Protein AF-A0AAD9N013-F1 (afdb_monomer)

Sequence (448 aa):
MNKKTKNKHFRYLTSQFIDLLEHFNASTSDLRRNGLLQVSRNGPSVNWSFYDKLEKEIKNECDMGLLNFGSCGLHVIHGAFQTGARETGGGLDGLLSSPYYLFKDTSARRDDFTNVTGCNEFPLKFCKQMWVENGSVCSRVPLLWPHLKSFVEACETKWKAKPTSNSYNALRDAMNDKLSVAKLSFFNQKASTAYDLLKLDLEKERVENKKIEVGFKAEGELKSLLSTKAISECQVFQFREECRQFVVKCVNKIFERSPLKYRLARNMACLDPRLMVSDQEHSKSKCKRLLEELLTLNRDDGDDVDMLVASCTELLHDVARCEMKSRFKDFKVEDDRVDMLLYECMGRNKKFEKLWRVVRKVLLVSHGQASVERGYSLNRQIEKDNMSEGMIVALRQIIDYFVLVGGMLKVDITKELLSSASSSRYRYHQYLEEDKRKKGQEAIQRKR

Radius of gyration: 27.84 Å; Cα contacts (8 Å, |Δi|>4): 395; chains: 1; bounding box: 80×58×74 Å

Nearest PDB structures (foldseek):
  5a7d-assembly2_E  TM=1.458E-01  e=5.859E+00  Drosophila melanogaster
  4wnf-assembly1_A  TM=1.699E-01  e=9.028E+00  Homo sapiens

Foldseek 3Di:
DDPPPPPPPPPPDDDDLPPPQVVVCVVCVVPDLLLQAADAAADDVSVVVNQVVSQVVSCVPPVFGHDDLFHFLQQLLLVLLLQLVVQLDDQPVLLLALQQVVPPPPPVLLVLLCVQQVDNDGADHDDSRRLLVCLVSLVVSLVCVVSLLSSLVCLVVCVDPRDPDPSSVRSVVLSVPLLNSLVSQLSSVCSPVVVVLVVDPVVPDPVDVPDDDSDDRSVVSVVVCVVVVVDDPVVVVSNVVSSVSSSVSSSVSCVVRPSCVDLLNVLCCLLQLQCLQPPVPSSLVSLLSNLVVCVVRVNAPPDDSVLLSVLSSVLSVVCNDPVNVCVSNVDDPVPDDSLVSCCVSQVVDPSNVRNCVSVVSSVPDDSRPVVVVVLVSVLVSPDDPPDDPVNSVVVVVVVVVQVVLVHPVSDDPDPVNVVCVVCVVVVVVVVVVVVVVVVVVVVVVVVD

Structure (mmCIF, N/CA/C/O backbone):
data_AF-A0AAD9N013-F1
#
_entry.id   AF-A0AAD9N013-F1
#
loop_
_atom_site.group_PDB
_atom_site.id
_atom_site.type_symbol
_atom_site.label_atom_id
_atom_site.label_alt_id
_atom_site.label_comp_id
_atom_site.label_asym_id
_atom_site.label_entity_id
_atom_site.label_seq_id
_atom_site.pdbx_PDB_ins_code
_atom_site.Cartn_x
_atom_site.Cartn_y
_atom_site.Cartn_z
_atom_site.occupancy
_atom_site.B_iso_or_equiv
_atom_site.auth_seq_id
_atom_site.auth_comp_id
_atom_site.auth_asym_id
_atom_site.auth_atom_id
_atom_site.pdbx_PDB_model_num
ATOM 1 N N . MET A 1 1 ? -43.967 -16.310 -6.346 1.00 29.95 1 MET A N 1
ATOM 2 C CA . MET A 1 1 ? -42.503 -16.253 -6.124 1.00 29.95 1 MET A CA 1
ATOM 3 C C . MET A 1 1 ? -41.915 -15.103 -6.936 1.00 29.95 1 MET A C 1
ATOM 5 O O . MET A 1 1 ? -41.537 -15.306 -8.077 1.00 29.95 1 MET A O 1
ATOM 9 N N . ASN A 1 2 ? -41.863 -13.890 -6.377 1.00 24.78 2 ASN A N 1
ATOM 10 C CA . ASN A 1 2 ? -41.193 -12.749 -7.011 1.00 24.78 2 ASN A CA 1
ATOM 11 C C . ASN A 1 2 ? -39.846 -12.531 -6.316 1.00 24.78 2 ASN A C 1
ATOM 13 O O . ASN A 1 2 ? -39.776 -11.917 -5.251 1.00 24.78 2 ASN A O 1
ATOM 17 N N . LYS A 1 3 ? -38.768 -13.070 -6.898 1.00 29.75 3 LYS A N 1
ATOM 18 C CA . LYS A 1 3 ? -37.404 -12.724 -6.488 1.00 29.75 3 LYS A CA 1
ATOM 19 C C . LYS A 1 3 ? -37.137 -11.294 -6.956 1.00 29.75 3 LYS A C 1
ATOM 21 O O . LYS A 1 3 ? -36.779 -11.075 -8.105 1.00 29.75 3 LYS A O 1
ATOM 26 N N . LYS A 1 4 ? -37.310 -10.324 -6.052 1.00 29.22 4 LYS A N 1
ATOM 27 C CA . LYS A 1 4 ? -36.711 -8.992 -6.190 1.00 29.22 4 LYS A CA 1
ATOM 28 C C . LYS A 1 4 ? -35.197 -9.180 -6.289 1.00 29.22 4 LYS A C 1
ATOM 30 O O . LYS A 1 4 ? -34.524 -9.395 -5.281 1.00 29.22 4 LYS A O 1
ATOM 35 N N . THR A 1 5 ? -34.662 -9.127 -7.500 1.00 27.83 5 THR A N 1
ATOM 36 C CA . THR A 1 5 ? -33.244 -8.888 -7.742 1.00 27.83 5 THR A CA 1
ATOM 37 C C . THR A 1 5 ? -32.918 -7.529 -7.135 1.00 27.83 5 THR A C 1
ATOM 39 O O . THR A 1 5 ? -33.289 -6.482 -7.658 1.00 27.83 5 THR A O 1
ATOM 42 N N . LYS A 1 6 ? -32.270 -7.533 -5.965 1.00 29.08 6 LYS A N 1
ATOM 43 C CA . LYS A 1 6 ? -31.611 -6.335 -5.446 1.00 29.08 6 LYS A CA 1
ATOM 44 C C . LYS A 1 6 ? -30.585 -5.931 -6.499 1.00 29.08 6 LYS A C 1
ATOM 46 O O . LYS A 1 6 ? -29.587 -6.631 -6.663 1.00 29.08 6 LYS A O 1
ATOM 51 N N . ASN A 1 7 ? -30.839 -4.836 -7.212 1.00 26.45 7 ASN A N 1
ATOM 52 C CA . ASN A 1 7 ? -29.818 -4.164 -8.003 1.00 26.45 7 ASN A CA 1
ATOM 53 C C . ASN A 1 7 ? -28.646 -3.875 -7.062 1.00 26.45 7 ASN A C 1
ATOM 55 O O . ASN A 1 7 ? -28.719 -2.989 -6.211 1.00 26.45 7 ASN A O 1
ATOM 59 N N . LYS A 1 8 ? -27.572 -4.662 -7.171 1.00 29.56 8 LYS A N 1
ATOM 60 C CA . LYS A 1 8 ? -26.276 -4.271 -6.627 1.00 29.56 8 LYS A CA 1
ATOM 61 C C . LYS A 1 8 ? -25.843 -3.073 -7.461 1.00 29.56 8 LYS A C 1
ATOM 63 O O . LYS A 1 8 ? -25.337 -3.238 -8.566 1.00 29.56 8 LYS A O 1
ATOM 68 N N . HIS A 1 9 ? -26.099 -1.868 -6.964 1.00 29.00 9 HIS A N 1
ATOM 69 C CA . HIS A 1 9 ? -25.470 -0.678 -7.510 1.00 29.00 9 HIS A CA 1
ATOM 70 C C . HIS A 1 9 ? -23.966 -0.796 -7.262 1.00 29.00 9 HIS A C 1
ATOM 72 O O . HIS A 1 9 ? -23.480 -0.495 -6.174 1.00 29.00 9 HIS A O 1
ATOM 78 N N . PHE A 1 10 ? -23.223 -1.247 -8.270 1.00 32.03 10 PHE A N 1
ATOM 79 C CA . PHE A 1 10 ? -21.800 -0.960 -8.357 1.00 32.03 10 PHE A CA 1
ATOM 80 C C . PHE A 1 10 ? -21.678 0.543 -8.625 1.00 32.03 10 PHE A C 1
ATOM 82 O O . PHE A 1 10 ? -21.718 0.989 -9.768 1.00 32.03 10 PHE A O 1
ATOM 89 N N . ARG A 1 11 ? -21.638 1.346 -7.555 1.00 39.88 11 ARG A N 1
ATOM 90 C CA . ARG A 1 11 ? -21.332 2.775 -7.649 1.00 39.88 11 ARG A CA 1
ATOM 91 C C . ARG A 1 11 ? -19.826 2.897 -7.868 1.00 39.88 11 ARG A C 1
ATOM 93 O O . ARG A 1 11 ? -19.064 2.937 -6.906 1.00 39.88 11 ARG A O 1
ATOM 100 N N . TYR A 1 12 ? -19.391 2.926 -9.125 1.00 37.59 12 TYR A N 1
ATOM 101 C CA . TYR A 1 12 ? -18.101 3.527 -9.451 1.00 37.59 12 TYR A CA 1
ATOM 102 C C . TYR A 1 12 ? -18.265 5.025 -9.176 1.00 37.59 12 TYR A C 1
ATOM 104 O O . TYR A 1 12 ? -18.873 5.738 -9.965 1.00 37.59 12 TYR A O 1
ATOM 112 N N . LEU A 1 13 ? -17.853 5.477 -7.990 1.00 41.66 13 LEU A N 1
ATOM 113 C CA . LEU A 1 13 ? -17.894 6.894 -7.645 1.00 41.66 13 LEU A CA 1
ATOM 114 C C . LEU A 1 13 ? -16.894 7.632 -8.539 1.00 41.66 13 LEU A C 1
ATOM 116 O O . LEU A 1 13 ? -15.718 7.270 -8.608 1.00 41.66 13 LEU A O 1
ATOM 120 N N . THR A 1 14 ? -17.373 8.658 -9.235 1.00 41.59 14 THR A N 1
ATOM 121 C CA . THR A 1 14 ? -16.531 9.587 -9.985 1.00 41.59 14 THR A CA 1
ATOM 122 C C . THR A 1 14 ? -15.565 10.286 -9.045 1.00 41.59 14 THR A C 1
ATOM 124 O O . THR A 1 14 ? -15.975 10.796 -8.002 1.00 41.59 14 THR A O 1
ATOM 127 N N . SER A 1 15 ? -14.290 10.365 -9.417 1.00 45.25 15 SER A N 1
ATOM 128 C CA . SER A 1 15 ? -13.307 11.159 -8.685 1.00 45.25 15 SER A CA 1
ATOM 129 C C . SER A 1 15 ? -13.535 12.649 -8.955 1.00 45.25 15 SER A C 1
ATOM 131 O O . SER A 1 15 ? -12.996 13.194 -9.918 1.00 45.25 15 SER A O 1
ATOM 133 N N . GLN A 1 16 ? -14.338 13.307 -8.121 1.00 48.56 16 GLN A N 1
ATOM 134 C CA . GLN A 1 16 ? -14.411 14.767 -8.077 1.00 48.56 16 GLN A CA 1
ATOM 135 C C . GLN A 1 16 ? -13.438 15.255 -6.997 1.00 48.56 16 GLN A C 1
ATOM 137 O O . GLN A 1 16 ? -13.573 14.918 -5.825 1.00 48.56 16 GLN A O 1
ATOM 142 N N . PHE A 1 17 ? -12.382 15.959 -7.415 1.00 50.97 17 PHE A N 1
ATOM 143 C CA . PHE A 1 17 ? -11.303 16.428 -6.529 1.00 50.97 17 PHE A CA 1
ATOM 144 C C . PHE A 1 17 ? -11.561 17.824 -5.939 1.00 50.97 17 PHE A C 1
ATOM 146 O O . PHE A 1 17 ? -10.773 18.297 -5.121 1.00 50.97 17 PHE A O 1
ATOM 153 N N . ILE A 1 18 ? -12.645 18.474 -6.361 1.00 58.25 18 ILE A N 1
ATOM 154 C CA . ILE A 1 18 ? -13.094 19.787 -5.894 1.00 58.25 18 ILE A CA 1
ATOM 155 C C . ILE A 1 18 ? -14.277 19.538 -4.947 1.00 58.25 18 ILE A C 1
ATOM 157 O O . ILE A 1 18 ? -15.054 18.618 -5.180 1.00 58.25 18 ILE A O 1
ATOM 161 N N . ASP A 1 19 ? -14.340 20.270 -3.834 1.00 74.75 19 ASP A N 1
ATOM 162 C CA . ASP A 1 19 ? -15.442 20.224 -2.858 1.00 74.75 19 ASP A CA 1
ATOM 163 C C . ASP A 1 19 ? -15.781 18.830 -2.288 1.00 74.75 19 ASP A C 1
ATOM 165 O O . ASP A 1 19 ? -16.937 18.470 -2.071 1.00 74.75 19 ASP A O 1
ATOM 169 N N . LEU A 1 20 ? -14.742 18.047 -1.955 1.00 83.75 20 LEU A N 1
ATOM 170 C CA . LEU A 1 20 ? -14.865 16.692 -1.381 1.00 83.75 20 LEU A CA 1
ATOM 171 C C . LEU A 1 20 ? -15.870 16.585 -0.224 1.00 83.75 20 LEU A C 1
ATOM 173 O O . LEU A 1 20 ? -16.556 15.573 -0.109 1.00 83.75 20 LEU A O 1
ATOM 177 N N . LEU A 1 21 ? -15.943 17.602 0.639 1.00 88.44 21 LEU A N 1
ATOM 178 C CA . LEU A 1 21 ? -16.856 17.611 1.783 1.00 88.44 21 LEU A CA 1
ATOM 179 C C . LEU A 1 21 ? -18.320 17.708 1.350 1.00 88.44 21 LEU A C 1
ATOM 181 O O . LEU A 1 21 ? -19.146 16.939 1.831 1.00 88.44 21 LEU A O 1
ATOM 185 N N . GLU A 1 22 ? -18.623 18.600 0.409 1.00 88.50 22 GLU A N 1
ATOM 186 C CA . GLU A 1 22 ? -19.971 18.778 -0.127 1.00 88.50 22 GLU A CA 1
ATOM 187 C C . GLU A 1 22 ? -20.447 17.497 -0.815 1.00 88.50 22 GLU A C 1
ATOM 189 O O . GLU A 1 22 ? -21.515 16.975 -0.496 1.00 88.50 22 GLU A O 1
ATOM 194 N N . HIS A 1 23 ? -19.612 16.917 -1.680 1.00 85.94 23 HIS A N 1
ATOM 195 C CA . HIS A 1 23 ? -19.946 15.667 -2.359 1.00 85.94 23 HIS A CA 1
ATOM 196 C C . HIS A 1 23 ? -20.075 14.485 -1.405 1.00 85.94 23 HIS A C 1
ATOM 198 O O . HIS A 1 23 ? -20.962 13.648 -1.594 1.00 85.94 23 HIS A O 1
ATOM 204 N N . PHE A 1 24 ? -19.218 14.399 -0.385 1.00 88.00 24 PHE A N 1
ATOM 205 C CA . PHE A 1 24 ? -19.340 13.375 0.647 1.00 88.00 24 PHE A CA 1
ATOM 206 C C . PHE A 1 24 ? -20.677 13.513 1.374 1.00 88.00 24 PHE A C 1
ATOM 208 O O . PHE A 1 24 ? -21.409 12.530 1.487 1.00 88.00 24 PHE A O 1
ATOM 215 N N . ASN A 1 25 ? -21.037 14.729 1.782 1.00 89.69 25 ASN A N 1
ATOM 216 C CA . ASN A 1 25 ? -22.286 15.022 2.477 1.00 89.69 25 ASN A CA 1
ATOM 217 C C . ASN A 1 25 ? -23.514 14.719 1.608 1.00 89.69 25 ASN A C 1
ATOM 219 O O . ASN A 1 25 ? -24.431 14.047 2.071 1.00 89.69 25 ASN A O 1
ATOM 223 N N . ALA A 1 26 ? -23.503 15.115 0.334 1.00 88.69 26 ALA A N 1
ATOM 224 C CA . ALA A 1 26 ? -24.571 14.803 -0.612 1.00 88.69 26 ALA A CA 1
ATOM 225 C C . ALA A 1 26 ? -24.690 13.293 -0.885 1.00 88.69 26 ALA A C 1
ATOM 227 O O . ALA A 1 26 ? -25.787 12.754 -0.977 1.00 88.69 26 ALA A O 1
ATOM 228 N N . SER A 1 27 ? -23.563 12.582 -0.984 1.00 84.25 27 SER A N 1
ATOM 229 C CA . SER A 1 27 ? -23.547 11.140 -1.284 1.00 84.25 27 SER A CA 1
ATOM 230 C C . SER A 1 27 ? -23.893 10.262 -0.080 1.00 84.25 27 SER A C 1
ATOM 232 O O . SER A 1 27 ? -24.198 9.078 -0.249 1.00 84.25 27 SER A O 1
ATOM 234 N N . THR A 1 28 ? -23.802 10.818 1.130 1.00 87.31 28 THR A N 1
ATOM 235 C CA . THR A 1 28 ? -24.042 10.126 2.403 1.00 87.31 28 THR A CA 1
ATOM 236 C C . THR A 1 28 ? -25.218 10.712 3.180 1.00 87.31 28 THR A C 1
ATOM 238 O O . THR A 1 28 ? -25.398 10.368 4.345 1.00 87.31 28 THR A O 1
ATOM 241 N N . SER A 1 29 ? -26.057 11.532 2.539 1.00 87.62 29 SER A N 1
ATOM 242 C CA . SER A 1 29 ? -27.230 12.171 3.152 1.00 87.62 29 SER A CA 1
ATOM 243 C C . SER A 1 29 ? -28.202 11.170 3.781 1.00 87.62 29 SER A C 1
ATOM 245 O O . SER A 1 29 ? -28.818 11.458 4.802 1.00 87.62 29 SER A O 1
ATOM 247 N N . ASP A 1 30 ? -28.295 9.971 3.204 1.00 88.44 30 ASP A N 1
ATOM 248 C CA . ASP A 1 30 ? -29.162 8.892 3.688 1.00 88.44 30 ASP A CA 1
ATOM 249 C C . ASP A 1 30 ? -28.563 8.122 4.887 1.00 88.44 30 ASP A C 1
ATOM 251 O O . ASP A 1 30 ? -29.219 7.253 5.468 1.00 88.44 30 ASP A O 1
ATOM 255 N N . LEU A 1 31 ? -27.300 8.385 5.248 1.00 86.88 31 LEU A N 1
ATOM 256 C CA . LEU A 1 31 ? -26.600 7.716 6.344 1.00 86.88 31 LEU A CA 1
ATOM 257 C C . LEU A 1 31 ? -26.702 8.522 7.639 1.00 86.88 31 LEU A C 1
ATOM 259 O O . LEU A 1 31 ? -26.617 9.747 7.668 1.00 86.88 31 LEU A O 1
ATOM 263 N N . ARG A 1 32 ? -26.814 7.810 8.764 1.00 86.69 32 ARG A N 1
ATOM 264 C CA . ARG A 1 32 ? -26.806 8.444 10.084 1.00 86.69 32 ARG A CA 1
ATOM 265 C C . ARG A 1 32 ? -25.394 8.904 10.450 1.00 86.69 32 ARG A C 1
ATOM 267 O O . ARG A 1 32 ? -24.519 8.068 10.679 1.00 86.69 32 ARG A O 1
ATOM 274 N N . ARG A 1 33 ? -25.196 10.220 10.579 1.00 87.44 33 ARG A N 1
ATOM 275 C CA . ARG A 1 33 ? -23.906 10.839 10.943 1.00 87.44 33 ARG A CA 1
ATOM 276 C C . ARG A 1 33 ? -23.374 10.391 12.305 1.00 87.44 33 ARG A C 1
ATOM 278 O O . ARG A 1 33 ? -22.190 10.095 12.427 1.00 87.44 33 ARG A O 1
ATOM 285 N N . ASN A 1 34 ? -24.247 10.213 13.296 1.00 86.38 34 ASN A N 1
ATOM 286 C CA . ASN A 1 34 ? -23.851 9.692 14.608 1.00 86.38 34 ASN A CA 1
ATOM 287 C C . ASN A 1 34 ? -23.302 8.249 14.560 1.00 86.38 34 ASN A C 1
ATOM 289 O O . ASN A 1 34 ? -22.513 7.860 15.416 1.00 86.38 34 ASN A O 1
ATOM 293 N N . GLY A 1 35 ? -23.651 7.469 13.532 1.00 86.62 35 GLY A N 1
ATOM 294 C CA . GLY A 1 35 ? -23.110 6.131 13.292 1.00 86.62 35 GLY A CA 1
ATOM 295 C C . GLY A 1 35 ? -21.782 6.111 12.527 1.00 86.62 35 GLY A C 1
ATOM 296 O O . GLY A 1 35 ? -21.199 5.039 12.365 1.00 86.62 35 GLY A O 1
ATOM 297 N N . LEU A 1 36 ? -21.292 7.258 12.040 1.00 89.81 36 LEU A N 1
ATOM 298 C CA . LEU A 1 36 ? -20.049 7.336 11.274 1.00 89.81 36 LEU A CA 1
ATOM 299 C C . LEU A 1 36 ? -18.840 7.226 12.208 1.00 89.81 36 LEU A C 1
ATOM 301 O O . LEU A 1 36 ? -18.463 8.199 12.851 1.00 89.81 36 LEU A O 1
ATOM 305 N N . LEU A 1 37 ? -18.227 6.042 12.274 1.00 89.19 37 LEU A N 1
ATOM 306 C CA . LEU A 1 37 ? -17.072 5.780 13.141 1.00 89.19 37 LEU A CA 1
ATOM 307 C C . LEU A 1 37 ? -15.760 6.324 12.566 1.00 89.19 37 LEU A C 1
ATOM 309 O O . LEU A 1 37 ? -14.943 6.879 13.294 1.00 89.19 37 LEU A O 1
ATOM 313 N N . GLN A 1 38 ? -15.535 6.139 11.267 1.00 88.81 38 GLN A N 1
ATOM 314 C CA . GLN A 1 38 ? -14.250 6.395 10.624 1.00 88.81 38 GLN A CA 1
ATOM 315 C C . GLN A 1 38 ? -14.458 6.733 9.148 1.00 88.81 38 GLN A C 1
ATOM 317 O O . GLN A 1 38 ? -15.287 6.117 8.478 1.00 88.81 38 GLN A O 1
ATOM 322 N N . VAL A 1 39 ? -13.634 7.641 8.623 1.00 87.44 39 VAL A N 1
ATOM 323 C CA . VAL A 1 39 ? -13.427 7.793 7.181 1.00 87.44 39 VAL A CA 1
ATOM 324 C C . VAL A 1 39 ? -11.983 7.442 6.849 1.00 87.44 39 VAL A C 1
ATOM 326 O O . VAL A 1 39 ? -11.048 8.169 7.184 1.00 87.44 39 VAL A O 1
ATOM 329 N N . SER A 1 40 ? -11.798 6.282 6.219 1.00 82.56 40 SER A N 1
ATOM 330 C CA . SER A 1 40 ? -10.487 5.844 5.740 1.00 82.56 40 SER A CA 1
ATOM 331 C C . SER A 1 40 ? -10.009 6.698 4.568 1.00 82.56 40 SER A C 1
ATOM 333 O O . SER A 1 40 ? -10.800 7.097 3.716 1.00 82.56 40 SER A O 1
ATOM 335 N N . ARG A 1 41 ? -8.697 6.932 4.487 1.00 80.62 41 ARG A N 1
ATOM 336 C CA . ARG A 1 41 ? -8.096 7.800 3.467 1.00 80.62 41 ARG A CA 1
ATOM 337 C C . ARG A 1 41 ? -6.626 7.481 3.202 1.00 80.62 41 ARG A C 1
ATOM 339 O O . ARG A 1 41 ? -5.952 6.857 4.023 1.00 80.62 41 ARG A O 1
ATOM 346 N N . ASN A 1 42 ? -6.111 7.968 2.080 1.00 74.38 42 ASN A N 1
ATOM 347 C CA . ASN A 1 42 ? -4.684 7.954 1.762 1.00 74.38 42 ASN A CA 1
ATOM 348 C C . ASN A 1 42 ? -3.967 9.235 2.246 1.00 74.38 42 ASN A C 1
ATOM 350 O O . ASN A 1 42 ? -4.551 10.103 2.891 1.00 74.38 42 ASN A O 1
ATOM 354 N N . GLY A 1 43 ? -2.660 9.315 1.982 1.00 73.31 43 GLY A N 1
ATOM 355 C CA . GLY A 1 43 ? -1.765 10.348 2.517 1.00 73.31 43 GLY A CA 1
ATOM 356 C C . GLY A 1 43 ? -1.787 11.781 1.934 1.00 73.31 43 GLY A C 1
ATOM 357 O O . GLY A 1 43 ? -1.211 12.638 2.603 1.00 73.31 43 GLY A O 1
ATOM 358 N N . PRO A 1 44 ? -2.362 12.106 0.753 1.00 79.88 44 PRO A N 1
ATOM 359 C CA . PRO A 1 44 ? -2.382 13.474 0.218 1.00 79.88 44 PRO A CA 1
ATOM 360 C C . PRO A 1 44 ? -3.022 14.518 1.148 1.00 79.88 44 PRO A C 1
ATOM 362 O O . PRO A 1 44 ? -4.016 14.244 1.818 1.00 79.88 44 PRO A O 1
ATOM 365 N N . SER A 1 45 ? -2.495 15.748 1.134 1.00 81.69 45 SER A N 1
ATOM 366 C CA . SER A 1 45 ? -2.919 16.854 2.014 1.00 81.69 45 SER A CA 1
ATOM 367 C C . SER A 1 45 ? -4.389 17.251 1.861 1.00 81.69 45 SER A C 1
ATOM 369 O O . SER A 1 45 ? -5.035 17.598 2.845 1.00 81.69 45 SER A O 1
ATOM 371 N N . VAL A 1 46 ? -4.940 17.159 0.649 1.00 81.38 46 VAL A N 1
ATOM 372 C CA . VAL A 1 46 ? -6.360 17.444 0.385 1.00 81.38 46 VAL A CA 1
ATOM 373 C C . VAL A 1 46 ? -7.280 16.526 1.194 1.00 81.38 46 VAL A C 1
ATOM 375 O O . VAL A 1 46 ? -8.263 16.983 1.774 1.00 81.38 46 VAL A O 1
ATOM 378 N N . ASN A 1 47 ? -6.899 15.256 1.342 1.00 85.06 47 ASN A N 1
ATOM 379 C CA . ASN A 1 47 ? -7.658 14.296 2.133 1.00 85.06 47 ASN A CA 1
ATOM 380 C C . ASN A 1 47 ? -7.463 14.527 3.629 1.00 85.06 47 ASN A C 1
ATOM 382 O O . ASN A 1 47 ? -8.405 14.276 4.379 1.00 85.06 47 ASN A O 1
ATOM 386 N N . TRP A 1 48 ? -6.292 15.048 4.041 1.00 86.50 48 TRP A N 1
ATOM 387 C CA . TRP A 1 48 ? -6.051 15.641 5.368 1.00 86.50 48 TRP A CA 1
ATOM 388 C C . TRP A 1 48 ? -7.076 16.718 5.705 1.00 86.50 48 TRP A C 1
ATOM 390 O O . TRP A 1 48 ? -7.889 16.518 6.605 1.00 86.50 48 TRP A O 1
ATOM 400 N N . SER A 1 49 ? -7.142 17.750 4.870 1.00 89.69 49 SER A N 1
ATOM 401 C CA . SER A 1 49 ? -8.078 18.861 5.034 1.00 89.69 49 SER A CA 1
ATOM 402 C C . SER A 1 49 ? -9.551 18.436 5.031 1.00 89.69 49 SER A C 1
ATOM 404 O O . SER A 1 49 ? -10.322 18.933 5.848 1.00 89.69 49 SER A O 1
ATOM 406 N N . PHE A 1 50 ? -9.955 17.518 4.145 1.00 91.31 50 PHE A N 1
ATOM 407 C CA . PHE A 1 50 ? -11.335 17.021 4.088 1.00 91.31 50 PHE A CA 1
ATOM 408 C C . PHE A 1 50 ? -11.786 16.399 5.418 1.00 91.31 50 PHE A C 1
ATOM 410 O O . PHE A 1 50 ? -12.823 16.785 5.949 1.00 91.31 50 PHE A O 1
ATOM 417 N N . TYR A 1 51 ? -10.997 15.483 5.982 1.00 91.69 51 TYR A N 1
ATOM 418 C CA . TYR A 1 51 ? -11.333 14.853 7.263 1.00 91.69 51 TYR A CA 1
ATOM 419 C C . TYR A 1 51 ? -11.373 15.870 8.395 1.00 91.69 51 TYR A C 1
ATOM 421 O O . TYR A 1 51 ? -12.272 15.796 9.213 1.00 91.69 51 TYR A O 1
ATOM 429 N N . ASP A 1 52 ? -10.428 16.815 8.444 1.00 92.88 52 ASP A N 1
ATOM 430 C CA . ASP A 1 52 ? -10.377 17.798 9.529 1.00 92.88 52 ASP A CA 1
ATOM 431 C C . ASP A 1 52 ? -11.628 18.690 9.514 1.00 92.88 52 ASP A C 1
ATOM 433 O O . ASP A 1 52 ? -12.107 19.123 10.561 1.00 92.88 52 ASP A O 1
ATOM 437 N N . LYS A 1 53 ? -12.180 18.966 8.325 1.00 94.44 53 LYS A N 1
ATOM 438 C CA . LYS A 1 53 ? -13.464 19.663 8.180 1.00 94.44 53 LYS A CA 1
ATOM 439 C C . LYS A 1 53 ? -14.642 18.765 8.566 1.00 94.44 53 LYS A C 1
ATOM 441 O O . LYS A 1 53 ? -15.491 19.202 9.334 1.00 94.44 53 LYS A O 1
ATOM 446 N N . LEU A 1 54 ? -14.668 17.519 8.091 1.00 93.94 54 LEU A N 1
ATOM 447 C CA . LEU A 1 54 ? -15.724 16.562 8.427 1.00 93.94 54 LEU A CA 1
ATOM 448 C C . LEU A 1 54 ? -15.778 16.275 9.934 1.00 93.94 54 LEU A C 1
ATOM 450 O O . LEU A 1 54 ? -16.850 16.245 10.520 1.00 93.94 54 LEU A O 1
ATOM 454 N N . GLU A 1 55 ? -14.630 16.099 10.584 1.00 93.94 55 GLU A N 1
ATOM 455 C CA . GLU A 1 55 ? -14.531 15.878 12.026 1.00 93.94 55 GLU A CA 1
ATOM 456 C C . GLU A 1 55 ? -15.097 17.064 12.811 1.00 93.94 55 GLU A C 1
ATOM 458 O O . GLU A 1 55 ? -15.793 16.858 13.802 1.00 93.94 55 GLU A O 1
ATOM 463 N N . LYS A 1 56 ? -14.879 18.300 12.341 1.00 94.88 56 LYS A N 1
ATOM 464 C CA . LYS A 1 56 ? -15.510 19.492 12.925 1.00 94.88 56 LYS A CA 1
ATOM 465 C C . LYS A 1 56 ? -17.029 19.483 12.755 1.00 94.88 56 LYS A C 1
ATOM 467 O O . LYS A 1 56 ? -17.720 19.780 13.722 1.00 94.88 56 LYS A O 1
ATOM 472 N N . GLU A 1 57 ? -17.551 19.131 11.577 1.00 94.25 57 GLU A N 1
ATOM 473 C CA . GLU A 1 57 ? -19.005 19.012 11.361 1.00 94.25 57 GLU A CA 1
ATOM 474 C C . GLU A 1 57 ? -19.622 17.956 12.284 1.00 94.25 57 GLU A C 1
ATOM 476 O O . GLU A 1 57 ? -20.567 18.250 13.010 1.00 94.25 57 GLU A O 1
ATOM 481 N N . ILE A 1 58 ? -19.039 16.754 12.337 1.00 93.44 58 ILE A N 1
ATOM 482 C CA . ILE A 1 58 ? -19.528 15.664 13.193 1.00 93.44 58 ILE A CA 1
ATOM 483 C C . ILE A 1 58 ? -19.453 16.048 14.674 1.00 93.44 58 ILE A C 1
ATOM 485 O O . ILE A 1 58 ? -20.391 15.773 15.421 1.00 93.44 58 ILE A O 1
ATOM 489 N N . LYS A 1 59 ? -18.384 16.725 15.104 1.00 93.62 59 LYS A N 1
ATOM 490 C CA . LYS A 1 59 ? -18.261 17.190 16.487 1.00 93.62 59 LYS A CA 1
ATOM 491 C C . LYS A 1 59 ? -19.310 18.247 16.833 1.00 93.62 59 LYS A C 1
ATOM 493 O O . LYS A 1 59 ? -19.890 18.179 17.907 1.00 93.62 59 LYS A O 1
ATOM 498 N N . ASN A 1 60 ? -19.592 19.177 15.925 1.00 93.88 60 ASN A N 1
ATOM 499 C CA . ASN A 1 60 ? -20.592 20.222 16.150 1.00 93.88 60 ASN A CA 1
ATOM 500 C C . ASN A 1 60 ? -22.031 19.680 16.135 1.00 93.88 60 ASN A C 1
ATOM 502 O O . ASN A 1 60 ? -22.868 20.155 16.893 1.00 93.88 60 ASN A O 1
ATOM 506 N N . GLU A 1 61 ? -22.329 18.708 15.271 1.00 93.00 61 GLU A N 1
ATOM 507 C CA . GLU A 1 61 ? -23.691 18.187 15.089 1.00 93.00 61 GLU A CA 1
ATOM 508 C C . GLU A 1 61 ? -24.045 17.050 16.047 1.00 93.00 61 GLU A C 1
ATOM 510 O O . GLU A 1 61 ? -25.201 16.904 16.437 1.00 93.00 61 GLU A O 1
ATOM 515 N N . CYS A 1 62 ? -23.071 16.198 16.370 1.00 91.94 62 CYS A N 1
ATOM 516 C CA . CYS A 1 62 ? -23.299 14.945 17.087 1.00 91.94 62 CYS A CA 1
ATOM 517 C C . CYS A 1 62 ? -22.576 14.871 18.438 1.00 91.94 62 CYS A C 1
ATOM 519 O O . CYS A 1 62 ? -22.759 13.873 19.127 1.00 91.94 62 CYS A O 1
ATOM 521 N N . ASP A 1 63 ? -21.736 15.856 18.782 1.00 92.50 63 ASP A N 1
ATOM 522 C CA . ASP A 1 63 ? -20.811 15.804 19.925 1.00 92.50 63 ASP A CA 1
ATOM 523 C C . ASP A 1 63 ? -19.971 14.513 19.947 1.00 92.50 63 ASP A C 1
ATOM 525 O O . ASP A 1 63 ? -19.792 13.865 20.972 1.00 92.50 63 ASP A O 1
ATOM 529 N N . MET A 1 64 ? -19.481 14.090 18.776 1.00 91.88 64 MET A N 1
ATOM 530 C CA . MET A 1 64 ? -18.678 12.874 18.613 1.00 91.88 64 MET A CA 1
ATOM 531 C C . MET A 1 64 ? -17.406 13.135 17.809 1.00 91.88 64 MET A C 1
ATOM 533 O O . MET A 1 64 ? -17.395 13.932 16.873 1.00 91.88 64 MET A O 1
ATOM 537 N N . GLY A 1 65 ? -16.332 12.415 18.134 1.00 92.00 65 GLY A N 1
ATOM 538 C CA . GLY A 1 65 ? -15.078 12.426 17.374 1.00 92.00 65 GLY A CA 1
ATOM 539 C C . GLY A 1 65 ? -14.993 11.285 16.358 1.00 92.00 65 GLY A C 1
ATOM 540 O O . GLY A 1 65 ? -15.653 10.257 16.508 1.00 92.00 65 GLY A O 1
ATOM 541 N N . LEU A 1 66 ? -14.185 11.427 15.306 1.00 92.31 66 LEU A N 1
ATOM 542 C CA . LEU A 1 66 ? -13.926 10.337 14.357 1.00 92.31 66 LEU A CA 1
ATOM 543 C C . LEU A 1 66 ? -12.716 9.507 14.808 1.00 92.31 66 LEU A C 1
ATOM 545 O O . LEU A 1 66 ? -11.742 10.029 15.347 1.00 92.31 66 LEU A O 1
ATOM 549 N N . LEU A 1 67 ? -12.754 8.196 14.565 1.00 90.31 67 LEU A N 1
ATOM 550 C CA . LEU A 1 67 ? -11.633 7.312 14.870 1.00 90.31 67 LEU A CA 1
ATOM 551 C C . LEU A 1 67 ? -10.487 7.542 13.867 1.00 90.31 67 LEU A C 1
ATOM 553 O O . LEU A 1 67 ? -10.578 7.153 12.700 1.00 90.31 67 LEU A O 1
ATOM 557 N N . ASN A 1 68 ? -9.387 8.147 14.323 1.00 87.94 68 ASN A N 1
ATOM 558 C CA . ASN A 1 68 ? -8.236 8.462 13.475 1.00 87.94 68 ASN A CA 1
ATOM 559 C C . ASN A 1 68 ? -7.121 7.411 13.595 1.00 87.94 68 ASN A C 1
ATOM 561 O O . ASN A 1 68 ? -6.404 7.349 14.594 1.00 87.94 68 ASN A O 1
ATOM 565 N N . PHE A 1 69 ? -6.933 6.630 12.532 1.00 83.12 69 PHE A N 1
ATOM 566 C CA . PHE A 1 69 ? -5.867 5.624 12.414 1.00 83.12 69 PHE A CA 1
ATOM 567 C C . PHE A 1 69 ? -4.743 6.043 11.459 1.00 83.12 69 PHE A C 1
ATOM 569 O O . PHE A 1 69 ? -3.887 5.235 11.104 1.00 83.12 69 PHE A O 1
ATOM 576 N N . GLY A 1 70 ? -4.743 7.301 11.019 1.00 84.31 70 GLY A N 1
ATOM 577 C CA . GLY A 1 70 ? -3.823 7.773 9.998 1.00 84.31 70 GLY A CA 1
ATOM 578 C C . GLY A 1 70 ? -4.270 7.451 8.576 1.00 84.31 70 GLY A C 1
ATOM 579 O O . GLY A 1 70 ? -5.453 7.270 8.284 1.00 84.31 70 GLY A O 1
ATOM 580 N N . SER A 1 71 ? -3.299 7.434 7.665 1.00 81.69 71 SER A N 1
ATOM 581 C CA . SER A 1 71 ? -3.511 7.061 6.266 1.00 81.69 71 SER A CA 1
ATOM 582 C C . SER A 1 71 ? -3.347 5.558 6.044 1.00 81.69 71 SER A C 1
ATOM 584 O O . SER A 1 71 ? -2.668 4.884 6.815 1.00 81.69 71 SER A O 1
ATOM 586 N N . CYS A 1 72 ? -3.893 5.050 4.937 1.00 80.31 72 CYS A N 1
ATOM 587 C CA . CYS A 1 72 ? -3.736 3.659 4.518 1.00 80.31 72 CYS A CA 1
ATOM 588 C C . CYS A 1 72 ? -2.271 3.179 4.582 1.00 80.31 72 CYS A C 1
ATOM 590 O O . CYS A 1 72 ? -1.380 3.790 3.985 1.00 80.31 72 CYS A O 1
ATOM 592 N N . GLY A 1 73 ? -2.034 2.047 5.257 1.00 78.00 73 GLY A N 1
ATOM 593 C CA . GLY A 1 73 ? -0.699 1.459 5.396 1.00 78.00 73 GLY A CA 1
ATOM 594 C C . GLY A 1 73 ? -0.043 1.111 4.056 1.00 78.00 73 GLY A C 1
ATOM 595 O O . GLY A 1 73 ? 1.155 1.313 3.893 1.00 78.00 73 GLY A O 1
ATOM 596 N N . LEU A 1 74 ? -0.816 0.693 3.049 1.00 77.38 74 LEU A N 1
ATOM 597 C CA . LEU A 1 74 ? -0.280 0.387 1.717 1.00 77.38 74 LEU A CA 1
ATOM 598 C C . LEU A 1 74 ? 0.338 1.626 1.044 1.00 77.38 74 LEU A C 1
ATOM 600 O O . LEU A 1 74 ? 1.431 1.555 0.484 1.00 77.38 74 LEU A O 1
ATOM 604 N N . HIS A 1 75 ? -0.308 2.789 1.179 1.00 78.12 75 HIS A N 1
ATOM 605 C CA . HIS A 1 75 ? 0.235 4.065 0.710 1.00 78.12 75 HIS A CA 1
ATOM 606 C C . HIS A 1 75 ? 1.522 4.460 1.439 1.00 78.12 75 HIS A C 1
ATOM 608 O O . HIS A 1 75 ? 2.418 5.038 0.821 1.00 78.12 75 HIS A O 1
ATOM 614 N N . VAL A 1 76 ? 1.632 4.141 2.733 1.00 83.00 76 VAL A N 1
ATOM 615 C CA . VAL A 1 76 ? 2.865 4.352 3.506 1.00 83.00 76 VAL A CA 1
ATOM 616 C C . VAL A 1 76 ? 4.006 3.532 2.909 1.00 83.00 76 VAL A C 1
ATOM 618 O O . VAL A 1 76 ? 5.069 4.091 2.641 1.00 83.00 76 VAL A O 1
ATOM 621 N N . ILE A 1 77 ? 3.772 2.250 2.611 1.00 83.56 77 ILE A N 1
ATOM 622 C CA . ILE A 1 77 ? 4.783 1.382 1.991 1.00 83.56 77 ILE A CA 1
ATOM 623 C C . ILE A 1 77 ? 5.144 1.867 0.581 1.00 83.56 77 ILE A C 1
ATOM 625 O O . ILE A 1 77 ? 6.323 2.010 0.262 1.00 83.56 77 ILE A O 1
ATOM 629 N N . HIS A 1 78 ? 4.165 2.181 -0.270 1.00 82.88 78 HIS A N 1
ATOM 630 C CA . HIS A 1 78 ? 4.446 2.707 -1.609 1.00 82.88 78 HIS A CA 1
ATOM 631 C C . HIS A 1 78 ? 5.236 4.020 -1.576 1.00 82.88 78 HIS A C 1
ATOM 633 O O . HIS A 1 78 ? 6.200 4.177 -2.327 1.00 82.88 78 HIS A O 1
ATOM 639 N N . GLY A 1 79 ? 4.865 4.945 -0.686 1.00 84.62 79 GLY A N 1
ATOM 640 C CA . GLY A 1 79 ? 5.577 6.206 -0.486 1.00 84.62 79 GLY A CA 1
ATOM 641 C C . GLY A 1 79 ? 6.992 6.008 0.061 1.00 84.62 79 GLY A C 1
ATOM 642 O O . GLY A 1 79 ? 7.906 6.743 -0.319 1.00 84.62 79 GLY A O 1
ATOM 643 N N . ALA A 1 80 ? 7.196 4.997 0.907 1.00 86.75 80 ALA A N 1
ATOM 644 C CA . ALA A 1 80 ? 8.507 4.606 1.408 1.00 86.75 80 ALA A CA 1
ATOM 645 C C . ALA A 1 80 ? 9.420 4.092 0.294 1.00 86.75 80 ALA A C 1
ATOM 647 O O . ALA A 1 80 ? 10.508 4.635 0.126 1.00 86.75 80 ALA A O 1
ATOM 648 N N . PHE A 1 81 ? 8.951 3.148 -0.527 1.00 86.75 81 PHE A N 1
ATOM 649 C CA . PHE A 1 81 ? 9.703 2.648 -1.685 1.00 86.75 81 PHE A CA 1
ATOM 650 C C . PHE A 1 81 ? 10.020 3.755 -2.691 1.00 86.75 81 PHE A C 1
ATOM 652 O O . PHE A 1 81 ? 11.137 3.826 -3.197 1.00 86.75 81 PHE A O 1
ATOM 659 N N . GLN A 1 82 ? 9.065 4.654 -2.948 1.00 85.12 82 GLN A N 1
ATOM 660 C CA . GLN A 1 82 ? 9.301 5.811 -3.807 1.00 85.12 82 GLN A CA 1
ATOM 661 C C . GLN A 1 82 ? 10.390 6.731 -3.239 1.00 85.12 82 GLN A C 1
ATOM 663 O O . GLN A 1 82 ? 11.210 7.247 -3.994 1.00 85.12 82 GLN A O 1
ATOM 668 N N . THR A 1 83 ? 10.389 6.949 -1.923 1.00 87.69 83 THR A N 1
ATOM 669 C CA . THR A 1 83 ? 11.388 7.778 -1.236 1.00 87.69 83 THR A CA 1
ATOM 670 C C . THR A 1 83 ? 12.759 7.106 -1.280 1.00 87.69 83 THR A C 1
ATOM 672 O O . THR A 1 83 ? 13.725 7.753 -1.664 1.00 87.69 83 THR A O 1
ATOM 675 N N . GLY A 1 84 ? 12.838 5.805 -0.982 1.00 86.44 84 GLY A N 1
ATOM 676 C CA . GLY A 1 84 ? 14.068 5.025 -1.114 1.00 86.44 84 GLY A CA 1
ATOM 677 C C . GLY A 1 84 ? 14.642 5.101 -2.526 1.00 86.44 84 GLY A C 1
ATOM 678 O O . GLY A 1 84 ? 15.801 5.455 -2.694 1.00 86.44 84 GLY A O 1
ATOM 679 N N . ALA A 1 85 ? 13.821 4.858 -3.551 1.00 83.81 85 ALA A N 1
ATOM 680 C CA . ALA A 1 85 ? 14.272 4.840 -4.942 1.00 83.81 85 ALA A CA 1
ATOM 681 C C . ALA A 1 85 ? 14.761 6.201 -5.466 1.00 83.81 85 ALA A C 1
ATOM 683 O O . ALA A 1 85 ? 15.585 6.242 -6.375 1.00 83.81 85 ALA A O 1
ATOM 684 N N . ARG A 1 86 ? 14.245 7.317 -4.932 1.00 83.25 86 ARG A N 1
ATOM 685 C CA . ARG A 1 86 ? 14.693 8.669 -5.312 1.00 83.25 86 ARG A CA 1
ATOM 686 C C . ARG A 1 86 ? 16.067 9.015 -4.747 1.00 83.25 86 ARG A C 1
ATOM 688 O O . ARG A 1 86 ? 16.795 9.773 -5.374 1.00 83.25 86 ARG A O 1
ATOM 695 N N . GLU A 1 87 ? 16.390 8.485 -3.575 1.00 74.12 87 GLU A N 1
ATOM 696 C CA . GLU A 1 87 ? 17.605 8.836 -2.836 1.00 74.12 87 GLU A CA 1
ATOM 697 C C . GLU A 1 87 ? 18.818 8.011 -3.283 1.00 74.12 87 GLU A C 1
ATOM 699 O O . GLU A 1 87 ? 19.948 8.469 -3.162 1.00 74.12 87 GLU A O 1
ATOM 704 N N . THR A 1 88 ? 18.614 6.820 -3.849 1.00 68.88 88 THR A N 1
ATOM 705 C CA . THR A 1 88 ? 19.705 5.909 -4.231 1.00 68.88 88 THR A CA 1
ATOM 706 C C . THR A 1 88 ? 20.264 6.128 -5.624 1.00 68.88 88 THR A C 1
ATOM 708 O O . THR A 1 88 ? 20.359 5.181 -6.395 1.00 68.88 88 THR A O 1
ATOM 711 N N . GLY A 1 89 ? 20.617 7.370 -5.957 1.00 55.97 89 GLY A N 1
ATOM 712 C CA . GLY A 1 89 ? 21.492 7.658 -7.096 1.00 55.97 89 GLY A CA 1
ATOM 713 C C . GLY A 1 89 ? 21.143 6.920 -8.398 1.00 55.97 89 GLY A C 1
ATOM 714 O O . GLY A 1 89 ? 21.867 6.030 -8.835 1.00 55.97 89 GLY A O 1
ATOM 715 N N . GLY A 1 90 ? 20.060 7.328 -9.064 1.00 57.31 90 GLY A N 1
ATOM 716 C CA . GLY A 1 90 ? 19.939 7.123 -10.511 1.00 57.31 90 GLY A CA 1
ATOM 717 C C . GLY A 1 90 ? 18.756 6.280 -10.968 1.00 57.31 90 GLY A C 1
ATOM 718 O O . GLY A 1 90 ? 18.835 5.063 -11.098 1.00 57.31 90 GLY A O 1
ATOM 719 N N . GLY A 1 91 ? 17.677 6.974 -11.328 1.00 66.25 91 GLY A N 1
ATOM 720 C CA . GLY A 1 91 ? 16.859 6.604 -12.480 1.00 66.25 91 GLY A CA 1
ATOM 721 C C . GLY A 1 91 ? 16.126 5.270 -12.428 1.00 66.25 91 GLY A C 1
ATOM 722 O O . GLY A 1 91 ? 15.675 4.840 -13.479 1.00 66.25 91 GLY A O 1
ATOM 723 N N . LEU A 1 92 ? 15.960 4.611 -11.276 1.00 77.81 92 LEU A N 1
ATOM 724 C CA . LEU A 1 92 ? 15.219 3.344 -11.190 1.00 77.81 92 LEU A CA 1
ATOM 725 C C . LEU A 1 92 ? 13.768 3.490 -11.681 1.00 77.81 92 LEU A C 1
ATOM 727 O O . LEU A 1 92 ? 13.222 2.599 -12.330 1.00 77.81 92 LEU A O 1
ATOM 731 N N . ASP A 1 93 ? 13.146 4.643 -11.429 1.00 75.94 93 ASP A N 1
ATOM 732 C CA . ASP A 1 93 ? 11.833 4.964 -11.981 1.00 75.94 93 ASP A CA 1
ATOM 733 C C . ASP A 1 93 ? 11.885 5.092 -13.512 1.00 75.94 93 ASP A C 1
ATOM 735 O O . ASP A 1 93 ? 10.994 4.594 -14.200 1.00 75.94 93 ASP A O 1
ATOM 739 N N . GLY A 1 94 ? 12.940 5.703 -14.054 1.00 79.88 94 GLY A N 1
ATOM 740 C CA . GLY A 1 94 ? 13.259 5.722 -15.479 1.00 79.88 94 GLY A CA 1
ATOM 741 C C . GLY A 1 94 ? 13.512 4.321 -16.037 1.00 79.88 94 GLY A C 1
ATOM 742 O O . GLY A 1 94 ? 12.961 3.984 -17.076 1.00 79.88 94 GLY A O 1
ATOM 743 N N . LEU A 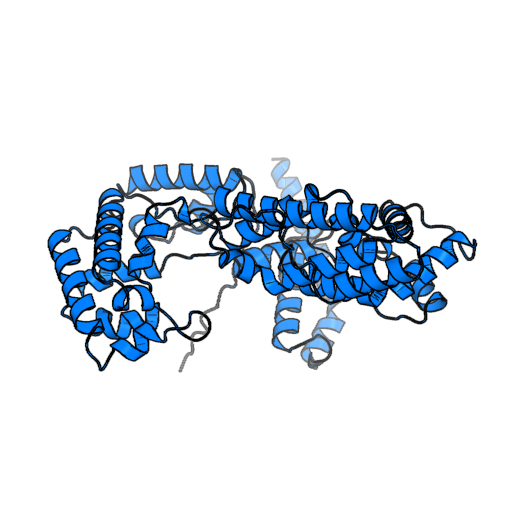1 95 ? 14.249 3.478 -15.325 1.00 83.31 95 LEU A N 1
ATOM 744 C CA . LEU A 1 95 ? 14.625 2.121 -15.710 1.00 83.31 95 LEU A CA 1
ATOM 745 C C . LEU A 1 95 ? 13.409 1.200 -15.820 1.00 83.31 95 LEU A C 1
ATOM 747 O O . LEU A 1 95 ? 13.322 0.383 -16.732 1.00 83.31 95 LEU A O 1
ATOM 751 N N . LEU A 1 96 ? 12.442 1.366 -14.915 1.00 85.88 96 LEU A N 1
ATOM 752 C CA . LEU A 1 96 ? 11.205 0.588 -14.900 1.00 85.88 96 LEU A CA 1
ATOM 753 C C . LEU A 1 96 ? 10.126 1.170 -15.826 1.00 85.88 96 LEU A C 1
ATOM 755 O O . LEU A 1 96 ? 9.332 0.416 -16.384 1.00 85.88 96 LEU A O 1
ATOM 759 N N . SER A 1 97 ? 10.074 2.495 -16.014 1.00 88.31 97 SER A N 1
ATOM 760 C CA . SER A 1 97 ? 9.030 3.136 -16.833 1.00 88.31 97 SER A 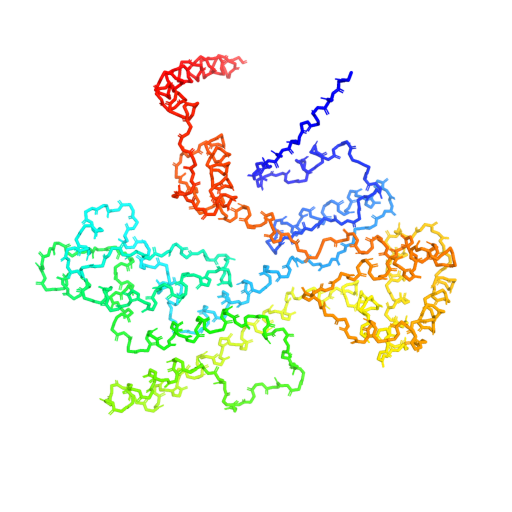CA 1
ATOM 761 C C . SER A 1 97 ? 9.401 3.308 -18.308 1.00 88.31 97 SER A C 1
ATOM 763 O O . SER A 1 97 ? 8.538 3.152 -19.174 1.00 88.31 97 SER A O 1
ATOM 765 N N . SER A 1 98 ? 10.665 3.597 -18.616 1.00 91.00 98 SER A N 1
ATOM 766 C CA . SER A 1 98 ? 11.121 3.896 -19.978 1.00 91.00 98 SER A CA 1
ATOM 767 C C . SER A 1 98 ? 10.940 2.742 -20.958 1.00 91.00 98 SER A C 1
ATOM 769 O O . SER A 1 98 ? 10.490 3.027 -22.066 1.00 91.00 98 SER A O 1
ATOM 771 N N . PRO A 1 99 ? 11.179 1.463 -20.600 1.00 92.06 99 PRO A N 1
ATOM 772 C CA . PRO A 1 99 ? 10.913 0.356 -21.513 1.00 92.06 99 PRO A CA 1
ATOM 773 C C . PRO A 1 99 ? 9.472 0.363 -22.036 1.00 92.06 99 PRO A C 1
ATOM 775 O O . PRO A 1 99 ? 9.248 0.200 -23.229 1.00 92.06 99 PRO A O 1
ATOM 778 N N . TYR A 1 100 ? 8.483 0.624 -21.176 1.00 92.50 100 TYR A N 1
ATOM 779 C CA . TYR A 1 100 ? 7.085 0.702 -21.602 1.00 92.50 100 TYR A CA 1
ATOM 780 C C . TYR A 1 100 ? 6.833 1.902 -22.517 1.00 92.50 100 TYR A C 1
ATOM 782 O O . TYR A 1 100 ? 6.274 1.748 -23.601 1.00 92.50 100 TYR A O 1
ATOM 790 N N . TYR A 1 101 ? 7.258 3.099 -22.102 1.00 91.69 101 TYR A N 1
ATOM 791 C CA . TYR A 1 101 ? 7.023 4.321 -22.876 1.00 91.69 101 TYR A CA 1
ATOM 792 C C . TYR A 1 101 ? 7.794 4.357 -24.196 1.00 91.69 101 TYR A C 1
ATOM 794 O O . TYR A 1 101 ? 7.346 5.014 -25.132 1.00 91.69 101 TYR A O 1
ATOM 802 N N . LEU A 1 102 ? 8.887 3.598 -24.312 1.00 91.69 102 LEU A N 1
ATOM 803 C CA . LEU A 1 102 ? 9.561 3.383 -25.582 1.00 91.69 102 LEU A CA 1
ATOM 804 C C . LEU A 1 102 ? 8.634 2.699 -26.589 1.00 91.69 102 LEU A C 1
ATOM 806 O O . LEU A 1 102 ? 8.661 3.072 -27.745 1.00 91.69 102 LEU A O 1
ATOM 810 N N . PHE A 1 103 ? 7.787 1.749 -26.203 1.00 91.81 103 PHE A N 1
ATOM 811 C CA . PHE A 1 103 ? 6.912 1.047 -27.158 1.00 91.81 103 PHE A CA 1
ATOM 812 C C . PHE A 1 103 ? 5.462 1.537 -27.149 1.00 91.81 103 PHE A C 1
ATOM 814 O O . PHE A 1 103 ? 4.658 1.126 -27.991 1.00 91.81 103 PHE A O 1
ATOM 821 N N . LYS A 1 104 ? 5.118 2.416 -26.205 1.00 88.75 104 LYS A N 1
ATOM 822 C CA . LYS A 1 104 ? 3.778 2.983 -26.070 1.00 88.75 104 LYS A CA 1
ATOM 823 C C . LYS A 1 104 ? 3.394 3.744 -27.343 1.00 88.75 104 LYS A C 1
ATOM 825 O O . LYS A 1 104 ? 4.169 4.542 -27.863 1.00 88.75 104 LYS A O 1
ATOM 830 N N . ASP A 1 105 ? 2.185 3.473 -27.828 1.00 83.44 105 ASP A N 1
ATOM 831 C CA . ASP A 1 105 ? 1.547 4.159 -28.958 1.00 83.44 105 ASP A CA 1
ATOM 832 C C . ASP A 1 105 ? 2.361 4.149 -30.273 1.00 83.44 105 ASP A C 1
ATOM 834 O O . ASP A 1 105 ? 2.120 4.964 -31.156 1.00 83.44 105 ASP A O 1
ATOM 838 N N . THR A 1 106 ? 3.310 3.214 -30.437 1.00 86.12 106 THR A N 1
ATOM 839 C CA . THR A 1 106 ? 4.144 3.115 -31.648 1.00 86.12 106 THR A CA 1
ATOM 840 C C . THR A 1 106 ? 4.165 1.681 -32.188 1.00 86.12 106 THR A C 1
ATOM 842 O O . THR A 1 106 ? 5.056 0.902 -31.849 1.00 86.12 106 THR A O 1
ATOM 845 N N . SER A 1 107 ? 3.195 1.318 -33.037 1.00 87.12 107 SER A N 1
ATOM 846 C CA . SER A 1 107 ? 3.113 -0.019 -33.660 1.00 87.12 107 SER A CA 1
ATOM 847 C C . SER A 1 107 ? 4.364 -0.358 -34.468 1.00 87.12 107 SER A C 1
ATOM 849 O O . SER A 1 107 ? 4.988 -1.378 -34.207 1.00 87.12 107 SER A O 1
ATOM 851 N N . ALA A 1 108 ? 4.812 0.561 -35.328 1.00 89.38 108 ALA A N 1
ATOM 852 C CA . ALA A 1 108 ? 6.010 0.377 -36.148 1.00 89.38 108 ALA A CA 1
ATOM 853 C C . ALA A 1 108 ? 7.249 0.003 -35.315 1.00 89.38 108 ALA A C 1
ATOM 855 O O . ALA A 1 108 ? 8.017 -0.872 -35.690 1.00 89.38 108 ALA A O 1
ATOM 856 N N . ARG A 1 109 ? 7.416 0.608 -34.132 1.00 90.69 109 ARG A N 1
ATOM 857 C CA . ARG A 1 109 ? 8.551 0.314 -33.247 1.00 90.69 109 ARG A CA 1
ATOM 858 C C . ARG A 1 109 ? 8.426 -1.051 -32.568 1.00 90.69 109 ARG A C 1
ATOM 860 O O . ARG A 1 109 ? 9.438 -1.669 -32.262 1.00 90.69 109 ARG A O 1
ATOM 867 N N . ARG A 1 110 ? 7.203 -1.513 -32.300 1.00 92.25 110 ARG A N 1
ATOM 868 C CA . ARG A 1 110 ? 6.957 -2.860 -31.766 1.00 92.25 110 ARG A CA 1
ATOM 869 C C . ARG A 1 110 ? 7.244 -3.926 -32.816 1.00 92.25 110 ARG A C 1
ATOM 871 O O . ARG A 1 110 ? 7.866 -4.933 -32.484 1.00 92.25 110 ARG A O 1
ATOM 878 N N . ASP A 1 111 ? 6.861 -3.667 -34.061 1.00 91.56 111 ASP A N 1
ATOM 879 C CA . ASP A 1 111 ? 7.189 -4.533 -35.195 1.00 91.56 111 ASP A CA 1
ATOM 880 C C . ASP A 1 111 ? 8.707 -4.575 -35.399 1.00 91.56 111 ASP A C 1
ATOM 882 O O . ASP A 1 111 ? 9.297 -5.646 -35.497 1.00 91.56 111 ASP A O 1
ATOM 886 N N . ASP A 1 112 ? 9.365 -3.417 -35.347 1.00 91.81 112 ASP A N 1
ATOM 887 C CA . ASP A 1 112 ? 10.820 -3.310 -35.440 1.00 91.81 112 ASP A CA 1
ATOM 888 C C . ASP A 1 112 ? 11.542 -4.080 -34.333 1.00 91.81 112 ASP A C 1
ATOM 890 O O . ASP A 1 112 ? 12.473 -4.834 -34.606 1.00 91.81 112 ASP A O 1
ATOM 894 N N . PHE A 1 113 ? 11.092 -3.930 -33.088 1.00 93.12 113 PHE A N 1
ATOM 895 C CA . PHE A 1 113 ? 11.616 -4.687 -31.956 1.00 93.12 113 PHE A CA 1
ATOM 896 C C . PHE A 1 113 ? 11.489 -6.193 -32.174 1.00 93.12 113 PHE A C 1
ATOM 898 O O . PHE A 1 113 ? 12.456 -6.926 -31.975 1.00 93.12 113 PHE A O 1
ATOM 905 N N . THR A 1 114 ? 10.323 -6.643 -32.631 1.00 94.44 114 THR A N 1
ATOM 906 C CA . THR A 1 114 ? 10.059 -8.058 -32.906 1.00 94.44 114 THR A CA 1
ATOM 907 C C . THR A 1 114 ? 10.968 -8.579 -34.018 1.00 94.44 114 THR A C 1
ATOM 909 O O . THR A 1 114 ? 11.584 -9.629 -33.864 1.00 94.44 114 THR A O 1
ATOM 912 N N . ASN A 1 115 ? 11.126 -7.816 -35.101 1.00 92.38 115 ASN A N 1
ATOM 913 C CA . ASN A 1 115 ? 11.969 -8.184 -36.239 1.00 92.38 115 ASN A CA 1
ATOM 914 C C . ASN A 1 115 ? 13.457 -8.268 -35.871 1.00 92.38 115 ASN A C 1
ATOM 916 O O . ASN A 1 115 ? 14.152 -9.161 -36.346 1.00 92.38 115 ASN A O 1
ATOM 920 N N . VAL A 1 116 ? 13.951 -7.356 -35.027 1.00 91.94 116 VAL A N 1
ATOM 921 C CA . VAL A 1 116 ? 15.363 -7.341 -34.598 1.00 91.94 116 VAL A CA 1
ATOM 922 C C . VAL A 1 116 ? 15.659 -8.435 -33.587 1.00 91.94 116 VAL A C 1
ATOM 924 O O . VAL A 1 116 ? 16.718 -9.051 -33.630 1.00 91.94 116 VAL A O 1
ATOM 927 N N . THR A 1 117 ? 14.757 -8.636 -32.629 1.00 93.62 117 THR A N 1
ATOM 928 C CA . THR A 1 117 ? 15.058 -9.423 -31.426 1.00 93.62 117 THR A CA 1
ATOM 929 C C . THR A 1 117 ? 14.436 -10.815 -31.435 1.00 93.62 117 THR A C 1
ATOM 931 O O . THR A 1 117 ? 14.778 -11.628 -30.577 1.00 93.62 117 THR A O 1
ATOM 934 N N . GLY A 1 118 ? 13.479 -11.072 -32.333 1.00 93.81 118 GLY A N 1
ATOM 935 C CA . GLY A 1 118 ? 12.612 -12.252 -32.313 1.00 93.81 118 GLY A CA 1
ATOM 936 C C . GLY A 1 118 ? 11.627 -12.291 -31.134 1.00 93.81 118 GLY A C 1
ATOM 937 O O . GLY A 1 118 ? 10.885 -13.261 -30.986 1.00 93.81 118 GLY A O 1
ATOM 938 N N . CYS A 1 119 ? 11.613 -11.270 -30.270 1.00 93.81 119 CYS A N 1
ATOM 939 C CA . CYS A 1 119 ? 10.819 -11.251 -29.049 1.00 93.81 119 CYS A CA 1
ATOM 940 C C . CYS A 1 119 ? 9.432 -10.640 -29.292 1.00 93.81 119 CYS A C 1
ATOM 942 O O . CYS A 1 119 ? 9.313 -9.490 -29.705 1.00 93.81 119 CYS A O 1
ATOM 944 N N . ASN A 1 120 ? 8.383 -11.399 -28.957 1.00 92.19 120 ASN A N 1
ATOM 945 C CA . ASN A 1 120 ? 6.984 -10.953 -29.007 1.00 92.19 120 ASN A CA 1
ATOM 946 C C . ASN A 1 120 ? 6.449 -10.473 -27.644 1.00 92.19 120 ASN A C 1
ATOM 948 O O . ASN A 1 120 ? 5.269 -10.135 -27.509 1.00 92.19 120 ASN A O 1
ATOM 952 N N . GLU A 1 121 ? 7.295 -10.458 -26.612 1.00 92.94 121 GLU A N 1
ATOM 953 C CA . GLU A 1 121 ? 6.942 -9.937 -25.295 1.00 92.94 121 GLU A CA 1
ATOM 954 C C . GLU A 1 121 ? 7.346 -8.470 -25.147 1.00 92.94 121 GLU A C 1
ATOM 956 O O . GLU A 1 121 ? 8.415 -8.046 -25.573 1.00 92.94 121 GLU A O 1
ATOM 961 N N . PHE A 1 122 ? 6.492 -7.687 -24.483 1.00 91.44 122 PHE A N 1
ATOM 962 C CA . PHE A 1 122 ? 6.695 -6.248 -24.317 1.00 91.44 122 PHE A CA 1
ATOM 963 C C . PHE A 1 122 ? 6.746 -5.835 -22.841 1.00 91.44 122 PHE A C 1
ATOM 965 O O . PHE A 1 122 ? 6.195 -6.533 -21.976 1.00 91.44 122 PHE A O 1
ATOM 972 N N . PRO A 1 123 ? 7.390 -4.696 -22.526 1.00 91.31 123 PRO A N 1
ATOM 973 C CA . PRO A 1 123 ? 7.421 -4.172 -21.168 1.00 91.31 123 PRO A CA 1
ATOM 974 C C . PRO A 1 123 ? 6.030 -3.793 -20.648 1.00 91.31 123 PRO A C 1
ATOM 976 O O . PRO A 1 123 ? 5.139 -3.413 -21.408 1.00 91.31 123 PRO A O 1
ATOM 979 N N . LEU A 1 124 ? 5.857 -3.863 -19.329 1.00 87.94 124 LEU A N 1
ATOM 980 C CA . LEU A 1 124 ? 4.609 -3.524 -18.642 1.00 87.94 124 LEU A CA 1
ATOM 981 C C . LEU A 1 124 ? 4.646 -2.085 -18.103 1.00 87.94 124 LEU A C 1
ATOM 983 O O . LEU A 1 124 ? 5.706 -1.577 -17.739 1.00 87.94 124 LEU A O 1
ATOM 987 N N . LYS A 1 125 ? 3.482 -1.424 -18.027 1.00 86.00 125 LYS A N 1
ATOM 988 C CA . LYS A 1 125 ? 3.362 -0.047 -17.517 1.00 86.00 125 LYS A CA 1
ATOM 989 C C . LYS A 1 125 ? 3.716 0.002 -16.028 1.00 86.00 125 LYS A C 1
ATOM 991 O O . LYS A 1 125 ? 2.971 -0.508 -15.198 1.00 86.00 125 LYS A O 1
ATOM 996 N N . PHE A 1 126 ? 4.805 0.685 -15.685 1.00 83.56 126 PHE A N 1
ATOM 997 C CA . PHE A 1 126 ? 5.158 0.973 -14.294 1.00 83.56 126 PHE A CA 1
ATOM 998 C C . PHE A 1 126 ? 4.258 2.069 -13.700 1.00 83.56 126 PHE A C 1
ATOM 1000 O O . PHE A 1 126 ? 4.222 3.195 -14.208 1.00 83.56 126 PHE A O 1
ATOM 1007 N N . CYS A 1 127 ? 3.552 1.773 -12.604 1.00 78.88 127 CYS A N 1
ATOM 1008 C CA . CYS A 1 127 ? 2.756 2.764 -11.878 1.00 78.88 127 CYS A CA 1
ATOM 1009 C C . CYS A 1 127 ? 3.576 3.412 -10.752 1.00 78.88 127 CYS A C 1
ATOM 1011 O O . CYS A 1 127 ? 3.825 2.783 -9.724 1.00 78.88 127 CYS A O 1
ATOM 1013 N N . LYS A 1 128 ? 3.948 4.692 -10.892 1.00 75.31 128 LYS A N 1
ATOM 1014 C CA . LYS A 1 128 ? 4.785 5.408 -9.903 1.00 75.31 128 LYS A CA 1
ATOM 1015 C C . LYS A 1 128 ? 4.139 5.562 -8.516 1.00 75.31 128 LYS A C 1
ATOM 1017 O O . LYS A 1 128 ? 4.822 5.995 -7.592 1.00 75.31 128 LYS A O 1
ATOM 1022 N N . GLN A 1 129 ? 2.849 5.265 -8.370 1.00 72.81 129 GLN A N 1
ATOM 1023 C CA . GLN A 1 129 ? 2.112 5.304 -7.105 1.00 72.81 129 GLN A CA 1
ATOM 1024 C C . GLN A 1 129 ? 2.024 3.933 -6.419 1.00 72.81 129 GLN A C 1
ATOM 1026 O O . GLN A 1 129 ? 1.726 3.888 -5.233 1.00 72.81 129 GLN A O 1
ATOM 1031 N N . MET A 1 130 ? 2.308 2.834 -7.131 1.00 72.19 130 MET A N 1
ATOM 1032 C CA . MET A 1 130 ? 2.104 1.460 -6.649 1.00 72.19 130 MET A CA 1
ATOM 1033 C C . MET A 1 130 ? 3.397 0.641 -6.694 1.00 72.19 130 MET A C 1
ATOM 1035 O O . MET A 1 130 ? 3.465 -0.425 -7.301 1.00 72.19 130 MET A O 1
ATOM 1039 N N . TRP A 1 131 ? 4.458 1.157 -6.074 1.00 74.94 131 TRP A N 1
ATOM 1040 C CA . TRP A 1 131 ? 5.810 0.592 -6.1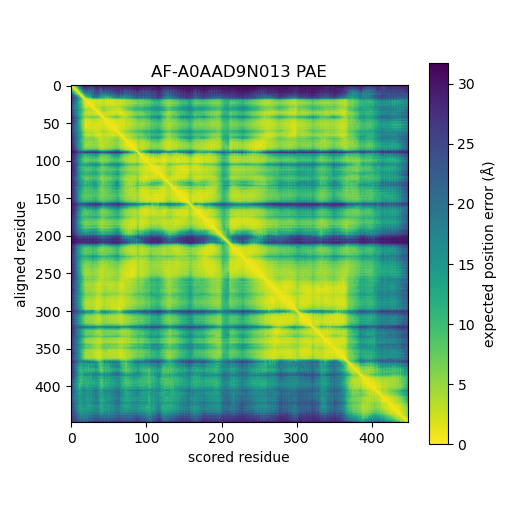81 1.00 74.94 131 TRP A CA 1
ATOM 1041 C C . TRP A 1 131 ? 5.890 -0.902 -5.843 1.00 74.94 131 TRP A C 1
ATOM 1043 O O . TRP A 1 131 ? 6.566 -1.639 -6.550 1.00 74.94 131 TRP A O 1
ATOM 1053 N N . VAL A 1 132 ? 5.165 -1.346 -4.815 1.00 72.88 132 VAL A N 1
ATOM 1054 C CA . VAL A 1 132 ? 5.187 -2.742 -4.342 1.00 72.88 132 VAL A CA 1
ATOM 1055 C C . VAL A 1 132 ? 4.241 -3.644 -5.143 1.00 72.88 132 VAL A C 1
ATOM 1057 O O . VAL A 1 132 ? 4.505 -4.832 -5.283 1.00 72.88 132 VAL A O 1
ATOM 1060 N N . GLU A 1 133 ? 3.186 -3.096 -5.756 1.00 72.31 133 GLU A N 1
ATOM 1061 C CA . GLU A 1 133 ? 2.280 -3.884 -6.611 1.00 72.31 133 GLU A CA 1
ATOM 1062 C C . GLU A 1 133 ? 2.809 -4.038 -8.049 1.00 72.31 133 GLU A C 1
ATOM 1064 O O . GLU A 1 133 ? 2.338 -4.884 -8.805 1.00 72.31 133 GLU A O 1
ATOM 1069 N N . ASN A 1 134 ? 3.846 -3.287 -8.434 1.00 74.38 134 ASN A N 1
ATOM 1070 C CA . ASN A 1 134 ? 4.516 -3.421 -9.733 1.00 74.38 134 ASN A CA 1
ATOM 1071 C C . ASN A 1 134 ? 5.415 -4.675 -9.838 1.00 74.38 134 ASN A C 1
ATOM 1073 O O . ASN A 1 134 ? 6.301 -4.709 -10.694 1.00 74.38 134 ASN A O 1
ATOM 1077 N N . GLY A 1 135 ? 5.234 -5.708 -9.006 1.00 73.62 135 GLY A N 1
ATOM 1078 C CA . GLY A 1 135 ? 6.091 -6.904 -8.997 1.00 73.62 135 GLY A CA 1
ATOM 1079 C C . GLY A 1 135 ? 6.221 -7.580 -10.371 1.00 73.62 135 GLY A C 1
ATOM 1080 O O . GLY A 1 135 ? 7.309 -8.007 -10.760 1.00 73.62 135 GLY A O 1
ATOM 1081 N N . SER A 1 136 ? 5.146 -7.581 -11.167 1.00 78.06 136 SER A N 1
ATOM 1082 C CA . SER A 1 136 ? 5.163 -8.082 -12.549 1.00 78.06 136 SER A CA 1
ATOM 1083 C C . SER A 1 136 ? 6.054 -7.246 -13.473 1.00 78.06 136 SER A C 1
ATOM 1085 O O . SER A 1 136 ? 6.802 -7.808 -14.269 1.00 78.06 136 SER A O 1
ATOM 1087 N N . VAL A 1 137 ? 6.041 -5.916 -13.342 1.00 82.06 137 VAL A N 1
ATOM 1088 C CA . VAL A 1 137 ? 6.930 -5.008 -14.089 1.00 82.06 137 VAL A CA 1
ATOM 1089 C C . VAL A 1 137 ? 8.386 -5.259 -13.695 1.00 82.06 137 VAL A C 1
ATOM 1091 O O . VAL A 1 137 ? 9.245 -5.410 -14.561 1.00 82.06 137 VAL A O 1
ATOM 1094 N N . CYS A 1 138 ? 8.646 -5.372 -12.390 1.00 78.06 138 CYS A N 1
ATOM 1095 C CA . CYS A 1 138 ? 9.983 -5.588 -11.831 1.00 78.06 138 CYS A CA 1
ATOM 1096 C C . CYS A 1 138 ? 10.573 -6.944 -12.221 1.00 78.06 138 CYS A C 1
ATOM 1098 O O . CYS A 1 138 ? 11.787 -7.071 -12.341 1.00 78.06 138 CYS A O 1
ATOM 1100 N N . SER A 1 139 ? 9.717 -7.937 -12.467 1.00 83.62 139 SER A N 1
ATOM 1101 C CA . SER A 1 139 ? 10.124 -9.246 -12.978 1.00 83.62 139 SER A CA 1
ATOM 1102 C C . SER A 1 139 ? 10.243 -9.275 -14.507 1.00 83.62 139 SER A C 1
ATOM 1104 O O . SER A 1 139 ? 11.117 -9.961 -15.030 1.00 83.62 139 SER A O 1
ATOM 1106 N N . ARG A 1 140 ? 9.416 -8.512 -15.240 1.00 89.25 140 ARG A N 1
ATOM 1107 C CA . ARG A 1 140 ? 9.414 -8.470 -16.714 1.00 89.25 140 ARG A CA 1
ATOM 1108 C C . ARG A 1 140 ? 10.622 -7.737 -17.294 1.00 89.25 140 ARG A C 1
ATOM 1110 O O . ARG A 1 140 ? 11.177 -8.199 -18.284 1.00 89.25 140 ARG A O 1
ATOM 1117 N N . VAL A 1 141 ? 11.026 -6.604 -16.717 1.00 88.94 141 VAL A N 1
ATOM 1118 C CA . VAL A 1 141 ? 12.127 -5.794 -17.275 1.00 88.94 141 VAL A CA 1
ATOM 1119 C C . VAL A 1 141 ? 13.458 -6.565 -17.314 1.00 88.94 141 VAL A C 1
ATOM 1121 O O . VAL A 1 141 ? 14.068 -6.575 -18.381 1.00 88.94 141 VAL A O 1
ATOM 1124 N N . PRO A 1 142 ? 13.891 -7.274 -16.250 1.00 85.69 142 PRO A N 1
ATOM 1125 C CA . PRO A 1 142 ? 15.090 -8.114 -16.305 1.00 85.69 142 PRO A CA 1
ATOM 1126 C C . PRO A 1 142 ? 15.032 -9.209 -17.377 1.00 85.69 142 PRO A C 1
ATOM 1128 O O . PRO A 1 142 ? 16.034 -9.460 -18.035 1.00 85.69 142 PRO A O 1
ATOM 1131 N N . LEU A 1 143 ? 13.866 -9.834 -17.585 1.00 89.44 143 LEU A N 1
ATOM 1132 C CA . LEU A 1 143 ? 13.687 -10.870 -18.611 1.00 89.44 143 LEU A CA 1
ATOM 1133 C C . LEU A 1 143 ? 13.824 -10.306 -20.029 1.00 89.44 143 LEU A C 1
ATOM 1135 O O . LEU A 1 143 ? 14.418 -10.940 -20.894 1.00 89.44 143 LEU A O 1
ATOM 1139 N N . LEU A 1 144 ? 13.307 -9.098 -20.261 1.00 92.75 144 LEU A N 1
ATOM 1140 C CA . LEU A 1 144 ? 13.413 -8.425 -21.556 1.00 92.75 144 LEU A CA 1
ATOM 1141 C C . LEU A 1 144 ? 14.759 -7.732 -21.771 1.00 92.75 144 LEU A C 1
ATOM 1143 O O . LEU A 1 144 ? 15.024 -7.280 -22.882 1.00 92.75 144 LEU A O 1
ATOM 1147 N N . TRP A 1 145 ? 15.603 -7.628 -20.743 1.00 91.69 145 TRP A N 1
ATOM 1148 C CA . TRP A 1 145 ? 16.836 -6.844 -20.787 1.00 91.69 145 TRP A CA 1
ATOM 1149 C C . TRP A 1 145 ? 17.760 -7.199 -21.967 1.00 91.69 145 TRP A C 1
ATOM 1151 O O . TRP A 1 145 ? 18.183 -6.269 -22.655 1.00 91.69 145 TRP A O 1
ATOM 1161 N N . PRO A 1 146 ? 18.016 -8.486 -22.295 1.00 92.50 146 PRO A N 1
ATOM 1162 C CA . PRO A 1 146 ? 18.841 -8.844 -23.451 1.00 92.50 146 PRO A CA 1
ATOM 1163 C C . PRO A 1 146 ? 18.240 -8.366 -24.779 1.00 92.50 146 PRO A C 1
ATOM 1165 O O . PRO A 1 146 ? 18.939 -7.774 -25.594 1.00 92.50 146 PRO A O 1
ATOM 1168 N N . HIS A 1 147 ? 16.929 -8.541 -24.970 1.00 94.94 147 HIS A N 1
ATOM 1169 C CA . HIS A 1 147 ? 16.231 -8.105 -26.183 1.00 94.94 147 HIS A CA 1
ATOM 1170 C C . HIS A 1 147 ? 16.201 -6.576 -26.303 1.00 94.94 147 HIS A C 1
ATOM 1172 O O . HIS A 1 147 ? 16.444 -6.024 -27.374 1.00 94.94 147 HIS A O 1
ATOM 1178 N N . LEU A 1 148 ? 15.948 -5.873 -25.193 1.00 93.31 148 LEU A N 1
ATOM 1179 C CA . LEU A 1 148 ? 16.002 -4.411 -25.134 1.00 93.31 148 LEU A CA 1
ATOM 1180 C C . LEU A 1 148 ? 17.394 -3.894 -25.505 1.00 93.31 148 LEU A C 1
ATOM 1182 O O . LEU A 1 148 ? 17.496 -2.928 -26.258 1.00 93.31 148 LEU A O 1
ATOM 1186 N N . LYS A 1 149 ? 18.450 -4.554 -25.017 1.00 92.00 149 LYS A N 1
ATOM 1187 C CA . LYS A 1 149 ? 19.833 -4.219 -25.351 1.00 92.00 149 LYS A CA 1
ATOM 1188 C C . LYS A 1 149 ? 20.109 -4.402 -26.845 1.00 92.00 149 LYS A C 1
ATOM 1190 O O . LYS A 1 149 ? 20.532 -3.443 -27.483 1.00 92.00 149 LYS A O 1
ATOM 1195 N N . SER A 1 150 ? 19.767 -5.559 -27.419 1.00 92.25 150 SER A N 1
ATOM 1196 C CA . SER A 1 150 ? 19.932 -5.815 -28.859 1.00 92.25 150 SER A CA 1
ATOM 1197 C C . SER A 1 150 ? 19.171 -4.811 -29.727 1.00 92.25 150 SER A C 1
ATOM 1199 O O . SER A 1 150 ? 19.678 -4.356 -30.749 1.00 92.25 150 SER A O 1
ATOM 1201 N N . PHE A 1 151 ? 17.967 -4.414 -29.311 1.00 92.31 151 PHE A N 1
ATOM 1202 C CA . PHE A 1 151 ? 17.200 -3.392 -30.019 1.00 92.31 151 PHE A CA 1
ATOM 1203 C C . PHE A 1 151 ? 17.873 -2.013 -29.978 1.00 92.31 151 PHE A C 1
ATOM 1205 O O . PHE A 1 151 ? 17.943 -1.333 -31.002 1.00 92.31 151 PHE A O 1
ATOM 1212 N N . VAL A 1 152 ? 18.385 -1.593 -28.816 1.00 91.06 152 VAL A N 1
ATOM 1213 C CA . VAL A 1 152 ? 19.122 -0.325 -28.686 1.00 91.06 152 VAL A CA 1
ATOM 1214 C C . VAL A 1 152 ? 20.405 -0.361 -29.523 1.00 91.06 152 VAL A C 1
ATOM 1216 O O . VAL A 1 152 ? 20.665 0.584 -30.260 1.00 91.06 152 VAL A O 1
ATOM 1219 N N . GLU A 1 153 ? 21.161 -1.459 -29.500 1.00 90.50 153 GLU A N 1
ATOM 1220 C CA . GLU A 1 153 ? 22.371 -1.643 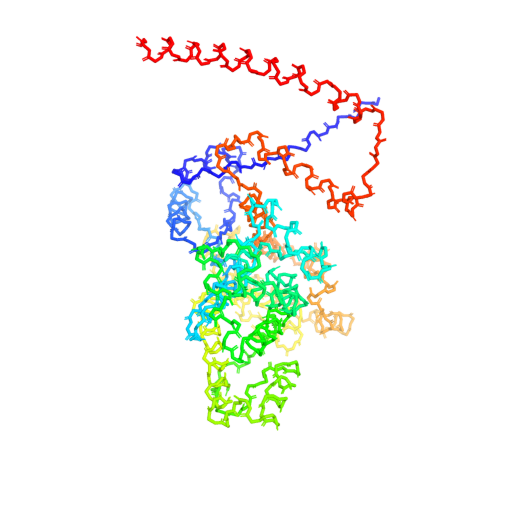-30.320 1.00 90.50 153 GLU A CA 1
ATOM 1221 C C . GLU A 1 153 ? 22.070 -1.570 -31.830 1.00 90.50 153 GLU A C 1
ATOM 1223 O O . GLU A 1 153 ? 22.778 -0.889 -32.579 1.00 90.50 153 GLU A O 1
ATOM 1228 N N . ALA A 1 154 ? 20.973 -2.184 -32.287 1.00 90.00 154 ALA A N 1
ATOM 1229 C CA . ALA A 1 154 ? 20.503 -2.051 -33.668 1.00 90.00 154 ALA A CA 1
ATOM 1230 C C . ALA A 1 154 ? 20.138 -0.595 -34.025 1.00 90.00 154 ALA A C 1
ATOM 1232 O O . ALA A 1 154 ? 20.448 -0.114 -35.116 1.00 90.00 154 ALA A O 1
ATOM 1233 N N . CYS A 1 155 ? 19.522 0.144 -33.097 1.00 88.62 155 CYS A N 1
ATOM 1234 C CA . CYS A 1 155 ? 19.219 1.562 -33.306 1.00 88.62 155 CYS A CA 1
ATOM 1235 C C . CYS A 1 155 ? 20.490 2.422 -33.422 1.00 88.62 155 CYS A C 1
ATOM 1237 O O . CYS A 1 155 ? 20.515 3.375 -34.202 1.00 88.62 155 CYS A O 1
ATOM 1239 N N . GLU A 1 156 ? 21.548 2.098 -32.673 1.00 86.50 156 GLU A N 1
ATOM 1240 C CA . GLU A 1 156 ? 22.821 2.830 -32.722 1.00 86.50 156 GLU A CA 1
ATOM 1241 C C . GLU A 1 156 ? 23.624 2.539 -34.003 1.00 86.50 156 GLU A C 1
ATOM 1243 O O . GLU A 1 156 ? 24.323 3.415 -34.511 1.00 86.50 156 GLU A O 1
ATOM 1248 N N . THR A 1 157 ? 23.468 1.351 -34.592 1.00 85.38 157 THR A N 1
ATOM 1249 C CA . THR A 1 157 ? 24.154 0.934 -35.834 1.00 85.38 157 THR A CA 1
ATOM 1250 C C . THR A 1 157 ? 23.467 1.415 -37.124 1.00 85.38 157 THR A C 1
ATOM 1252 O O . THR A 1 157 ? 23.807 0.967 -38.216 1.00 85.38 157 THR A O 1
ATOM 1255 N N . LYS A 1 158 ? 22.541 2.384 -37.023 1.00 67.88 158 LYS A N 1
ATOM 1256 C CA . LYS A 1 158 ? 21.777 2.995 -38.134 1.00 67.88 158 LYS A CA 1
ATOM 1257 C C . LYS A 1 158 ? 20.895 2.023 -38.931 1.00 67.88 158 LYS A C 1
ATOM 1259 O O . LYS A 1 158 ? 20.556 2.316 -40.075 1.00 67.88 158 LYS A O 1
ATOM 1264 N N . TRP A 1 159 ? 20.456 0.915 -38.328 1.00 62.06 159 TRP A N 1
ATOM 1265 C CA . TRP A 1 159 ? 19.505 -0.008 -38.962 1.00 62.06 159 TRP A CA 1
ATOM 1266 C C . TRP A 1 159 ? 18.197 0.694 -39.389 1.00 62.06 159 TRP A C 1
ATOM 1268 O O . TRP A 1 159 ? 17.651 0.391 -40.448 1.00 62.06 159 TRP A O 1
ATOM 1278 N N . LYS A 1 160 ? 17.733 1.681 -38.602 1.00 72.38 160 LYS A N 1
ATOM 1279 C CA . LYS A 1 160 ? 16.606 2.592 -38.890 1.00 72.38 160 LYS A CA 1
ATOM 1280 C C . LYS A 1 160 ? 16.811 3.963 -38.229 1.00 72.38 160 LYS A C 1
ATOM 1282 O O . LYS A 1 160 ? 17.792 4.180 -37.519 1.00 72.38 160 LYS A O 1
ATOM 1287 N N . ALA A 1 161 ? 15.875 4.895 -38.448 1.00 74.50 161 ALA A N 1
ATOM 1288 C CA . ALA A 1 161 ? 15.868 6.196 -37.781 1.00 74.50 161 ALA A CA 1
ATOM 1289 C C . ALA A 1 161 ? 15.851 6.029 -36.251 1.00 74.50 161 ALA A C 1
ATOM 1291 O O . ALA A 1 161 ? 14.924 5.456 -35.675 1.00 74.50 161 ALA A O 1
ATOM 1292 N N . LYS A 1 162 ? 16.893 6.550 -35.604 1.00 82.19 162 LYS A N 1
ATOM 1293 C CA . LYS A 1 162 ? 17.097 6.457 -34.160 1.00 82.19 162 LYS A CA 1
ATOM 1294 C C . LYS A 1 162 ? 15.952 7.139 -33.398 1.00 82.19 162 LYS A C 1
ATOM 1296 O O . LYS A 1 162 ? 15.661 8.307 -33.672 1.00 82.19 162 LYS A O 1
ATOM 1301 N N . PRO A 1 163 ? 15.322 6.474 -32.412 1.00 86.44 163 PRO A N 1
ATOM 1302 C CA . PRO A 1 163 ? 14.334 7.131 -31.568 1.00 86.44 163 PRO A CA 1
ATOM 1303 C C . PRO A 1 163 ? 14.961 8.285 -30.770 1.00 86.44 163 PRO A C 1
ATOM 1305 O O . PRO A 1 163 ? 16.017 8.132 -30.165 1.00 86.44 163 PRO A O 1
ATOM 1308 N N . THR A 1 164 ? 14.286 9.433 -30.713 1.00 86.12 164 THR A N 1
ATOM 1309 C CA . THR A 1 164 ? 14.749 10.631 -29.980 1.00 86.12 164 THR A CA 1
ATOM 1310 C C . THR A 1 164 ? 14.022 10.853 -28.651 1.00 86.12 164 THR A C 1
ATOM 1312 O O . THR A 1 164 ? 14.251 11.846 -27.967 1.00 86.12 164 THR A O 1
ATOM 1315 N N . SER A 1 165 ? 13.134 9.931 -28.266 1.00 89.25 165 SER A N 1
ATOM 1316 C CA . SER A 1 165 ? 12.330 10.051 -27.045 1.00 89.25 165 SER A CA 1
ATOM 1317 C C . SER A 1 165 ? 13.178 10.012 -25.767 1.00 89.25 165 SER A C 1
ATOM 1319 O O . SER A 1 165 ? 14.158 9.270 -25.690 1.00 89.25 165 SER A O 1
ATOM 1321 N N . ASN A 1 166 ? 12.728 10.706 -24.716 1.00 89.44 166 ASN A N 1
ATOM 1322 C CA . ASN A 1 166 ? 13.349 10.643 -23.384 1.00 89.44 166 ASN A CA 1
ATOM 1323 C C . ASN A 1 166 ? 13.463 9.204 -22.860 1.00 89.44 166 ASN A C 1
ATOM 1325 O O . ASN A 1 166 ? 14.463 8.853 -22.245 1.00 89.44 166 ASN A O 1
ATOM 1329 N N . SER A 1 167 ? 12.471 8.356 -23.148 1.00 90.19 167 SER A N 1
ATOM 1330 C CA . SER A 1 167 ? 12.484 6.940 -22.770 1.00 90.19 167 SER A CA 1
ATOM 1331 C C . SER A 1 167 ? 13.581 6.145 -23.478 1.00 90.19 167 SER A C 1
ATOM 1333 O O . SER A 1 167 ? 14.209 5.292 -22.860 1.00 90.19 167 SER A O 1
ATOM 1335 N N . TYR A 1 168 ? 13.851 6.441 -24.751 1.00 90.62 168 TYR A N 1
ATOM 1336 C CA . TYR A 1 168 ? 14.977 5.838 -25.465 1.00 90.62 168 TYR A CA 1
ATOM 1337 C C . TYR A 1 168 ? 16.312 6.272 -24.855 1.00 90.62 168 TYR A C 1
ATOM 1339 O O . TYR A 1 168 ? 17.143 5.422 -24.556 1.00 90.62 168 TYR A O 1
ATOM 1347 N N . ASN A 1 169 ? 16.495 7.576 -24.619 1.00 89.31 169 ASN A N 1
ATOM 1348 C CA . ASN A 1 169 ? 17.735 8.101 -24.042 1.00 89.31 169 ASN A CA 1
ATOM 1349 C C . ASN A 1 169 ? 17.998 7.513 -22.650 1.00 89.31 169 ASN A C 1
ATOM 1351 O O . ASN A 1 169 ? 19.084 7.004 -22.405 1.00 89.31 169 ASN A O 1
ATOM 1355 N N . ALA A 1 170 ? 16.981 7.480 -21.784 1.00 89.25 170 ALA A N 1
ATOM 1356 C CA . ALA A 1 170 ? 17.088 6.879 -20.458 1.00 89.25 170 ALA A CA 1
ATOM 1357 C C . ALA A 1 170 ? 17.433 5.381 -20.516 1.00 89.25 170 ALA A C 1
ATOM 1359 O O . ALA A 1 170 ? 18.248 4.910 -19.726 1.00 89.25 170 ALA A O 1
ATOM 1360 N N . LEU A 1 171 ? 16.840 4.630 -21.454 1.00 89.19 171 LEU A N 1
ATOM 1361 C CA . LEU A 1 171 ? 17.159 3.213 -21.630 1.00 89.19 171 LEU A CA 1
ATOM 1362 C C . LEU A 1 171 ? 18.589 3.023 -22.143 1.00 89.19 171 LEU A C 1
ATOM 1364 O O . LEU A 1 171 ? 19.314 2.197 -21.606 1.00 89.19 171 LEU A O 1
ATOM 1368 N N . ARG A 1 172 ? 19.013 3.804 -23.140 1.00 89.62 172 ARG A N 1
ATOM 1369 C CA . ARG A 1 172 ? 20.384 3.785 -23.665 1.00 89.62 172 ARG A CA 1
ATOM 1370 C C . ARG A 1 172 ? 21.404 4.080 -22.565 1.00 89.62 172 ARG A C 1
ATOM 1372 O O . ARG A 1 172 ? 22.380 3.352 -22.433 1.00 89.62 172 ARG A O 1
ATOM 1379 N N . ASP A 1 173 ? 21.167 5.111 -21.760 1.00 88.62 173 ASP A N 1
ATOM 1380 C CA . ASP A 1 173 ? 22.070 5.487 -20.671 1.00 88.62 173 ASP A CA 1
ATOM 1381 C C . ASP A 1 173 ? 22.121 4.385 -19.600 1.00 88.62 173 ASP A C 1
ATOM 1383 O O . ASP A 1 173 ? 23.198 4.033 -19.123 1.00 88.62 173 ASP A O 1
ATOM 1387 N N . ALA A 1 174 ? 20.985 3.747 -19.305 1.00 88.56 174 ALA A N 1
ATOM 1388 C CA . ALA A 1 174 ? 20.946 2.589 -18.421 1.00 88.56 174 ALA A CA 1
ATOM 1389 C C . ALA A 1 174 ? 21.671 1.354 -18.985 1.00 88.56 174 ALA A C 1
ATOM 1391 O O . ALA A 1 174 ? 22.256 0.595 -18.218 1.00 88.56 174 ALA A O 1
ATOM 1392 N N . MET A 1 175 ? 21.672 1.142 -20.303 1.00 87.94 175 MET A N 1
ATOM 1393 C CA . MET A 1 175 ? 22.438 0.055 -20.934 1.00 87.94 175 MET A CA 1
ATOM 1394 C C . MET A 1 175 ? 23.954 0.284 -20.848 1.00 87.94 175 MET A C 1
ATOM 1396 O O . MET A 1 175 ? 24.716 -0.682 -20.885 1.00 87.94 175 MET A O 1
ATOM 1400 N N . ASN A 1 176 ? 24.385 1.541 -20.693 1.00 86.62 176 ASN A N 1
ATOM 1401 C CA . ASN A 1 176 ? 25.784 1.903 -20.457 1.00 86.62 176 ASN A CA 1
ATOM 1402 C C . ASN A 1 176 ? 26.191 1.768 -18.977 1.00 86.62 176 ASN A C 1
ATOM 1404 O O . ASN A 1 176 ? 27.376 1.592 -18.684 1.00 86.62 176 ASN A O 1
ATOM 1408 N N . ASP A 1 177 ? 25.235 1.821 -18.043 1.00 88.00 177 ASP A N 1
ATOM 1409 C CA . ASP A 1 177 ? 25.478 1.525 -16.629 1.00 88.00 177 ASP A CA 1
ATOM 1410 C C . ASP A 1 177 ? 25.559 0.006 -16.404 1.00 88.00 177 ASP A C 1
ATOM 1412 O O . ASP A 1 177 ? 24.564 -0.724 -16.436 1.00 88.00 177 ASP A O 1
ATOM 1416 N N . LYS A 1 178 ? 26.775 -0.467 -16.115 1.00 90.00 178 LYS A N 1
ATOM 1417 C CA . LYS A 1 178 ? 27.075 -1.881 -15.846 1.00 90.00 178 LYS A CA 1
ATOM 1418 C C . LYS A 1 178 ? 26.316 -2.430 -14.634 1.00 90.00 178 LYS A C 1
ATOM 1420 O O . LYS A 1 178 ? 26.139 -3.637 -14.539 1.00 90.00 178 LYS A O 1
ATOM 1425 N N . LEU A 1 179 ? 25.852 -1.576 -13.720 1.00 90.00 179 LEU A N 1
ATOM 1426 C CA . LEU A 1 179 ? 25.130 -1.979 -12.512 1.00 90.00 179 LEU A CA 1
ATOM 1427 C C . LEU A 1 179 ? 23.603 -2.004 -12.688 1.00 90.00 179 LEU A C 1
ATOM 1429 O O . LEU A 1 179 ? 22.903 -2.409 -11.760 1.00 90.00 179 LEU A O 1
ATOM 1433 N N . SER A 1 180 ? 23.057 -1.639 -13.853 1.00 88.81 180 SER A N 1
ATOM 1434 C CA . SER A 1 180 ? 21.602 -1.583 -14.085 1.00 88.81 180 SER A CA 1
ATOM 1435 C C . SER A 1 180 ? 20.875 -2.896 -13.782 1.00 88.81 180 SER A C 1
ATOM 1437 O O . SER A 1 180 ? 19.825 -2.894 -13.135 1.00 88.81 180 SER A O 1
ATOM 1439 N N . VAL A 1 181 ? 21.439 -4.037 -14.191 1.00 88.62 181 VAL A N 1
ATOM 1440 C CA . VAL A 1 181 ? 20.841 -5.363 -13.942 1.00 88.62 181 VAL A CA 1
ATOM 1441 C C . VAL A 1 181 ? 20.883 -5.722 -12.453 1.00 88.62 181 VAL A C 1
ATOM 1443 O O . VAL A 1 181 ? 19.908 -6.260 -11.916 1.00 88.62 181 VAL A O 1
ATOM 1446 N N . ALA A 1 182 ? 21.968 -5.367 -11.759 1.00 89.56 182 ALA A N 1
ATOM 1447 C CA . ALA A 1 182 ? 22.089 -5.546 -10.314 1.00 89.56 182 ALA A CA 1
ATOM 1448 C C . ALA A 1 182 ? 21.075 -4.667 -9.556 1.00 89.56 182 ALA A C 1
ATOM 1450 O O . ALA A 1 182 ? 20.386 -5.169 -8.665 1.00 89.56 182 ALA A O 1
ATOM 1451 N N . LYS A 1 183 ? 20.900 -3.400 -9.966 1.00 88.50 183 LYS A N 1
ATOM 1452 C CA . LYS A 1 183 ? 19.892 -2.465 -9.426 1.00 88.50 183 LYS A CA 1
ATOM 1453 C C . LYS A 1 183 ? 18.467 -3.004 -9.593 1.00 88.50 183 LYS A C 1
ATOM 1455 O O . LYS A 1 183 ? 17.706 -3.038 -8.625 1.00 88.50 183 LYS A O 1
ATOM 1460 N N . LEU A 1 184 ? 18.114 -3.489 -10.789 1.00 86.44 184 LEU A N 1
ATOM 1461 C CA . LEU A 1 184 ? 16.812 -4.119 -11.047 1.00 86.44 184 LEU A CA 1
ATOM 1462 C C . LEU A 1 184 ? 16.590 -5.363 -10.183 1.00 86.44 184 LEU A C 1
ATOM 1464 O O . LEU A 1 184 ? 15.506 -5.549 -9.631 1.00 86.44 184 LEU A O 1
ATOM 1468 N N . SER A 1 185 ? 17.614 -6.207 -10.059 1.00 87.56 185 SER A N 1
ATOM 1469 C CA . SER A 1 185 ? 17.540 -7.455 -9.296 1.00 87.56 185 SER A CA 1
ATOM 1470 C C . SER A 1 185 ? 17.353 -7.206 -7.802 1.00 87.56 185 SER A C 1
ATOM 1472 O O . SER A 1 185 ? 16.490 -7.834 -7.185 1.00 87.56 185 SER A O 1
ATOM 1474 N N . PHE A 1 186 ? 18.112 -6.262 -7.240 1.00 86.88 186 PHE A N 1
ATOM 1475 C CA . PHE A 1 186 ? 17.961 -5.817 -5.857 1.00 86.88 186 PHE A CA 1
ATOM 1476 C C . PHE A 1 186 ? 16.546 -5.295 -5.603 1.00 86.88 186 PHE A C 1
ATOM 1478 O O . PHE A 1 186 ? 15.866 -5.741 -4.676 1.00 86.88 186 PHE A O 1
ATOM 1485 N N . PHE A 1 187 ? 16.071 -4.390 -6.462 1.00 83.19 187 PHE A N 1
ATOM 1486 C CA . PHE A 1 187 ? 14.750 -3.804 -6.295 1.00 83.19 187 PHE A CA 1
ATOM 1487 C C . PHE A 1 187 ? 13.637 -4.850 -6.384 1.00 83.19 187 PHE A C 1
ATOM 1489 O O . PHE A 1 187 ? 12.745 -4.865 -5.537 1.00 83.19 187 PHE A O 1
ATOM 1496 N N . ASN A 1 188 ? 13.701 -5.751 -7.368 1.00 82.56 188 ASN A N 1
ATOM 1497 C CA . ASN A 1 188 ? 12.709 -6.812 -7.524 1.00 82.56 188 ASN A CA 1
ATOM 1498 C C . ASN A 1 188 ? 12.647 -7.709 -6.278 1.00 82.56 188 ASN A C 1
ATOM 1500 O O . ASN A 1 188 ? 11.557 -8.021 -5.801 1.00 82.56 188 ASN A O 1
ATOM 1504 N N . GLN A 1 189 ? 13.804 -8.055 -5.698 1.00 84.75 189 GLN A N 1
ATOM 1505 C CA . GLN A 1 189 ? 13.851 -8.801 -4.442 1.00 84.75 189 GLN A CA 1
ATOM 1506 C C . GLN A 1 189 ? 13.154 -8.023 -3.318 1.00 84.75 189 GLN A C 1
ATOM 1508 O O . GLN A 1 189 ? 12.229 -8.549 -2.703 1.00 84.75 189 GLN A O 1
ATOM 1513 N N . LYS A 1 190 ? 13.534 -6.763 -3.073 1.00 82.88 190 LYS A N 1
ATOM 1514 C CA . LYS A 1 190 ? 12.952 -5.975 -1.974 1.00 82.88 190 LYS A CA 1
ATOM 1515 C C . LYS A 1 190 ? 11.464 -5.697 -2.156 1.00 82.88 190 LYS A C 1
ATOM 1517 O O . LYS A 1 190 ? 10.737 -5.699 -1.169 1.00 82.88 190 LYS A O 1
ATOM 1522 N N . ALA A 1 191 ? 10.996 -5.499 -3.387 1.00 77.88 191 ALA A N 1
ATOM 1523 C CA . ALA A 1 191 ? 9.572 -5.366 -3.679 1.00 77.88 191 ALA A CA 1
ATOM 1524 C C . ALA A 1 191 ? 8.811 -6.665 -3.359 1.00 77.88 191 ALA A C 1
ATOM 1526 O O . ALA A 1 191 ? 7.746 -6.608 -2.750 1.00 77.88 191 ALA A O 1
ATOM 1527 N N . SER A 1 192 ? 9.378 -7.831 -3.694 1.00 76.94 192 SER A N 1
ATOM 1528 C CA . SER A 1 192 ? 8.769 -9.133 -3.379 1.00 76.94 192 SER A CA 1
ATOM 1529 C C . SER A 1 192 ? 8.734 -9.452 -1.878 1.00 76.94 192 SER A C 1
ATOM 1531 O O . SER A 1 192 ? 7.834 -10.150 -1.423 1.00 76.94 192 SER A O 1
ATOM 1533 N N . THR A 1 193 ? 9.660 -8.885 -1.101 1.00 75.69 193 THR A N 1
ATOM 1534 C CA . THR A 1 193 ? 9.768 -9.059 0.356 1.00 75.69 193 THR A CA 1
ATOM 1535 C C . THR A 1 193 ? 9.405 -7.781 1.116 1.00 75.69 193 THR A C 1
ATOM 1537 O O . THR A 1 193 ? 9.914 -7.532 2.207 1.00 75.69 193 THR A O 1
ATOM 1540 N N . ALA A 1 194 ? 8.556 -6.917 0.550 1.00 73.62 194 ALA A N 1
ATOM 1541 C CA . ALA A 1 194 ? 8.256 -5.614 1.147 1.00 73.62 194 ALA A CA 1
ATOM 1542 C C . ALA A 1 194 ? 7.642 -5.730 2.553 1.00 73.62 194 ALA A C 1
ATOM 1544 O O . ALA A 1 194 ? 7.868 -4.865 3.396 1.00 73.62 194 ALA A O 1
ATOM 1545 N N . TYR A 1 195 ? 6.912 -6.814 2.826 1.00 66.75 195 TYR A N 1
ATOM 1546 C CA . TYR A 1 195 ? 6.373 -7.114 4.153 1.00 66.75 195 TYR A CA 1
ATOM 1547 C C . TYR A 1 195 ? 7.454 -7.456 5.180 1.00 66.75 195 TYR A C 1
ATOM 1549 O O . TYR A 1 195 ? 7.258 -7.197 6.363 1.00 66.75 195 TYR A O 1
ATOM 1557 N N . ASP A 1 196 ? 8.611 -7.969 4.762 1.00 68.44 196 ASP A N 1
ATOM 1558 C CA . ASP A 1 196 ? 9.709 -8.249 5.689 1.00 68.44 196 ASP A CA 1
ATOM 1559 C C . ASP A 1 196 ? 10.340 -6.958 6.224 1.00 68.44 196 ASP A C 1
ATOM 1561 O O . ASP A 1 196 ? 10.862 -6.951 7.335 1.00 68.44 196 ASP A O 1
ATOM 1565 N N . LEU A 1 197 ? 10.186 -5.826 5.520 1.00 65.44 197 LEU A N 1
ATOM 1566 C CA . LEU A 1 197 ? 10.568 -4.511 6.051 1.00 65.44 197 LEU A CA 1
ATOM 1567 C C . LEU A 1 197 ? 9.748 -4.112 7.287 1.00 65.44 197 LEU A C 1
ATOM 1569 O O . LEU A 1 197 ? 10.203 -3.276 8.062 1.00 65.44 197 LEU A O 1
ATOM 1573 N N . LEU A 1 198 ? 8.560 -4.698 7.486 1.00 63.06 198 LEU A N 1
ATOM 1574 C CA . LEU A 1 198 ? 7.743 -4.489 8.687 1.00 63.06 198 LEU A CA 1
ATOM 1575 C C . LEU A 1 198 ? 8.216 -5.322 9.885 1.00 63.06 198 LEU A C 1
ATOM 1577 O O . LEU A 1 198 ? 7.795 -5.046 11.004 1.00 63.06 198 LEU A O 1
ATOM 1581 N N . LYS A 1 199 ? 9.048 -6.346 9.656 1.00 60.06 199 LYS A N 1
ATOM 1582 C CA . LYS A 1 199 ? 9.547 -7.262 10.695 1.00 60.06 199 LYS A CA 1
ATOM 1583 C C . LYS A 1 199 ? 10.877 -6.817 11.305 1.00 60.06 199 LYS A C 1
ATOM 1585 O O . LYS A 1 199 ? 11.333 -7.437 12.259 1.00 60.06 199 LYS A O 1
ATOM 1590 N N . LEU A 1 200 ? 11.512 -5.787 10.748 1.00 57.34 200 LEU A N 1
ATOM 1591 C CA . LEU A 1 200 ? 12.791 -5.284 11.241 1.00 57.34 200 LEU A CA 1
ATOM 1592 C C . LEU A 1 200 ? 12.591 -4.592 12.606 1.00 57.34 200 LEU A C 1
ATOM 1594 O O . LEU A 1 200 ? 11.788 -3.664 12.723 1.00 57.34 200 LEU A O 1
ATOM 1598 N N . ASP A 1 201 ? 13.316 -5.052 13.635 1.00 45.75 201 ASP A N 1
ATOM 1599 C CA . ASP A 1 201 ? 13.343 -4.451 14.981 1.00 45.75 201 ASP A CA 1
ATOM 1600 C C . ASP A 1 201 ? 14.358 -3.297 15.005 1.00 45.75 201 ASP A C 1
ATOM 1602 O O . ASP A 1 201 ? 15.558 -3.457 15.234 1.00 45.75 201 ASP A O 1
ATOM 1606 N N . LEU A 1 202 ? 13.863 -2.107 14.686 1.00 49.62 202 LEU A N 1
ATOM 1607 C CA . LEU A 1 202 ? 14.691 -0.975 14.268 1.00 49.62 202 LEU A CA 1
ATOM 1608 C C . LEU A 1 202 ? 15.136 -0.068 15.426 1.00 49.62 202 LEU A C 1
ATOM 1610 O O . LEU A 1 202 ? 15.887 0.876 15.195 1.00 49.62 202 LEU A O 1
ATOM 1614 N N . GLU A 1 203 ? 14.722 -0.353 16.668 1.00 42.53 203 GLU A N 1
ATOM 1615 C CA . GLU A 1 203 ? 15.345 0.266 17.851 1.00 42.53 203 GLU A CA 1
ATOM 1616 C C . GLU A 1 203 ? 16.680 -0.401 18.212 1.00 42.53 203 GLU A C 1
ATOM 1618 O O . GLU A 1 203 ? 17.575 0.255 18.745 1.00 42.53 203 GLU A O 1
ATOM 1623 N N . LYS A 1 204 ? 16.844 -1.689 17.883 1.00 44.88 204 LYS A N 1
ATOM 1624 C CA . LYS A 1 204 ? 18.098 -2.431 18.094 1.00 44.88 204 LYS A CA 1
ATOM 1625 C C . LYS A 1 204 ? 19.014 -2.375 16.882 1.00 44.88 204 LYS A C 1
ATOM 1627 O O . LYS A 1 204 ? 20.232 -2.320 17.033 1.00 44.88 204 LYS A O 1
ATOM 1632 N N . GLU A 1 205 ? 18.442 -2.345 15.685 1.00 45.50 205 GLU A N 1
ATOM 1633 C CA . GLU A 1 205 ? 19.197 -2.257 14.445 1.00 45.50 205 GLU A CA 1
ATOM 1634 C C . GLU A 1 205 ? 19.400 -0.795 14.039 1.00 45.50 205 GLU A C 1
ATOM 1636 O O . GLU A 1 205 ? 18.829 -0.291 13.069 1.00 45.50 205 GLU A O 1
ATOM 1641 N N . ARG A 1 206 ? 20.338 -0.111 14.711 1.00 45.44 206 ARG A N 1
ATOM 1642 C CA . ARG A 1 206 ? 21.191 0.792 13.930 1.00 45.44 206 ARG A CA 1
ATOM 1643 C C . ARG A 1 206 ? 21.735 -0.086 12.813 1.00 45.44 206 ARG A C 1
ATOM 1645 O O . ARG A 1 206 ? 22.417 -1.060 13.110 1.00 45.44 206 ARG A O 1
ATOM 1652 N N . VAL A 1 207 ? 21.366 0.198 11.563 1.00 50.75 207 VAL A N 1
ATOM 1653 C CA . VAL A 1 207 ? 21.896 -0.485 10.375 1.00 50.75 207 VAL A CA 1
ATOM 1654 C C . VAL A 1 207 ? 23.385 -0.139 10.288 1.00 50.75 207 VAL A C 1
ATOM 1656 O O . VAL A 1 207 ? 23.810 0.713 9.508 1.00 50.75 207 VAL A O 1
ATOM 1659 N N . GLU A 1 208 ? 24.170 -0.722 11.192 1.00 43.97 208 GLU A N 1
ATOM 1660 C CA . GLU A 1 208 ? 25.615 -0.757 11.153 1.00 43.97 208 GLU A CA 1
ATOM 1661 C C . GLU A 1 208 ? 25.993 -1.431 9.838 1.00 43.97 208 GLU A C 1
ATOM 1663 O O . GLU A 1 208 ? 25.262 -2.278 9.328 1.00 43.97 208 GLU A O 1
ATOM 1668 N N . ASN A 1 209 ? 27.133 -1.050 9.269 1.00 41.06 209 ASN A N 1
ATOM 1669 C CA . ASN A 1 209 ? 27.619 -1.445 7.940 1.00 41.06 209 ASN A CA 1
ATOM 1670 C C . ASN A 1 209 ? 27.797 -2.968 7.698 1.00 41.06 209 ASN A C 1
ATOM 1672 O O . ASN A 1 209 ? 28.458 -3.379 6.743 1.00 41.06 209 ASN A O 1
ATOM 1676 N N . LYS A 1 210 ? 27.226 -3.848 8.523 1.00 42.94 210 LYS A N 1
ATOM 1677 C CA . LYS A 1 210 ? 27.222 -5.292 8.316 1.00 42.94 210 LYS A CA 1
ATOM 1678 C C . LYS A 1 210 ? 26.129 -5.691 7.320 1.00 42.94 210 LYS A C 1
ATOM 1680 O O . LYS A 1 210 ? 24.960 -5.808 7.652 1.00 42.94 210 LYS A O 1
ATOM 1685 N N . LYS A 1 211 ? 26.590 -5.932 6.086 1.00 55.44 211 LYS A N 1
ATOM 1686 C CA . LYS A 1 211 ? 25.980 -6.749 5.020 1.00 55.44 211 LYS A CA 1
ATOM 1687 C C . LYS A 1 211 ? 24.460 -6.612 4.889 1.00 55.44 211 LYS A C 1
ATOM 1689 O O . LYS A 1 211 ? 23.718 -7.535 5.208 1.00 55.44 211 LYS A O 1
ATOM 1694 N N . ILE A 1 212 ? 24.003 -5.525 4.274 1.00 66.06 212 ILE A N 1
ATOM 1695 C CA . ILE A 1 212 ? 22.697 -5.591 3.617 1.00 66.06 212 ILE A CA 1
ATOM 1696 C C . ILE A 1 212 ? 22.749 -6.660 2.544 1.00 66.06 212 ILE A C 1
ATOM 1698 O O . ILE A 1 212 ? 23.571 -6.618 1.623 1.00 66.06 212 ILE A O 1
ATOM 1702 N N . GLU A 1 213 ? 21.854 -7.625 2.687 1.00 74.25 213 GLU A N 1
ATOM 1703 C CA . GLU A 1 213 ? 21.636 -8.635 1.680 1.00 74.25 213 GLU A CA 1
ATOM 1704 C C . GLU A 1 213 ? 21.000 -7.967 0.456 1.00 74.25 213 GLU A C 1
ATOM 1706 O O . GLU A 1 213 ? 19.834 -7.554 0.476 1.00 74.25 213 GLU A O 1
ATOM 1711 N N . VAL A 1 214 ? 21.803 -7.827 -0.601 1.00 81.12 214 VAL A N 1
ATOM 1712 C CA . VAL A 1 214 ? 21.377 -7.295 -1.905 1.00 81.12 214 VAL A CA 1
ATOM 1713 C C . VAL A 1 214 ? 20.613 -8.331 -2.742 1.00 81.12 214 VAL A C 1
ATOM 1715 O O . VAL A 1 214 ? 20.019 -7.991 -3.763 1.00 81.12 214 VAL A O 1
ATOM 1718 N N . GLY A 1 215 ? 20.627 -9.589 -2.295 1.00 85.94 215 GLY A N 1
ATOM 1719 C CA . GLY A 1 215 ? 19.935 -10.715 -2.908 1.00 85.94 215 GLY A CA 1
ATOM 1720 C C . GLY A 1 215 ? 20.795 -11.542 -3.846 1.00 85.94 215 GLY A C 1
ATOM 1721 O O . GLY A 1 215 ? 21.720 -11.044 -4.482 1.00 85.94 215 GLY A O 1
ATOM 1722 N N . PHE A 1 216 ? 20.441 -12.823 -3.969 1.00 87.75 216 PHE A N 1
ATOM 1723 C CA . PHE A 1 216 ? 21.200 -13.812 -4.737 1.00 87.75 216 PHE A CA 1
ATOM 1724 C C . PHE A 1 216 ? 21.446 -13.394 -6.196 1.00 87.75 216 PHE A C 1
ATOM 1726 O O . PHE A 1 216 ? 22.564 -13.511 -6.689 1.00 87.75 216 PHE A O 1
ATOM 1733 N N . LYS A 1 217 ? 20.420 -12.863 -6.880 1.00 87.75 217 LYS A N 1
ATOM 1734 C CA . LYS A 1 217 ? 20.531 -12.433 -8.286 1.00 87.75 217 LYS A CA 1
ATOM 1735 C C . LYS A 1 217 ? 21.458 -11.228 -8.458 1.00 87.75 217 LYS A C 1
ATOM 1737 O O . LYS A 1 217 ? 22.317 -11.253 -9.330 1.00 87.75 217 LYS A O 1
ATOM 1742 N N . ALA A 1 218 ? 21.312 -10.203 -7.615 1.00 89.81 218 ALA A N 1
ATOM 1743 C CA . ALA A 1 218 ? 22.183 -9.030 -7.664 1.00 89.81 218 ALA A CA 1
ATOM 1744 C C . ALA A 1 218 ? 23.629 -9.407 -7.310 1.00 89.81 218 ALA A C 1
ATOM 1746 O O . ALA A 1 218 ? 24.558 -8.983 -7.985 1.00 89.81 218 ALA A O 1
ATOM 1747 N N . GLU A 1 219 ? 23.824 -10.261 -6.303 1.00 91.62 219 GLU A N 1
ATOM 1748 C CA . GLU A 1 219 ? 25.144 -10.755 -5.910 1.00 91.62 219 GLU A CA 1
ATOM 1749 C C . GLU A 1 219 ? 25.820 -11.564 -7.028 1.00 91.62 219 GLU A C 1
ATOM 1751 O O . GLU A 1 219 ? 27.014 -11.401 -7.272 1.00 91.62 219 GLU A O 1
ATOM 1756 N N . GLY A 1 220 ? 25.060 -12.416 -7.726 1.00 91.62 220 GLY A N 1
ATOM 1757 C CA . GLY A 1 220 ? 25.542 -13.153 -8.895 1.00 91.62 220 GLY A CA 1
ATOM 1758 C C . GLY A 1 220 ? 26.021 -12.222 -10.010 1.00 91.62 220 GLY A C 1
ATOM 1759 O O . GLY A 1 220 ? 27.111 -12.424 -10.545 1.00 91.62 220 GLY A O 1
ATOM 1760 N N . GLU A 1 221 ? 25.260 -11.162 -10.292 1.00 92.00 221 GLU A N 1
ATOM 1761 C CA . GLU A 1 221 ? 25.627 -10.147 -11.286 1.00 92.00 221 GLU A CA 1
ATOM 1762 C C . GLU A 1 221 ? 26.910 -9.400 -10.889 1.00 92.00 221 GLU A C 1
ATOM 1764 O O . GLU A 1 221 ? 27.846 -9.304 -11.681 1.00 92.00 221 GLU A O 1
ATOM 1769 N N . LEU A 1 222 ? 27.013 -8.945 -9.635 1.00 92.94 222 LEU A N 1
ATOM 1770 C CA . LEU A 1 222 ? 28.211 -8.262 -9.133 1.00 92.94 222 LEU A CA 1
ATOM 1771 C C . LEU A 1 222 ? 29.458 -9.152 -9.227 1.00 92.94 222 LEU A C 1
ATOM 1773 O O . LEU A 1 222 ? 30.515 -8.684 -9.646 1.00 92.94 222 LEU A O 1
ATOM 1777 N N . LYS A 1 223 ? 29.343 -10.439 -8.875 1.00 93.56 223 LYS A N 1
ATOM 1778 C CA . LYS A 1 223 ? 30.447 -11.408 -8.984 1.00 93.56 223 LYS A CA 1
ATOM 1779 C C . LYS A 1 223 ? 30.872 -11.630 -10.434 1.00 93.56 223 LYS A C 1
ATOM 1781 O O . LYS A 1 223 ? 32.069 -11.646 -10.713 1.00 93.56 223 LYS A O 1
ATOM 1786 N N . SER A 1 224 ? 29.911 -11.758 -11.349 1.00 94.06 224 SER A N 1
ATOM 1787 C CA . SER A 1 224 ? 30.173 -11.880 -12.788 1.00 94.06 224 SER A CA 1
ATOM 1788 C C . SER A 1 224 ? 30.935 -10.657 -13.319 1.00 94.06 224 SER A C 1
ATOM 1790 O O . SER A 1 224 ? 32.005 -10.787 -13.924 1.00 94.06 224 SER A O 1
ATOM 1792 N N . LEU A 1 225 ? 30.459 -9.452 -12.995 1.00 94.00 225 LEU A N 1
ATOM 1793 C CA . LEU A 1 225 ? 31.081 -8.193 -13.408 1.00 94.00 225 LEU A CA 1
ATOM 1794 C C . LEU A 1 225 ? 32.473 -7.975 -12.790 1.00 94.00 225 LEU A C 1
ATOM 1796 O O . LEU A 1 225 ? 33.357 -7.435 -13.456 1.00 94.00 225 LEU A O 1
ATOM 1800 N N . LEU A 1 226 ? 32.702 -8.412 -11.548 1.00 93.31 226 LEU A N 1
ATOM 1801 C CA . LEU A 1 226 ? 34.030 -8.388 -10.924 1.00 93.31 226 LEU A CA 1
ATOM 1802 C C . LEU A 1 226 ? 34.989 -9.379 -11.594 1.00 93.31 226 LEU A C 1
ATOM 1804 O O . LEU A 1 226 ? 36.128 -9.022 -11.892 1.00 93.31 226 LEU A O 1
ATOM 1808 N N . SER A 1 227 ? 34.534 -10.606 -11.875 1.00 93.62 227 SER A N 1
ATOM 1809 C CA . SER A 1 227 ? 35.368 -11.645 -12.500 1.00 93.62 227 SER A CA 1
ATOM 1810 C C . SER A 1 227 ? 35.861 -11.245 -13.895 1.00 93.62 227 SER A C 1
ATOM 1812 O O . SER A 1 227 ? 36.994 -11.536 -14.271 1.00 93.62 227 SER A O 1
ATOM 1814 N N . THR A 1 228 ? 35.039 -10.491 -14.628 1.00 94.00 228 THR A N 1
ATOM 1815 C CA . THR A 1 228 ? 35.361 -9.935 -15.950 1.00 94.00 228 THR A CA 1
ATOM 1816 C C . THR A 1 228 ? 36.118 -8.605 -15.878 1.00 94.00 228 THR A C 1
ATOM 1818 O O . THR A 1 228 ? 36.404 -8.010 -16.916 1.00 94.00 228 THR A O 1
ATOM 1821 N N . LYS A 1 229 ? 36.448 -8.115 -14.670 1.00 92.00 229 LYS A N 1
ATOM 1822 C CA . LYS A 1 229 ? 37.036 -6.786 -14.411 1.00 92.00 229 LYS A CA 1
ATOM 1823 C C . LYS A 1 229 ? 36.225 -5.635 -15.025 1.00 92.00 229 LYS A C 1
ATOM 1825 O O . LYS A 1 229 ? 36.756 -4.558 -15.291 1.00 92.00 229 LYS A O 1
ATOM 1830 N N . ALA A 1 230 ? 34.931 -5.852 -15.261 1.00 92.12 230 ALA A N 1
ATOM 1831 C CA . ALA A 1 230 ? 34.040 -4.854 -15.830 1.00 92.12 230 ALA A CA 1
ATOM 1832 C C . ALA A 1 230 ? 33.718 -3.744 -14.815 1.00 92.12 230 ALA A C 1
ATOM 1834 O O . ALA A 1 230 ? 33.479 -2.606 -15.224 1.00 92.12 230 ALA A O 1
ATOM 1835 N N . ILE A 1 231 ? 33.744 -4.061 -13.519 1.00 94.31 231 ILE A N 1
ATOM 1836 C CA . ILE A 1 231 ? 33.592 -3.110 -12.411 1.00 94.31 231 ILE A CA 1
ATOM 1837 C C . ILE A 1 231 ? 34.718 -3.289 -11.384 1.00 94.31 231 ILE A C 1
ATOM 1839 O O . ILE A 1 231 ? 35.349 -4.345 -11.328 1.00 94.31 231 ILE A O 1
ATOM 1843 N N . SER A 1 232 ? 34.960 -2.268 -10.562 1.00 93.88 232 SER A N 1
ATOM 1844 C CA . SER A 1 232 ? 35.919 -2.317 -9.450 1.00 93.88 232 SER A CA 1
ATOM 1845 C C . SER A 1 232 ? 35.256 -2.679 -8.117 1.00 93.88 232 SER A C 1
ATOM 1847 O O . SER A 1 232 ? 34.051 -2.501 -7.930 1.00 93.88 232 SER A O 1
ATOM 1849 N N . GLU A 1 233 ? 36.054 -3.117 -7.138 1.00 90.94 233 GLU A N 1
ATOM 1850 C CA . GLU A 1 233 ? 35.571 -3.323 -5.763 1.00 90.94 233 GLU A CA 1
ATOM 1851 C C . GLU A 1 233 ? 35.006 -2.037 -5.144 1.00 90.94 233 GLU A C 1
ATOM 1853 O O . GLU A 1 233 ? 34.021 -2.083 -4.409 1.00 90.94 233 GLU A O 1
ATOM 1858 N N . CYS A 1 234 ? 35.569 -0.876 -5.496 1.00 91.25 234 CYS A N 1
ATOM 1859 C CA . CYS A 1 234 ? 35.054 0.424 -5.070 1.00 91.25 234 CYS A CA 1
ATOM 1860 C C . CYS A 1 234 ? 33.628 0.670 -5.595 1.00 91.25 234 CYS A C 1
ATOM 1862 O O . CYS A 1 234 ? 32.767 1.105 -4.833 1.00 91.25 234 CYS A O 1
ATOM 1864 N N . GLN A 1 235 ? 33.338 0.317 -6.853 1.00 91.31 235 GLN A N 1
ATOM 1865 C CA . GLN A 1 235 ? 31.983 0.420 -7.412 1.00 91.31 235 GLN A CA 1
ATOM 1866 C C . GLN A 1 235 ? 31.006 -0.548 -6.737 1.00 91.31 235 GLN A C 1
ATOM 1868 O O . GLN A 1 235 ? 29.854 -0.198 -6.496 1.00 91.31 235 GLN A O 1
ATOM 1873 N N . VAL A 1 236 ? 31.461 -1.752 -6.378 1.00 90.88 236 VAL A N 1
ATOM 1874 C CA . VAL A 1 236 ? 30.646 -2.702 -5.603 1.00 90.88 236 VAL A CA 1
ATOM 1875 C C . VAL A 1 236 ? 30.346 -2.160 -4.207 1.00 90.88 236 VAL A C 1
ATOM 1877 O O . VAL A 1 236 ? 29.215 -2.274 -3.734 1.00 90.88 236 VAL A O 1
ATOM 1880 N N . PHE A 1 237 ? 31.329 -1.542 -3.552 1.00 88.62 237 PHE A N 1
ATOM 1881 C CA . PHE A 1 237 ? 31.132 -0.883 -2.264 1.00 88.62 237 PHE A CA 1
ATOM 1882 C C . PHE A 1 237 ? 30.115 0.264 -2.367 1.00 88.62 237 PHE A C 1
ATOM 1884 O O . PHE A 1 237 ? 29.171 0.307 -1.580 1.00 88.62 237 PHE A O 1
ATOM 1891 N N . GLN A 1 238 ? 30.250 1.133 -3.374 1.00 89.12 238 GLN A N 1
ATOM 1892 C CA . GLN A 1 238 ? 29.304 2.224 -3.643 1.00 89.12 238 GLN A CA 1
ATOM 1893 C C . GLN A 1 238 ? 27.883 1.702 -3.890 1.00 89.12 238 GLN A C 1
ATOM 1895 O O . GLN A 1 238 ? 26.944 2.179 -3.262 1.00 89.12 238 GLN A O 1
ATOM 1900 N N . PHE A 1 239 ? 27.722 0.659 -4.710 1.00 89.00 239 PHE A N 1
ATOM 1901 C CA . PHE A 1 239 ? 26.422 0.027 -4.948 1.00 89.00 239 PHE A CA 1
ATOM 1902 C C . PHE A 1 239 ? 25.780 -0.515 -3.661 1.00 89.00 239 PHE A C 1
ATOM 1904 O O . PHE A 1 239 ? 24.576 -0.370 -3.441 1.00 89.00 239 PHE A O 1
ATOM 1911 N N . ARG A 1 240 ? 26.568 -1.149 -2.783 1.00 87.31 240 ARG A N 1
ATOM 1912 C CA . ARG A 1 240 ? 26.058 -1.644 -1.493 1.00 87.31 240 ARG A CA 1
ATOM 1913 C C . ARG A 1 240 ? 25.650 -0.503 -0.566 1.00 87.31 240 ARG A C 1
ATOM 1915 O O . ARG A 1 240 ? 24.649 -0.636 0.138 1.00 87.31 240 ARG A O 1
ATOM 1922 N N . GLU A 1 241 ? 26.391 0.598 -0.581 1.00 84.81 241 GLU A N 1
ATOM 1923 C CA . GLU A 1 241 ? 26.050 1.807 0.168 1.00 84.81 241 GLU A CA 1
ATOM 1924 C C . GLU A 1 241 ? 24.762 2.455 -0.364 1.00 84.81 241 GLU A C 1
ATOM 1926 O O . GLU A 1 241 ? 23.888 2.808 0.428 1.00 84.81 241 GLU A O 1
ATOM 1931 N N . GLU A 1 242 ? 24.565 2.507 -1.684 1.00 87.12 242 GLU A N 1
ATOM 1932 C CA . GLU A 1 242 ? 23.288 2.910 -2.288 1.00 87.12 242 GLU A CA 1
ATOM 1933 C C . GLU A 1 242 ? 22.154 2.001 -1.794 1.00 87.12 242 GLU A C 1
ATOM 1935 O O . GLU A 1 242 ? 21.177 2.482 -1.225 1.00 87.12 242 GLU A O 1
ATOM 1940 N N . CYS A 1 243 ? 22.303 0.676 -1.892 1.00 86.38 243 CYS A N 1
ATOM 1941 C CA . CYS A 1 243 ? 21.303 -0.277 -1.395 1.00 86.38 243 CYS A CA 1
ATOM 1942 C C . CYS A 1 243 ? 20.980 -0.078 0.098 1.00 86.38 243 CYS A C 1
ATOM 1944 O O . CYS A 1 243 ? 19.831 -0.251 0.515 1.00 86.38 243 CYS A O 1
ATOM 1946 N N . ARG A 1 244 ? 21.963 0.321 0.913 1.00 83.88 244 ARG A N 1
ATOM 1947 C CA . ARG A 1 244 ? 21.752 0.684 2.321 1.00 83.88 244 ARG A CA 1
ATOM 1948 C C . ARG A 1 244 ? 20.924 1.929 2.484 1.00 83.88 244 ARG A C 1
ATOM 1950 O O . ARG A 1 244 ? 19.951 1.914 3.239 1.00 83.88 244 ARG A O 1
ATOM 1957 N N . GLN A 1 245 ? 21.271 2.980 1.762 1.00 84.88 245 GLN A N 1
ATOM 1958 C CA . GLN A 1 245 ? 20.515 4.220 1.786 1.00 84.88 245 GLN A CA 1
ATOM 1959 C C . GLN A 1 245 ? 19.064 3.989 1.345 1.00 84.88 245 GLN A C 1
ATOM 1961 O O . GLN A 1 245 ? 18.163 4.525 1.990 1.00 84.88 245 GLN A O 1
ATOM 1966 N N . PHE A 1 246 ? 18.815 3.110 0.362 1.00 86.75 246 PHE A N 1
ATOM 1967 C CA . PHE A 1 246 ? 17.458 2.706 -0.038 1.00 86.75 246 PHE A CA 1
ATOM 1968 C C . PHE A 1 246 ? 16.656 2.195 1.160 1.00 86.75 246 PHE A C 1
ATOM 1970 O O . PHE A 1 246 ? 15.580 2.716 1.464 1.00 86.75 246 PHE A O 1
ATOM 1977 N N . VAL A 1 247 ? 17.182 1.169 1.839 1.00 83.94 247 VAL A N 1
ATOM 1978 C CA . VAL A 1 247 ? 16.487 0.480 2.934 1.00 83.94 247 VAL A CA 1
ATOM 1979 C C . VAL A 1 247 ? 16.275 1.429 4.108 1.00 83.94 247 VAL A C 1
ATOM 1981 O O . VAL A 1 247 ? 15.154 1.541 4.598 1.00 83.94 247 VAL A O 1
ATOM 1984 N N . VAL A 1 248 ? 17.312 2.174 4.503 1.00 82.88 248 VAL A N 1
ATOM 1985 C CA . VAL A 1 248 ? 17.239 3.150 5.601 1.00 82.88 248 VAL A CA 1
ATOM 1986 C C . VAL A 1 248 ? 16.180 4.218 5.318 1.00 82.88 248 VAL A C 1
ATOM 1988 O O . VAL A 1 248 ? 15.371 4.536 6.187 1.00 82.88 248 VAL A O 1
ATOM 1991 N N . LYS A 1 249 ? 16.125 4.756 4.094 1.00 86.62 249 LYS A N 1
ATOM 1992 C CA . LYS A 1 249 ? 15.127 5.767 3.712 1.00 86.62 249 LYS A CA 1
ATOM 1993 C C . LYS A 1 249 ? 13.716 5.190 3.664 1.00 86.62 249 LYS A C 1
ATOM 1995 O O . LYS A 1 249 ? 12.792 5.853 4.134 1.00 86.62 249 LYS A O 1
ATOM 2000 N N . CYS A 1 250 ? 13.547 3.966 3.157 1.00 86.00 250 CYS A N 1
ATOM 2001 C CA . CYS A 1 250 ? 12.259 3.272 3.191 1.00 86.00 250 CYS A CA 1
ATOM 2002 C C . CYS A 1 250 ? 11.770 3.120 4.632 1.00 86.00 250 CYS A C 1
ATOM 2004 O O . CYS A 1 250 ? 10.677 3.568 4.963 1.00 86.00 250 CYS A O 1
ATOM 2006 N N . VAL A 1 251 ? 12.607 2.559 5.502 1.00 82.00 251 VAL A N 1
ATOM 2007 C CA . VAL A 1 251 ? 12.313 2.357 6.922 1.00 82.00 251 VAL A CA 1
ATOM 2008 C C . VAL A 1 251 ? 11.946 3.668 7.618 1.00 82.00 251 VAL A C 1
ATOM 2010 O O . VAL A 1 251 ? 10.882 3.766 8.232 1.00 82.00 251 VAL A O 1
ATOM 2013 N N . ASN A 1 252 ? 12.778 4.703 7.475 1.00 83.81 252 ASN A N 1
ATOM 2014 C CA . ASN A 1 252 ? 12.518 6.005 8.085 1.00 83.81 252 ASN A CA 1
ATOM 2015 C C . ASN A 1 252 ? 11.176 6.572 7.619 1.00 83.81 252 ASN A C 1
ATOM 2017 O O . ASN A 1 252 ? 10.421 7.123 8.420 1.00 83.81 252 ASN A O 1
ATOM 2021 N N . LYS A 1 253 ? 10.840 6.392 6.335 1.00 86.62 253 LYS A N 1
ATOM 2022 C CA . LYS A 1 253 ? 9.565 6.847 5.785 1.00 86.62 253 LYS A CA 1
ATOM 2023 C C . LYS A 1 253 ? 8.374 6.050 6.318 1.00 86.62 253 LYS A C 1
ATOM 2025 O O . LYS A 1 253 ? 7.333 6.650 6.593 1.00 86.62 253 LYS A O 1
ATOM 2030 N N . ILE A 1 254 ? 8.528 4.735 6.497 1.00 84.25 254 ILE A N 1
ATOM 2031 C CA . ILE A 1 254 ? 7.517 3.878 7.128 1.00 84.25 254 ILE A CA 1
ATOM 2032 C C . ILE A 1 254 ? 7.247 4.378 8.544 1.00 84.25 254 ILE A C 1
ATOM 2034 O O . ILE A 1 254 ? 6.093 4.640 8.867 1.00 84.25 254 ILE A O 1
ATOM 2038 N N . PHE A 1 255 ? 8.277 4.617 9.359 1.00 80.44 255 PHE A N 1
ATOM 2039 C CA . PHE A 1 255 ? 8.091 5.165 10.705 1.00 80.44 255 PHE A CA 1
ATOM 2040 C C . PHE A 1 255 ? 7.481 6.560 10.705 1.00 80.44 255 PHE A C 1
ATOM 2042 O O . PHE A 1 255 ? 6.568 6.829 11.484 1.00 80.44 255 PHE A O 1
ATOM 2049 N N . GLU A 1 256 ? 7.929 7.444 9.811 1.00 84.81 256 GLU A N 1
ATOM 2050 C CA . GLU A 1 256 ? 7.404 8.804 9.687 1.00 84.81 256 GLU A CA 1
ATOM 2051 C C . GLU A 1 256 ? 5.895 8.811 9.389 1.00 84.81 256 GLU A C 1
ATOM 2053 O O . GLU A 1 256 ? 5.189 9.738 9.789 1.00 84.81 256 GLU A O 1
ATOM 2058 N N . ARG A 1 257 ? 5.374 7.801 8.693 1.00 85.00 257 ARG A N 1
ATOM 2059 C CA . ARG A 1 257 ? 3.972 7.774 8.250 1.00 85.00 257 ARG A CA 1
ATOM 2060 C C . ARG A 1 257 ? 3.161 6.622 8.834 1.00 85.00 257 ARG A C 1
ATOM 2062 O O . ARG A 1 257 ? 1.997 6.472 8.476 1.00 85.00 257 ARG A O 1
ATOM 2069 N N . SER A 1 258 ? 3.745 5.848 9.745 1.00 82.12 258 SER A N 1
ATOM 2070 C CA . SER A 1 258 ? 3.118 4.663 10.320 1.00 82.12 258 SER A CA 1
ATOM 2071 C C . SER A 1 258 ? 1.831 5.013 11.078 1.00 82.12 258 SER A C 1
ATOM 2073 O O . SER A 1 258 ? 1.833 5.959 11.878 1.00 82.12 258 SER A O 1
ATOM 2075 N N . PRO A 1 259 ? 0.763 4.203 10.930 1.00 81.44 259 PRO A N 1
ATOM 2076 C CA . PRO A 1 259 ? -0.402 4.243 11.810 1.00 81.44 259 PRO A CA 1
ATOM 2077 C C . PRO A 1 259 ? -0.037 4.149 13.295 1.00 81.44 259 PRO A C 1
ATOM 2079 O O . PRO A 1 259 ? -0.741 4.695 14.136 1.00 81.44 259 PRO A O 1
ATOM 2082 N N . LEU A 1 260 ? 1.108 3.547 13.639 1.00 81.62 260 LEU A N 1
ATOM 2083 C CA . LEU A 1 260 ? 1.589 3.448 15.019 1.00 81.62 260 LEU A CA 1
ATOM 2084 C C . LEU A 1 260 ? 1.879 4.808 15.671 1.00 81.62 260 LEU A C 1
ATOM 2086 O O . LEU A 1 260 ? 2.087 4.860 16.879 1.00 81.62 260 LEU A O 1
ATOM 2090 N N . LYS A 1 261 ? 1.858 5.927 14.936 1.00 83.69 261 LYS A N 1
ATOM 2091 C CA . LYS A 1 261 ? 1.872 7.275 15.528 1.00 83.69 261 LYS A CA 1
ATOM 2092 C C . LYS A 1 261 ? 0.579 7.621 16.269 1.00 83.69 261 LYS A C 1
ATOM 2094 O O . LYS A 1 261 ? 0.618 8.394 17.230 1.00 83.69 261 LYS A O 1
ATOM 2099 N N . TYR A 1 262 ? -0.537 7.007 15.892 1.00 86.75 262 TYR A N 1
ATOM 2100 C CA . TYR A 1 262 ? -1.846 7.239 16.492 1.00 86.75 262 TYR A CA 1
ATOM 2101 C C . TYR A 1 262 ? -2.035 6.333 17.711 1.00 86.75 262 TYR A C 1
ATOM 2103 O O . TYR A 1 262 ? -1.718 5.143 17.667 1.00 86.75 262 TYR A O 1
ATOM 2111 N N . ARG A 1 263 ? -2.520 6.904 18.823 1.00 88.25 263 ARG A N 1
ATOM 2112 C CA . ARG A 1 263 ? -2.693 6.165 20.085 1.00 88.25 263 ARG A CA 1
ATOM 2113 C C . ARG A 1 263 ? -3.659 4.983 19.902 1.00 88.25 263 ARG A C 1
ATOM 2115 O O . ARG A 1 263 ? -3.277 3.853 20.204 1.00 88.25 263 ARG A O 1
ATOM 2122 N N . LEU A 1 264 ? -4.786 5.225 19.233 1.00 88.31 264 LEU A N 1
ATOM 2123 C CA . LEU A 1 264 ? -5.817 4.242 18.904 1.00 88.31 264 LEU A CA 1
ATOM 2124 C C . LEU A 1 264 ? -5.249 3.014 18.181 1.00 88.31 264 LEU A C 1
ATOM 2126 O O . LEU A 1 264 ? -5.481 1.876 18.584 1.00 88.31 264 LEU A O 1
ATOM 2130 N N . ALA A 1 265 ? -4.412 3.244 17.163 1.00 87.38 265 ALA A N 1
ATOM 2131 C CA . ALA A 1 265 ? -3.751 2.183 16.406 1.00 87.38 265 ALA A CA 1
ATOM 2132 C C . ALA A 1 265 ? -2.775 1.362 17.267 1.00 87.38 265 ALA A C 1
ATOM 2134 O O . ALA A 1 265 ? -2.706 0.143 17.132 1.00 87.38 265 ALA A O 1
ATOM 2135 N N . ARG A 1 266 ? -2.025 2.003 18.176 1.00 88.81 266 ARG A N 1
ATOM 2136 C CA . ARG A 1 266 ? -1.109 1.290 19.088 1.00 88.81 266 ARG A CA 1
ATOM 2137 C C . ARG A 1 266 ? -1.851 0.458 20.126 1.00 88.81 266 ARG A C 1
ATOM 2139 O O . ARG A 1 266 ? -1.364 -0.606 20.519 1.00 88.81 266 ARG A O 1
ATOM 2146 N N . ASN A 1 267 ? -2.974 0.971 20.614 1.00 91.94 267 ASN A N 1
ATOM 2147 C CA . ASN A 1 267 ? -3.750 0.354 21.684 1.00 91.94 267 ASN A CA 1
ATOM 2148 C C . ASN A 1 267 ? -4.661 -0.763 21.164 1.00 91.94 267 ASN A C 1
ATOM 2150 O O . ASN A 1 267 ? -4.923 -1.711 21.894 1.00 91.94 267 ASN A O 1
ATOM 2154 N N . MET A 1 268 ? -4.995 -0.757 19.872 1.00 90.56 268 MET A N 1
ATOM 2155 C CA . MET A 1 268 ? -5.627 -1.884 19.181 1.00 90.56 268 MET A CA 1
ATOM 2156 C C . MET A 1 268 ? -4.859 -3.208 19.255 1.00 90.56 268 MET A C 1
ATOM 2158 O O . MET A 1 268 ? -5.456 -4.262 19.058 1.00 90.56 268 MET A O 1
ATOM 2162 N N . ALA A 1 269 ? -3.561 -3.188 19.566 1.00 90.88 269 ALA A N 1
ATOM 2163 C CA . ALA A 1 269 ? -2.804 -4.419 19.776 1.00 90.88 269 ALA A CA 1
ATOM 2164 C C . ALA A 1 269 ? -3.334 -5.263 20.956 1.00 90.88 269 ALA A C 1
ATOM 2166 O O . ALA A 1 269 ? -3.006 -6.440 21.022 1.00 90.88 269 ALA A O 1
ATOM 2167 N N . CYS A 1 270 ? -4.196 -4.727 21.838 1.00 93.75 270 CYS A N 1
ATOM 2168 C CA . CYS A 1 270 ? -4.928 -5.546 22.818 1.00 93.75 270 CYS A CA 1
ATOM 2169 C C . CYS A 1 270 ? -5.843 -6.607 22.182 1.00 93.75 270 CYS A C 1
ATOM 2171 O O . CYS A 1 270 ? -6.238 -7.554 22.855 1.00 93.75 270 CYS A O 1
ATOM 2173 N N . LEU A 1 271 ? -6.174 -6.451 20.896 1.00 92.94 271 LEU A N 1
ATOM 2174 C CA . LEU A 1 271 ? -6.968 -7.398 20.118 1.00 92.94 271 LEU A CA 1
ATOM 2175 C C . LEU A 1 271 ? -6.099 -8.431 19.383 1.00 92.94 271 LEU A C 1
ATOM 2177 O O . LEU A 1 271 ? -6.654 -9.269 18.680 1.00 92.94 271 LEU A O 1
ATOM 2181 N N . ASP A 1 272 ? -4.765 -8.376 19.504 1.00 92.31 272 ASP A N 1
ATOM 2182 C CA . ASP A 1 272 ? -3.874 -9.407 18.958 1.00 92.31 272 ASP A CA 1
ATOM 2183 C C . ASP A 1 272 ? -3.993 -10.682 19.811 1.00 92.31 272 ASP A C 1
ATOM 2185 O O . ASP A 1 272 ? -3.571 -10.669 20.974 1.00 92.31 272 ASP A O 1
ATOM 2189 N N . PRO A 1 273 ? -4.516 -11.797 19.259 1.00 94.12 273 PRO A N 1
ATOM 2190 C CA . PRO A 1 273 ? -4.702 -13.034 20.014 1.00 94.12 273 PRO A CA 1
ATOM 2191 C C . PRO A 1 273 ? -3.406 -13.550 20.649 1.00 94.12 273 PRO A C 1
ATOM 2193 O O . PRO A 1 273 ? -3.419 -14.074 21.764 1.00 94.12 273 PRO A O 1
ATOM 2196 N N . ARG A 1 274 ? -2.268 -13.332 19.982 1.00 93.75 274 ARG A N 1
ATOM 2197 C CA . ARG A 1 274 ? -0.956 -13.771 20.466 1.00 93.75 274 ARG A CA 1
ATOM 2198 C C . ARG A 1 274 ? -0.555 -12.978 21.703 1.00 93.75 274 ARG A C 1
ATOM 2200 O O . ARG A 1 274 ? -0.117 -13.573 22.685 1.00 93.75 274 ARG A O 1
ATOM 2207 N N . LEU A 1 275 ? -0.783 -11.659 21.686 1.00 93.12 275 LEU A N 1
ATOM 2208 C CA . LEU A 1 275 ? -0.504 -10.785 22.827 1.00 93.12 275 LEU A CA 1
ATOM 2209 C C . LEU A 1 275 ? -1.396 -11.122 24.026 1.00 93.12 275 LEU A C 1
ATOM 2211 O O . LEU A 1 275 ? -0.915 -11.147 25.155 1.00 93.12 275 LEU A O 1
ATOM 2215 N N . MET A 1 276 ? -2.675 -11.428 23.783 1.00 94.25 276 MET A N 1
ATOM 2216 C CA . MET A 1 276 ? -3.629 -11.811 24.833 1.00 94.25 276 MET A CA 1
ATOM 2217 C C . MET A 1 276 ? -3.187 -13.052 25.627 1.00 94.25 276 MET A C 1
ATOM 2219 O O . MET A 1 276 ? -3.581 -13.197 26.782 1.00 94.25 276 MET A O 1
ATOM 2223 N N . VAL A 1 277 ? -2.364 -13.927 25.035 1.00 93.56 277 VAL A N 1
ATOM 2224 C CA . VAL A 1 277 ? -1.791 -15.105 25.709 1.00 93.56 277 VAL A CA 1
ATOM 2225 C C . VAL A 1 277 ? -0.381 -14.850 26.234 1.00 93.56 277 VAL A C 1
ATOM 2227 O O . VAL A 1 277 ? -0.047 -15.336 27.314 1.00 93.56 277 VAL A O 1
ATOM 2230 N N . SER A 1 278 ? 0.467 -14.147 25.479 1.00 93.12 278 SER A N 1
ATOM 2231 C CA . SER A 1 278 ? 1.879 -13.979 25.834 1.00 93.12 278 SER A CA 1
ATOM 2232 C C . SER A 1 278 ? 2.106 -12.965 26.953 1.00 93.12 278 SER A C 1
ATOM 2234 O O . SER A 1 278 ? 3.024 -13.151 27.744 1.00 93.12 278 SER A O 1
ATOM 2236 N N . ASP A 1 279 ? 1.305 -11.895 27.004 1.00 94.38 279 ASP A N 1
ATOM 2237 C CA . ASP A 1 279 ? 1.448 -10.804 27.973 1.00 94.38 279 ASP A CA 1
ATOM 2238 C C . ASP A 1 279 ? 0.084 -10.161 28.287 1.00 94.38 279 ASP A C 1
ATOM 2240 O O . ASP A 1 279 ? -0.365 -9.194 27.658 1.00 94.38 279 ASP A O 1
ATOM 2244 N N . GLN A 1 280 ? -0.599 -10.736 29.279 1.00 92.75 280 GLN A N 1
ATOM 2245 C CA . GLN A 1 280 ? -1.942 -10.319 29.683 1.00 92.75 280 GLN A CA 1
ATOM 2246 C C . GLN A 1 280 ? -1.968 -8.907 30.271 1.00 92.75 280 GLN A C 1
ATOM 2248 O O . GLN A 1 280 ? -2.888 -8.147 29.972 1.00 92.75 280 GLN A O 1
ATOM 2253 N N . GLU A 1 281 ? -0.960 -8.525 31.057 1.00 94.00 281 GLU A N 1
ATOM 2254 C CA . GLU A 1 281 ? -0.898 -7.188 31.655 1.00 94.00 281 GLU A CA 1
ATOM 2255 C C . GLU A 1 281 ? -0.679 -6.116 30.584 1.00 94.00 281 GLU A C 1
ATOM 2257 O O . GLU A 1 281 ? -1.333 -5.067 30.601 1.00 94.00 281 GLU A O 1
ATOM 2262 N N . HIS A 1 282 ? 0.161 -6.392 29.581 1.00 93.81 282 HIS A N 1
ATOM 2263 C CA . HIS A 1 282 ? 0.333 -5.483 28.453 1.00 93.81 282 HIS A CA 1
ATOM 2264 C C . HIS A 1 282 ? -0.935 -5.372 27.599 1.00 93.81 282 HIS A C 1
ATOM 2266 O O . HIS A 1 282 ? -1.330 -4.262 27.222 1.00 93.81 282 HIS A O 1
ATOM 2272 N N . SER A 1 283 ? -1.612 -6.495 27.333 1.00 94.19 283 SER A N 1
ATOM 2273 C CA . SER A 1 283 ? -2.891 -6.504 26.614 1.00 94.19 283 SER A CA 1
ATOM 2274 C C . SER A 1 283 ? -3.971 -5.710 27.360 1.00 94.19 283 SER A C 1
ATOM 2276 O O . SER A 1 283 ? -4.607 -4.822 26.784 1.00 94.19 283 SER A O 1
ATOM 2278 N N . LYS A 1 284 ? -4.106 -5.936 28.671 1.00 94.12 284 LYS A N 1
ATOM 2279 C CA . LYS A 1 284 ? -5.024 -5.213 29.560 1.00 94.12 284 LYS A CA 1
ATOM 2280 C C . LYS A 1 284 ? -4.738 -3.714 29.581 1.00 94.12 284 LYS A C 1
ATOM 2282 O O . LYS A 1 284 ? -5.657 -2.913 29.412 1.00 94.12 284 LYS A O 1
ATOM 2287 N N . SER A 1 285 ? -3.472 -3.319 29.733 1.00 94.94 285 SER A N 1
ATOM 2288 C CA . SER A 1 285 ? -3.058 -1.909 29.720 1.00 94.94 285 SER A CA 1
ATOM 2289 C C . SER A 1 285 ? -3.443 -1.215 28.410 1.00 94.94 285 SER A C 1
ATOM 2291 O O . SER A 1 285 ? -3.983 -0.106 28.415 1.00 94.94 285 SER A O 1
ATOM 2293 N N . LYS A 1 286 ? -3.226 -1.885 27.273 1.00 94.88 286 LYS A N 1
ATOM 2294 C CA . LYS A 1 286 ? -3.638 -1.386 25.957 1.00 94.88 286 LYS A CA 1
ATOM 2295 C C . LYS A 1 286 ? -5.156 -1.315 25.806 1.00 94.88 286 LYS A C 1
ATOM 2297 O O . LYS A 1 286 ? -5.644 -0.328 25.266 1.00 94.88 286 LYS A O 1
ATOM 2302 N N . CYS A 1 287 ? -5.897 -2.305 26.306 1.00 94.31 287 CYS A N 1
ATOM 2303 C CA . CYS A 1 287 ? -7.358 -2.285 26.277 1.00 94.31 287 CYS A CA 1
ATOM 2304 C C . CYS A 1 287 ? -7.915 -1.107 27.079 1.00 94.31 287 CYS A C 1
ATOM 2306 O O . CYS A 1 287 ? -8.719 -0.349 26.548 1.00 94.31 287 CYS A O 1
ATOM 2308 N N . LYS A 1 288 ? -7.411 -0.872 28.297 1.00 93.75 288 LYS A N 1
ATOM 2309 C CA . LYS A 1 288 ? -7.791 0.297 29.101 1.00 93.75 288 LYS A CA 1
ATOM 2310 C C . LYS A 1 288 ? -7.586 1.606 28.334 1.00 93.75 288 LYS A C 1
ATOM 2312 O O . LYS A 1 288 ? -8.516 2.395 28.215 1.00 93.75 288 LYS A O 1
ATOM 2317 N N . ARG A 1 289 ? -6.407 1.802 27.735 1.00 93.88 289 ARG A N 1
ATOM 2318 C CA . ARG A 1 289 ? -6.112 3.010 26.944 1.00 93.88 289 ARG A CA 1
ATOM 2319 C C . ARG A 1 289 ? -7.001 3.143 25.704 1.00 93.88 289 ARG A C 1
ATOM 2321 O O . ARG A 1 289 ? -7.378 4.251 25.345 1.00 93.88 289 ARG A O 1
ATOM 2328 N N . LEU A 1 290 ? -7.340 2.029 25.049 1.00 93.00 290 LEU A N 1
ATOM 2329 C CA . LEU A 1 290 ? -8.279 2.019 23.924 1.00 93.00 290 LEU A CA 1
ATOM 2330 C C . LEU A 1 290 ? -9.674 2.490 24.365 1.00 93.00 290 LEU A C 1
ATOM 2332 O O . LEU A 1 290 ? -10.283 3.302 23.675 1.00 93.00 290 LEU A O 1
ATOM 2336 N N . LEU A 1 291 ? -10.164 2.005 25.508 1.00 92.06 291 LEU A N 1
ATOM 2337 C CA . LEU A 1 291 ? -11.461 2.395 26.067 1.00 92.06 291 LEU A CA 1
ATOM 2338 C C . LEU A 1 291 ? -11.484 3.873 26.480 1.00 92.06 291 LEU A C 1
ATOM 2340 O O . LEU A 1 291 ? -12.420 4.585 26.125 1.00 92.06 291 LEU A O 1
ATOM 2344 N N . GLU A 1 292 ? -10.429 4.355 27.144 1.00 90.88 292 GLU A N 1
ATOM 2345 C CA . GLU A 1 292 ? -10.262 5.775 27.487 1.00 90.88 292 GLU A CA 1
ATOM 2346 C C . GLU A 1 292 ? -10.325 6.666 26.235 1.00 90.88 292 GLU A C 1
ATOM 2348 O O . GLU A 1 292 ? -10.998 7.693 26.233 1.00 90.88 292 GLU A O 1
ATOM 2353 N N . GLU A 1 293 ? -9.684 6.264 25.134 1.00 90.00 293 GLU A N 1
ATOM 2354 C CA . GLU A 1 293 ? -9.753 7.010 23.874 1.00 90.00 293 GLU A CA 1
ATOM 2355 C C . GLU A 1 293 ? -11.159 7.025 23.268 1.00 90.00 293 GLU A C 1
ATOM 2357 O O . GLU A 1 293 ? -11.628 8.075 22.829 1.00 90.00 293 GLU A O 1
ATOM 2362 N N . LEU A 1 294 ? -11.858 5.890 23.262 1.00 90.44 294 LEU A N 1
ATOM 2363 C CA . LEU A 1 294 ? -13.232 5.828 22.759 1.00 90.44 294 LEU A CA 1
ATOM 2364 C C . LEU A 1 294 ? -14.182 6.692 23.593 1.00 90.44 294 LEU A C 1
ATOM 2366 O O . LEU A 1 294 ? -15.065 7.334 23.019 1.00 90.44 294 LEU A O 1
ATOM 2370 N N . LEU A 1 295 ? -13.955 6.773 24.906 1.00 88.88 295 LEU A N 1
ATOM 2371 C CA . LEU A 1 295 ? -14.677 7.683 25.787 1.00 88.88 295 LEU A CA 1
ATOM 2372 C C . LEU A 1 295 ? -14.400 9.147 25.423 1.00 88.88 295 LEU A C 1
ATOM 2374 O O . LEU A 1 295 ? -15.344 9.909 25.253 1.00 88.88 295 LEU A O 1
ATOM 2378 N N . THR A 1 296 ? -13.138 9.541 25.202 1.00 89.19 296 THR A N 1
ATOM 2379 C CA . THR A 1 296 ? -12.809 10.929 24.798 1.00 89.19 296 THR A CA 1
ATOM 2380 C C . THR A 1 296 ? -13.416 11.346 23.457 1.00 89.19 296 THR A C 1
ATOM 2382 O O . THR A 1 296 ? -13.567 12.536 23.189 1.00 89.19 296 THR A O 1
ATOM 2385 N N . LEU A 1 297 ? -13.752 10.376 22.602 1.00 89.75 297 LEU A N 1
ATOM 2386 C CA . LEU A 1 297 ? -14.399 10.606 21.312 1.00 89.75 297 LEU A CA 1
ATOM 2387 C C . LEU A 1 297 ? -15.931 10.517 21.396 1.00 89.75 297 LEU A C 1
ATOM 2389 O O . LEU A 1 297 ? -16.579 10.575 20.348 1.00 89.75 297 LEU A O 1
ATOM 2393 N N . ASN A 1 298 ? -16.501 10.354 22.597 1.00 88.50 298 ASN A N 1
ATOM 2394 C CA . ASN A 1 298 ? -17.926 10.100 22.832 1.00 88.50 298 ASN A CA 1
ATOM 2395 C C . ASN A 1 298 ? -18.452 8.935 21.967 1.00 88.50 298 ASN A C 1
ATOM 2397 O O . ASN A 1 298 ? -19.544 8.981 21.403 1.00 88.50 298 ASN A O 1
ATOM 2401 N N . ARG A 1 299 ? -17.630 7.886 21.803 1.00 85.56 299 ARG A N 1
ATOM 2402 C CA . ARG A 1 299 ? -17.966 6.667 21.040 1.00 85.56 299 ARG A CA 1
ATOM 2403 C C . ARG A 1 299 ? -18.327 5.481 21.912 1.00 85.56 299 ARG A C 1
ATOM 2405 O O . ARG A 1 299 ? -18.681 4.430 21.368 1.00 85.56 299 ARG A O 1
ATOM 2412 N N . ASP A 1 300 ? -18.250 5.644 23.221 1.00 77.06 300 ASP A N 1
ATOM 2413 C CA . ASP A 1 300 ? -18.816 4.701 24.168 1.00 77.06 300 ASP A CA 1
ATOM 2414 C C . ASP A 1 300 ? -20.312 4.988 24.385 1.00 77.06 300 ASP A C 1
ATOM 2416 O O . ASP A 1 300 ? -20.763 6.118 24.222 1.00 77.06 300 ASP A O 1
ATOM 2420 N N . ASP A 1 301 ? -21.088 3.960 24.723 1.00 67.75 301 ASP A N 1
ATOM 2421 C CA . ASP A 1 301 ? -22.533 4.088 24.952 1.00 67.75 301 ASP A CA 1
ATOM 2422 C C . ASP A 1 301 ? -22.848 4.496 26.413 1.00 67.75 301 ASP A C 1
ATOM 2424 O O . ASP A 1 301 ? -23.964 4.282 26.888 1.00 67.75 301 ASP A O 1
ATOM 2428 N N . GLY A 1 302 ? -21.866 5.057 27.131 1.00 64.94 302 GLY A N 1
ATOM 2429 C CA . GLY A 1 302 ? -21.978 5.462 28.533 1.00 64.94 302 GLY A CA 1
ATOM 2430 C C . GLY A 1 302 ? -21.781 4.311 29.524 1.00 64.94 302 GLY A C 1
ATOM 2431 O O . GLY A 1 302 ? -22.243 4.406 30.660 1.00 64.94 302 GLY A O 1
ATOM 2432 N N . ASP A 1 303 ? -21.143 3.214 29.103 1.00 73.69 303 ASP A N 1
ATOM 2433 C CA . ASP A 1 303 ? -20.741 2.152 30.020 1.00 73.69 303 ASP A CA 1
ATOM 2434 C C . ASP A 1 303 ? -19.556 2.616 30.883 1.00 73.69 303 ASP A C 1
ATOM 2436 O O . ASP A 1 303 ? -18.689 3.378 30.456 1.00 73.69 303 ASP A O 1
ATOM 2440 N N . ASP A 1 304 ? -19.503 2.117 32.117 1.00 81.75 304 ASP A N 1
ATOM 2441 C CA . ASP A 1 304 ? -18.377 2.363 33.012 1.00 81.75 304 ASP A CA 1
ATOM 2442 C C . ASP A 1 304 ? -17.108 1.691 32.460 1.00 81.75 304 ASP A C 1
ATOM 2444 O O . ASP A 1 304 ? -17.052 0.467 32.277 1.00 81.75 304 ASP A O 1
ATOM 2448 N N . VAL A 1 305 ? -16.079 2.501 32.203 1.00 84.12 305 VAL A N 1
ATOM 2449 C CA . VAL A 1 305 ? -14.777 2.042 31.705 1.00 84.12 305 VAL A CA 1
ATOM 2450 C C . VAL A 1 305 ? -14.172 0.999 32.640 1.00 84.12 305 VAL A C 1
ATOM 2452 O O . VAL A 1 305 ? -13.597 0.025 32.155 1.00 84.12 305 VAL A O 1
ATOM 2455 N N . ASP A 1 306 ? -14.343 1.132 33.955 1.00 87.50 306 ASP A N 1
ATOM 2456 C CA . ASP A 1 306 ? -13.803 0.173 34.916 1.00 87.50 306 ASP A CA 1
ATOM 2457 C C . ASP A 1 306 ? -14.528 -1.178 34.820 1.00 87.50 306 ASP A C 1
ATOM 2459 O O . ASP A 1 306 ? -13.880 -2.229 34.862 1.00 87.50 306 ASP A O 1
ATOM 2463 N N . MET A 1 307 ? -15.844 -1.182 34.562 1.00 90.44 307 MET A N 1
ATOM 2464 C CA . MET A 1 307 ? -16.588 -2.418 34.274 1.00 90.44 307 MET A CA 1
ATOM 2465 C C . MET A 1 307 ? -16.113 -3.092 32.976 1.00 90.44 307 MET A C 1
ATOM 2467 O O . MET A 1 307 ? -16.002 -4.323 32.908 1.00 90.44 307 MET A O 1
ATOM 2471 N N . LEU A 1 308 ? -15.814 -2.309 31.936 1.00 91.81 308 LEU A N 1
ATOM 2472 C CA . LEU A 1 308 ? -15.302 -2.830 30.664 1.00 91.81 308 LEU A CA 1
ATOM 2473 C C . LEU A 1 308 ? -13.872 -3.377 30.803 1.00 91.81 308 LEU A C 1
ATOM 2475 O O . LEU A 1 308 ? -13.563 -4.440 30.260 1.00 91.81 308 LEU A O 1
ATOM 2479 N N . VAL A 1 309 ? -13.012 -2.703 31.570 1.00 91.94 309 VAL A N 1
ATOM 2480 C CA . VAL A 1 309 ? -11.651 -3.169 31.883 1.00 91.94 309 VAL A CA 1
ATOM 2481 C C . VAL A 1 309 ? -11.687 -4.450 32.719 1.00 91.94 309 VAL A C 1
ATOM 2483 O O . VAL A 1 309 ? -10.907 -5.373 32.455 1.00 91.94 309 VAL A O 1
ATOM 2486 N N . ALA A 1 310 ? -12.606 -4.555 33.683 1.00 93.31 310 ALA A N 1
ATOM 2487 C CA . ALA A 1 310 ? -12.828 -5.786 34.439 1.00 93.31 310 ALA A CA 1
ATOM 2488 C C . ALA A 1 310 ? -13.261 -6.935 33.512 1.00 93.31 310 ALA A C 1
ATOM 2490 O O . ALA A 1 310 ? -12.653 -8.005 33.538 1.00 93.31 310 ALA A O 1
ATOM 2491 N N . SER A 1 311 ? -14.212 -6.678 32.605 1.00 93.62 311 SER A N 1
ATOM 2492 C CA . SER A 1 311 ? -14.648 -7.654 31.593 1.00 93.62 311 SER A CA 1
ATOM 2493 C C . SER A 1 311 ? -13.503 -8.093 30.671 1.00 93.62 311 SER A C 1
ATOM 2495 O O . SER A 1 311 ? -13.393 -9.268 30.330 1.00 93.62 311 SER A O 1
ATOM 2497 N N . CYS A 1 312 ? -12.616 -7.172 30.275 1.00 92.62 312 CYS A N 1
ATOM 2498 C CA . CYS A 1 312 ? -11.431 -7.503 29.482 1.00 92.62 312 CYS A CA 1
ATOM 2499 C C . CYS A 1 312 ? -10.451 -8.385 30.264 1.00 92.62 312 CYS A C 1
ATOM 2501 O O . CYS A 1 312 ? -9.951 -9.372 29.730 1.00 92.62 312 CYS A O 1
ATOM 2503 N N . THR A 1 313 ? -10.212 -8.066 31.537 1.00 93.81 313 THR A N 1
ATOM 2504 C CA . THR A 1 313 ? -9.348 -8.866 32.419 1.00 93.81 313 THR A CA 1
ATOM 2505 C C . THR A 1 313 ? -9.881 -10.292 32.537 1.00 93.81 313 THR A C 1
ATOM 2507 O O . THR A 1 313 ? -9.136 -11.260 32.402 1.00 93.81 313 THR A O 1
ATOM 2510 N N . GLU A 1 314 ? -11.192 -10.431 32.705 1.00 94.12 314 GLU A N 1
ATOM 2511 C CA . GLU A 1 314 ? -11.837 -11.732 32.805 1.00 94.12 314 GLU A CA 1
ATOM 2512 C C . GLU A 1 314 ? -11.762 -12.535 31.496 1.00 94.12 314 GLU A C 1
ATOM 2514 O O . GLU A 1 314 ? -11.478 -13.732 31.524 1.00 94.12 314 GLU A O 1
ATOM 2519 N N . LEU A 1 315 ? -11.912 -11.877 30.340 1.00 93.00 315 LEU A N 1
ATOM 2520 C CA . LEU A 1 315 ? -11.679 -12.503 29.037 1.00 93.00 315 LEU A CA 1
ATOM 2521 C C . LEU A 1 315 ? -10.242 -13.018 28.900 1.00 93.00 315 LEU A C 1
ATOM 2523 O O . LEU A 1 315 ? -10.042 -14.128 28.415 1.00 93.00 315 LEU A O 1
ATOM 2527 N N . LEU A 1 316 ? -9.240 -12.236 29.316 1.00 92.88 316 LEU A N 1
ATOM 2528 C CA . LEU A 1 316 ? -7.838 -12.658 29.253 1.00 92.88 316 LEU A CA 1
ATOM 2529 C C . LEU A 1 316 ? -7.605 -13.915 30.103 1.00 92.88 316 LEU A C 1
ATOM 2531 O O . LEU A 1 316 ? -6.945 -14.848 29.641 1.00 92.88 316 LEU A O 1
ATOM 2535 N N . HIS A 1 317 ? -8.198 -13.987 31.299 1.00 91.44 317 HIS A N 1
ATOM 2536 C CA . HIS A 1 317 ? -8.156 -15.191 32.131 1.00 91.44 317 HIS A CA 1
ATOM 2537 C C . HIS A 1 317 ? -8.827 -16.398 31.464 1.00 91.44 317 HIS A C 1
ATOM 2539 O O . HIS A 1 317 ? -8.272 -17.496 31.517 1.00 91.44 317 HIS A O 1
ATOM 2545 N N . ASP A 1 318 ? -9.974 -16.209 30.807 1.00 90.06 318 ASP A N 1
ATOM 2546 C CA . ASP A 1 318 ? -10.664 -17.278 30.074 1.00 90.06 318 ASP A CA 1
ATOM 2547 C C . ASP A 1 318 ? -9.837 -17.760 28.862 1.00 90.06 318 ASP A C 1
ATOM 2549 O O . ASP A 1 318 ? -9.726 -18.964 28.627 1.00 90.06 318 ASP A O 1
ATOM 2553 N N . VAL A 1 319 ? -9.170 -16.849 28.144 1.00 88.62 319 VAL A N 1
ATOM 2554 C CA . VAL A 1 319 ? -8.274 -17.153 27.008 1.00 88.62 319 VAL A CA 1
ATOM 2555 C C . VAL A 1 319 ? -7.016 -17.917 27.435 1.00 88.62 319 VAL A C 1
ATOM 2557 O O . VAL A 1 319 ? -6.528 -18.767 26.690 1.00 88.62 319 VAL A O 1
ATOM 2560 N N . ALA A 1 320 ? -6.489 -17.665 28.636 1.00 86.00 320 ALA A N 1
ATOM 2561 C CA . ALA A 1 320 ? -5.318 -18.381 29.147 1.00 86.00 320 ALA A CA 1
ATOM 2562 C C . ALA A 1 320 ? -5.593 -19.840 29.549 1.00 86.00 320 ALA A C 1
ATOM 2564 O O . ALA A 1 320 ? -4.642 -20.577 29.835 1.00 86.00 320 ALA A O 1
ATOM 2565 N N . ARG A 1 321 ? -6.855 -20.285 29.550 1.00 83.12 321 ARG A N 1
ATOM 2566 C CA . ARG A 1 321 ? -7.214 -21.686 29.802 1.00 83.12 321 ARG A CA 1
ATOM 2567 C C . ARG A 1 321 ? -6.830 -22.571 28.613 1.00 83.12 321 ARG A C 1
ATOM 2569 O O . ARG A 1 321 ? -6.909 -22.153 27.459 1.00 83.12 321 ARG A O 1
ATOM 2576 N N . CYS A 1 322 ? -6.434 -23.816 28.896 1.00 69.19 322 CYS A N 1
ATOM 2577 C CA . CYS A 1 322 ? -5.838 -24.732 27.913 1.00 69.19 322 CYS A CA 1
ATOM 2578 C C . CYS A 1 322 ? -6.663 -24.927 26.629 1.00 69.19 322 CYS A C 1
ATOM 2580 O O . CYS A 1 322 ? -6.067 -25.071 25.567 1.00 69.19 322 CYS A O 1
ATOM 2582 N N . GLU A 1 323 ? -7.996 -24.890 26.704 1.00 75.56 323 GLU A N 1
ATOM 2583 C CA . GLU A 1 323 ? -8.881 -25.116 25.551 1.00 75.56 323 GLU A CA 1
ATOM 2584 C C . GLU A 1 323 ? -8.780 -24.028 24.468 1.00 75.56 323 GLU A C 1
ATOM 2586 O O . GLU A 1 323 ? -8.853 -24.342 23.283 1.00 75.56 323 GLU A O 1
ATOM 2591 N N . MET A 1 324 ? -8.585 -22.757 24.845 1.00 80.50 324 MET A N 1
ATOM 2592 C CA . MET A 1 324 ? -8.505 -21.635 23.890 1.00 80.50 324 MET A CA 1
ATOM 2593 C C . MET A 1 324 ? -7.078 -21.132 23.668 1.00 80.50 324 MET A C 1
ATOM 2595 O O . MET A 1 324 ? -6.780 -20.532 22.632 1.00 80.50 324 MET A O 1
ATOM 2599 N N . LYS A 1 325 ? -6.178 -21.405 24.618 1.00 86.81 325 LYS A N 1
ATOM 2600 C CA . LYS A 1 325 ? -4.801 -20.908 24.616 1.00 86.81 325 LYS A CA 1
ATOM 2601 C C . LYS A 1 325 ? -4.021 -21.284 23.357 1.00 86.81 325 LYS A C 1
ATOM 2603 O O . LYS A 1 325 ? -3.293 -20.441 22.838 1.00 86.81 325 LYS A O 1
ATOM 2608 N N . SER A 1 326 ? -4.153 -22.519 22.866 1.00 89.00 326 SER A N 1
ATOM 2609 C CA . SER A 1 326 ? -3.467 -22.971 21.643 1.00 89.00 326 SER A CA 1
ATOM 2610 C C . SER A 1 326 ? -3.907 -22.155 20.431 1.00 89.00 326 SER A C 1
ATOM 2612 O O . SER A 1 326 ? -3.074 -21.580 19.741 1.00 89.00 326 SER A O 1
ATOM 2614 N N . ARG A 1 327 ? -5.218 -21.985 20.245 1.00 89.44 327 ARG A N 1
ATOM 2615 C CA . ARG A 1 327 ? -5.790 -21.241 19.118 1.00 89.44 327 ARG A CA 1
ATOM 2616 C C . ARG A 1 327 ? -5.377 -19.767 19.090 1.00 89.44 327 ARG A C 1
ATOM 2618 O O . ARG A 1 327 ? -5.179 -19.212 18.017 1.00 89.44 327 ARG A O 1
ATOM 2625 N N . PHE A 1 328 ? -5.238 -19.134 20.252 1.00 93.19 328 PHE A N 1
ATOM 2626 C CA . PHE A 1 328 ? -4.764 -17.750 20.347 1.00 93.19 328 PHE A CA 1
ATOM 2627 C C . PHE A 1 328 ? -3.249 -17.638 20.132 1.00 93.19 328 PHE A C 1
ATOM 2629 O O . PHE A 1 328 ? -2.786 -16.709 19.471 1.00 93.19 328 PHE A O 1
ATOM 2636 N N . LYS A 1 329 ? -2.472 -18.588 20.667 1.00 92.25 329 LYS A N 1
ATOM 2637 C CA . LYS A 1 329 ? -1.011 -18.625 20.518 1.00 92.25 329 LYS A CA 1
ATOM 2638 C C . LYS A 1 329 ? -0.585 -18.896 19.074 1.00 92.25 329 LYS A C 1
ATOM 2640 O O . LYS A 1 329 ? 0.351 -18.263 18.593 1.00 92.25 329 LYS A O 1
ATOM 2645 N N . ASP A 1 330 ? -1.280 -19.809 18.406 1.00 91.75 330 ASP A N 1
ATOM 2646 C CA . ASP A 1 330 ? -0.957 -20.277 17.058 1.00 91.75 330 ASP A CA 1
ATOM 2647 C C . ASP A 1 330 ? -1.660 -19.454 15.961 1.00 91.75 330 ASP A C 1
ATOM 2649 O O . ASP A 1 330 ? -1.591 -19.819 14.789 1.00 91.75 330 ASP A O 1
ATOM 2653 N N . PHE A 1 331 ? -2.311 -18.342 16.332 1.00 92.50 331 PHE A N 1
ATOM 2654 C CA . PHE A 1 331 ? -3.021 -17.450 15.414 1.00 92.50 331 PHE A CA 1
ATOM 2655 C C . PHE A 1 331 ? -2.092 -16.890 14.328 1.00 92.50 331 PHE A C 1
ATOM 2657 O O . PHE A 1 331 ? -1.069 -16.257 14.628 1.00 92.50 331 PHE A O 1
ATOM 2664 N N . LYS A 1 332 ? -2.488 -17.057 13.064 1.00 87.50 332 LYS A N 1
ATOM 2665 C CA . LYS A 1 332 ? -1.765 -16.555 11.889 1.00 87.50 332 LYS A CA 1
ATOM 2666 C C . LYS A 1 332 ? -2.613 -15.544 11.140 1.00 87.50 332 LYS A C 1
ATOM 2668 O O . LYS A 1 332 ? -3.717 -15.843 10.707 1.00 87.50 332 LYS A O 1
ATOM 2673 N N . VAL A 1 333 ? -2.079 -14.342 10.939 1.00 82.38 333 VAL A N 1
ATOM 2674 C CA . VAL A 1 333 ? -2.807 -13.239 10.283 1.00 82.38 333 VAL A CA 1
ATOM 2675 C C . VAL A 1 333 ? -3.147 -13.575 8.823 1.00 82.38 333 VAL A C 1
ATOM 2677 O O . VAL A 1 333 ? -4.101 -13.038 8.268 1.00 82.38 333 VAL A O 1
ATOM 2680 N N . GLU A 1 334 ? -2.360 -14.452 8.202 1.00 78.88 334 GLU A N 1
ATOM 2681 C CA . GLU A 1 334 ? -2.509 -14.897 6.819 1.00 78.88 334 GLU A CA 1
ATOM 2682 C C . GLU A 1 334 ? -3.656 -15.901 6.632 1.00 78.88 334 GLU A C 1
ATOM 2684 O O . GLU A 1 334 ? -4.312 -15.883 5.590 1.00 78.88 334 GLU A O 1
ATOM 2689 N N . ASP A 1 335 ? -3.904 -16.739 7.642 1.00 84.25 335 ASP A N 1
ATOM 2690 C CA . ASP A 1 335 ? -4.832 -17.873 7.564 1.00 84.25 335 ASP A CA 1
ATOM 2691 C C . ASP A 1 335 ? -6.119 -17.634 8.380 1.00 84.25 335 ASP A C 1
ATOM 2693 O O . ASP A 1 335 ? -7.191 -18.130 8.025 1.00 84.25 335 ASP A O 1
ATOM 2697 N N . ASP A 1 336 ? -6.033 -16.840 9.451 1.00 86.25 336 ASP A N 1
ATOM 2698 C CA . ASP A 1 336 ? -7.087 -16.661 10.445 1.00 86.25 336 ASP A CA 1
ATOM 2699 C C . ASP A 1 336 ? -7.737 -15.269 10.413 1.00 86.25 336 ASP A C 1
ATOM 2701 O O . ASP A 1 336 ? -7.199 -14.263 9.947 1.00 86.25 336 ASP A O 1
ATOM 2705 N N . ARG A 1 337 ? -8.941 -15.194 10.988 1.00 87.19 337 ARG A N 1
ATOM 2706 C CA . ARG A 1 337 ? -9.741 -13.969 11.101 1.00 87.19 337 ARG A CA 1
ATOM 2707 C C . ARG A 1 337 ? -9.915 -13.574 12.560 1.00 87.19 337 ARG A C 1
ATOM 2709 O O . ARG A 1 337 ? -10.638 -14.236 13.304 1.00 87.19 337 ARG A O 1
ATOM 2716 N N . VAL A 1 338 ? -9.277 -12.469 12.955 1.00 90.44 338 VAL A N 1
ATOM 2717 C CA . VAL A 1 338 ? -9.327 -11.956 14.337 1.00 90.44 338 VAL A CA 1
ATOM 2718 C C . VAL A 1 338 ? -10.758 -11.653 14.784 1.00 90.44 338 VAL A C 1
ATOM 2720 O O . VAL A 1 338 ? -11.140 -11.974 15.903 1.00 90.44 338 VAL A O 1
ATOM 2723 N N . ASP A 1 339 ? -11.587 -11.109 13.895 1.00 89.94 339 ASP A N 1
ATOM 2724 C CA . ASP A 1 339 ? -12.986 -10.792 14.169 1.00 89.94 339 ASP A CA 1
ATOM 2725 C C . ASP A 1 339 ? -13.827 -12.046 14.425 1.00 89.94 339 ASP A C 1
ATOM 2727 O O . ASP A 1 339 ? -14.647 -12.050 15.341 1.00 89.94 339 ASP A O 1
ATOM 2731 N N . MET A 1 340 ? -13.587 -13.124 13.673 1.00 90.19 340 MET A N 1
ATOM 2732 C CA . MET A 1 340 ? -14.280 -14.401 13.868 1.00 90.19 340 MET A CA 1
ATOM 2733 C C . MET A 1 340 ? -13.852 -15.076 15.173 1.00 90.19 340 MET A C 1
ATOM 2735 O O . MET A 1 340 ? -14.708 -15.518 15.937 1.00 90.19 340 MET A O 1
ATOM 2739 N N . LEU A 1 341 ? -12.545 -15.101 15.458 1.00 91.38 341 LEU A N 1
ATOM 2740 C CA . LEU A 1 341 ? -12.012 -15.652 16.704 1.00 91.38 341 LEU A CA 1
ATOM 2741 C C . LEU A 1 341 ? -12.579 -14.912 17.925 1.00 91.38 341 LEU A C 1
ATOM 2743 O O . LEU A 1 341 ? -13.123 -15.534 18.835 1.00 91.38 341 LEU A O 1
ATOM 2747 N N . LEU A 1 342 ? -12.505 -13.579 17.926 1.00 92.38 342 LEU A N 1
ATOM 2748 C CA . LEU A 1 342 ? -13.006 -12.772 19.037 1.00 92.38 342 LEU A CA 1
ATOM 2749 C C . LEU A 1 342 ? -14.533 -12.833 19.155 1.00 92.38 342 LEU A C 1
ATOM 2751 O O . LEU A 1 342 ? -15.048 -12.808 20.271 1.00 92.38 342 LEU A O 1
ATOM 2755 N N . TYR A 1 343 ? -15.274 -12.964 18.050 1.00 92.50 343 TYR A N 1
ATOM 2756 C CA . TYR A 1 343 ? -16.726 -13.150 18.104 1.00 92.50 343 TYR A CA 1
ATOM 2757 C C . TYR A 1 343 ? -17.119 -14.459 18.800 1.00 92.50 343 TYR A C 1
ATOM 2759 O O . TYR A 1 343 ? -18.078 -14.481 19.571 1.00 92.50 343 TYR A O 1
ATOM 2767 N N . GLU A 1 344 ? -16.380 -15.545 18.575 1.00 89.38 344 GLU A N 1
ATOM 2768 C CA . GLU A 1 344 ? -16.659 -16.831 19.220 1.00 89.38 344 GLU A CA 1
ATOM 2769 C C . GLU A 1 344 ? -16.425 -16.796 20.733 1.00 89.38 344 GLU A C 1
ATOM 2771 O O . GLU A 1 344 ? -17.220 -17.371 21.475 1.00 89.38 344 GLU A O 1
ATOM 2776 N N . CYS A 1 345 ? -15.397 -16.080 21.192 1.00 88.62 345 CYS A N 1
ATOM 2777 C CA . CYS A 1 345 ? -15.072 -15.966 22.616 1.00 88.62 345 CYS A CA 1
ATOM 2778 C C . CYS A 1 345 ? -15.909 -14.898 23.338 1.00 88.62 345 CYS A C 1
ATOM 2780 O O . CYS A 1 345 ? -16.359 -15.105 24.464 1.00 88.62 345 CYS A O 1
ATOM 2782 N N . MET A 1 346 ? -16.100 -13.745 22.694 1.00 91.00 346 MET A N 1
ATOM 2783 C CA . MET A 1 346 ? -16.684 -12.545 23.294 1.00 91.00 346 MET A CA 1
ATOM 2784 C C . MET A 1 346 ? -18.134 -12.339 22.850 1.00 91.00 346 MET A C 1
ATOM 2786 O O . MET A 1 346 ? -19.022 -12.180 23.676 1.00 91.00 346 MET A O 1
ATOM 2790 N N . GLY A 1 347 ? -18.400 -12.382 21.544 1.00 88.88 347 GLY A N 1
ATOM 2791 C CA . GLY A 1 347 ? -19.715 -12.054 20.986 1.00 88.88 347 GLY A CA 1
ATOM 2792 C C . GLY A 1 347 ? -20.797 -13.114 21.202 1.00 88.88 347 GLY A C 1
ATOM 2793 O O . GLY A 1 347 ? -21.975 -12.769 21.271 1.00 88.88 347 GLY A O 1
ATOM 2794 N N . ARG A 1 348 ? -20.427 -14.395 21.335 1.00 90.44 348 ARG A N 1
ATOM 2795 C 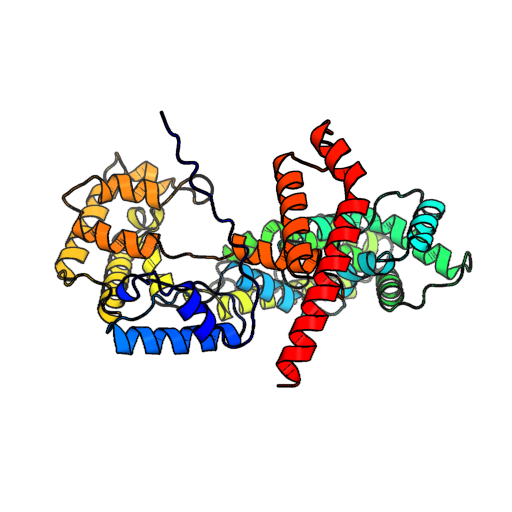CA . ARG A 1 348 ? -21.364 -15.481 21.685 1.00 90.44 348 ARG A CA 1
ATOM 2796 C C . ARG A 1 348 ? -21.632 -15.595 23.184 1.00 90.44 348 ARG A C 1
ATOM 2798 O O . ARG A 1 348 ? -22.581 -16.268 23.581 1.00 90.44 348 ARG A O 1
ATOM 2805 N N . ASN A 1 349 ? -20.814 -14.952 24.012 1.00 89.94 349 ASN A N 1
ATOM 2806 C CA . ASN A 1 349 ? -20.909 -15.046 25.457 1.00 89.94 349 ASN A CA 1
ATOM 2807 C C . ASN A 1 349 ? -21.554 -13.779 26.032 1.00 89.94 349 ASN A C 1
ATOM 2809 O O . ASN A 1 349 ? -20.949 -12.709 26.026 1.00 89.94 349 ASN A O 1
ATOM 2813 N N . LYS A 1 350 ? -22.770 -13.907 26.583 1.00 91.62 350 LYS A N 1
ATOM 2814 C CA . LYS A 1 350 ? -23.523 -12.780 27.172 1.00 91.62 350 LYS A CA 1
ATOM 2815 C C . LYS A 1 350 ? -22.742 -12.022 28.247 1.00 91.62 350 LYS A C 1
ATOM 2817 O O . LYS A 1 350 ? -22.927 -10.822 28.403 1.00 91.62 350 LYS A O 1
ATOM 2822 N N . LYS A 1 351 ? -21.832 -12.707 28.942 1.00 92.31 351 LYS A N 1
ATOM 2823 C CA . LYS A 1 351 ? -20.908 -12.116 29.916 1.00 92.31 351 LYS A CA 1
ATOM 2824 C C . LYS A 1 351 ? -20.108 -10.942 29.344 1.00 92.31 351 LYS A C 1
ATOM 2826 O O . LYS A 1 351 ? -19.865 -9.968 30.042 1.00 92.31 351 LYS A O 1
ATOM 2831 N N . PHE A 1 352 ? -19.728 -11.022 28.070 1.00 92.75 352 PHE A N 1
ATOM 2832 C CA . PHE A 1 352 ? -18.904 -10.018 27.407 1.00 92.75 352 PHE A CA 1
ATOM 2833 C C . PHE A 1 352 ? -19.695 -9.145 26.427 1.00 92.75 352 PHE A C 1
ATOM 2835 O O . PHE A 1 352 ? -19.091 -8.471 25.599 1.00 92.75 352 PHE A O 1
ATOM 2842 N N . GLU A 1 353 ? -21.029 -9.116 26.503 1.00 92.12 353 GLU A N 1
ATOM 2843 C CA . GLU A 1 353 ? -21.882 -8.390 25.550 1.00 92.12 353 GLU A CA 1
ATOM 2844 C C . GLU A 1 353 ? -21.523 -6.897 25.450 1.00 92.12 353 GLU A C 1
ATOM 2846 O O . GLU A 1 353 ? -21.361 -6.363 24.348 1.00 92.12 353 GLU A O 1
ATOM 2851 N N . LYS A 1 354 ? -21.325 -6.237 26.597 1.00 91.06 354 LYS A N 1
ATOM 2852 C CA . LYS A 1 354 ? -20.927 -4.822 26.661 1.00 91.06 354 LYS A CA 1
ATOM 2853 C C . LYS A 1 354 ? -19.549 -4.584 26.047 1.00 91.06 354 LYS A C 1
ATOM 2855 O O . LYS A 1 354 ? -19.394 -3.713 25.196 1.00 91.06 354 LYS A O 1
ATOM 2860 N N . LEU A 1 355 ? -18.569 -5.415 26.407 1.00 91.94 355 LEU A N 1
ATOM 2861 C CA . LEU A 1 355 ? -17.219 -5.343 25.846 1.00 91.94 355 LEU A CA 1
ATOM 2862 C C . LEU A 1 355 ? -17.231 -5.590 24.331 1.00 91.94 355 LEU A C 1
ATOM 2864 O O . LEU A 1 355 ? -16.621 -4.837 23.573 1.00 91.94 355 LEU A O 1
ATOM 2868 N N . TRP A 1 356 ? -17.991 -6.586 23.870 1.00 93.19 356 TRP A N 1
ATOM 2869 C CA . TRP A 1 356 ? -18.135 -6.906 22.453 1.00 93.19 356 TRP A CA 1
ATOM 2870 C C . TRP A 1 356 ? -18.743 -5.752 21.666 1.00 93.19 356 TRP A C 1
ATOM 2872 O O . TRP A 1 356 ? -18.311 -5.481 20.546 1.00 93.19 356 TRP A O 1
ATOM 2882 N N . ARG A 1 357 ? -19.707 -5.030 22.248 1.00 90.25 357 ARG A N 1
ATOM 2883 C CA . ARG A 1 357 ? -20.314 -3.844 21.634 1.00 90.25 357 ARG A CA 1
ATOM 2884 C C . ARG A 1 357 ? -19.302 -2.733 21.350 1.00 90.25 357 ARG A C 1
ATOM 2886 O O . ARG A 1 357 ? -19.444 -2.037 20.343 1.00 90.25 357 ARG A O 1
ATOM 2893 N N . VAL A 1 358 ? -18.276 -2.600 22.182 1.00 89.19 358 VAL A N 1
ATOM 2894 C CA . VAL A 1 358 ? -17.186 -1.641 21.975 1.00 89.19 358 VAL A CA 1
ATOM 2895 C C . VAL A 1 358 ? -16.152 -2.199 20.997 1.00 89.19 358 VAL A C 1
ATOM 2897 O O . VAL A 1 358 ? -15.825 -1.555 19.999 1.00 89.19 358 VAL A O 1
ATOM 2900 N N . VAL A 1 359 ? -15.707 -3.441 21.203 1.00 90.75 359 VAL A N 1
ATOM 2901 C CA . VAL A 1 359 ? -14.694 -4.102 20.363 1.00 90.75 359 VAL A CA 1
ATOM 2902 C C . VAL A 1 359 ? -15.146 -4.207 18.906 1.00 90.75 359 VAL A C 1
ATOM 2904 O O . VAL A 1 359 ? -14.366 -3.906 18.002 1.00 90.75 359 VAL A O 1
ATOM 2907 N N . ARG A 1 360 ? -16.425 -4.513 18.644 1.00 90.44 360 ARG A N 1
ATOM 2908 C CA . ARG A 1 360 ? -16.964 -4.535 17.274 1.00 90.44 360 ARG A CA 1
ATOM 2909 C C . ARG A 1 360 ? -16.831 -3.187 16.563 1.00 90.44 360 ARG A C 1
ATOM 2911 O O . ARG A 1 360 ? -16.617 -3.188 15.359 1.00 90.44 360 ARG A O 1
ATOM 2918 N N . LYS A 1 361 ? -16.948 -2.043 17.258 1.00 88.50 361 LYS A N 1
ATOM 2919 C CA . LYS A 1 361 ? -16.811 -0.712 16.631 1.00 88.50 361 LYS A CA 1
ATOM 2920 C C . LYS A 1 361 ? -15.397 -0.543 16.079 1.00 88.50 361 LYS A C 1
ATOM 2922 O O . LYS A 1 361 ? -15.235 -0.069 14.962 1.00 88.50 361 LYS A O 1
ATOM 2927 N N . VAL A 1 362 ? -14.398 -0.998 16.834 1.00 88.62 362 VAL A N 1
ATOM 2928 C CA . VAL A 1 362 ? -12.982 -0.944 16.454 1.00 88.62 362 VAL A CA 1
ATOM 2929 C C . VAL A 1 362 ? -12.654 -1.959 15.354 1.00 88.62 362 VAL A C 1
ATOM 2931 O O . VAL A 1 362 ? -11.959 -1.613 14.407 1.00 88.62 362 VAL A O 1
ATOM 2934 N N . LEU A 1 363 ? -13.212 -3.173 15.413 1.00 88.06 363 LEU A N 1
ATOM 2935 C CA . LEU A 1 363 ? -13.035 -4.197 14.370 1.00 88.06 363 LEU A CA 1
ATOM 2936 C C . LEU A 1 363 ? -13.693 -3.830 13.027 1.00 88.06 363 LEU A C 1
ATOM 2938 O O . LEU A 1 363 ? -13.302 -4.354 11.988 1.00 88.06 363 LEU A O 1
ATOM 2942 N N . LEU A 1 364 ? -14.695 -2.944 13.036 1.00 85.31 364 LEU A N 1
ATOM 2943 C CA . LEU A 1 364 ? -15.351 -2.433 11.825 1.00 85.31 364 LEU A CA 1
ATOM 2944 C C . LEU A 1 364 ? -14.557 -1.322 11.128 1.00 85.31 364 LEU A C 1
ATOM 2946 O O . LEU A 1 364 ? -14.898 -0.933 10.008 1.00 85.31 364 LEU A O 1
ATOM 2950 N N . VAL A 1 365 ? -13.522 -0.791 11.775 1.00 82.00 365 VAL A N 1
ATOM 2951 C CA . VAL A 1 365 ? -12.669 0.239 11.190 1.00 82.00 365 VAL A CA 1
ATOM 2952 C C . VAL A 1 365 ? -11.880 -0.375 10.041 1.00 82.00 365 VAL A C 1
ATOM 2954 O O . VAL A 1 365 ? -11.235 -1.411 10.172 1.00 82.00 365 VAL A O 1
ATOM 2957 N N . SER A 1 366 ? -11.877 0.303 8.896 1.00 70.19 366 SER A N 1
ATOM 2958 C CA . SER A 1 366 ? -11.023 -0.100 7.787 1.00 70.19 366 SER A CA 1
ATOM 2959 C C . SER A 1 366 ? -9.567 0.292 8.074 1.00 70.19 366 SER A C 1
ATOM 2961 O O . SER A 1 366 ? -9.241 1.469 8.253 1.00 70.19 366 SER A O 1
ATOM 2963 N N . HIS A 1 367 ? -8.671 -0.697 8.042 1.00 64.69 367 HIS A N 1
ATOM 2964 C CA . HIS A 1 367 ? -7.216 -0.505 8.147 1.00 64.69 367 HIS A CA 1
ATOM 2965 C C . HIS A 1 367 ? -6.533 -0.238 6.796 1.00 64.69 367 HIS A C 1
ATOM 2967 O O . HIS A 1 367 ? -5.317 -0.049 6.721 1.00 64.69 367 HIS A O 1
ATOM 2973 N N . GLY A 1 368 ? -7.301 -0.187 5.707 1.00 59.31 368 GLY A N 1
ATOM 2974 C CA . GLY A 1 368 ? -6.771 0.137 4.394 1.00 59.31 368 GLY A CA 1
ATOM 2975 C C . GLY A 1 368 ? -7.846 0.183 3.323 1.00 59.31 368 GLY A C 1
ATOM 2976 O O . GLY A 1 368 ? -8.785 -0.603 3.322 1.00 59.31 368 GLY A O 1
ATOM 2977 N N . GLN A 1 369 ? -7.672 1.094 2.371 1.00 59.28 369 GLN A N 1
ATOM 2978 C CA . GLN A 1 369 ? -8.539 1.223 1.201 1.00 59.28 369 GLN A CA 1
ATOM 2979 C C . GLN A 1 369 ? -7.910 0.561 -0.025 1.00 59.28 369 GLN A C 1
ATOM 2981 O O . GLN A 1 369 ? -8.267 0.899 -1.145 1.00 59.28 369 GLN A O 1
ATOM 2986 N N . ALA A 1 370 ? -7.008 -0.408 0.168 1.00 57.12 370 ALA A N 1
ATOM 2987 C CA . ALA A 1 370 ? -6.220 -1.016 -0.903 1.00 57.12 370 ALA A CA 1
ATOM 2988 C C . ALA A 1 370 ? -7.076 -1.474 -2.094 1.00 57.12 370 ALA A C 1
ATOM 2990 O O . ALA A 1 370 ? -6.670 -1.328 -3.235 1.00 57.12 370 ALA A O 1
ATOM 2991 N N . SER A 1 371 ? -8.281 -2.006 -1.873 1.00 54.09 371 SER A N 1
ATOM 2992 C CA . SER A 1 371 ? -9.177 -2.406 -2.971 1.00 54.09 371 SER A CA 1
ATOM 2993 C C . SER A 1 371 ? -9.759 -1.217 -3.746 1.00 54.09 371 SER A C 1
ATOM 2995 O O . SER A 1 371 ? -9.781 -1.243 -4.974 1.00 54.09 371 SER A O 1
ATOM 2997 N N . VAL A 1 372 ? -10.188 -0.161 -3.051 1.00 58.94 372 VAL A N 1
ATOM 2998 C CA . VAL A 1 372 ? -10.718 1.068 -3.671 1.00 58.94 372 VAL A CA 1
ATOM 2999 C C . VAL A 1 372 ? -9.592 1.840 -4.374 1.00 58.94 372 VAL A C 1
ATOM 3001 O O . VAL A 1 372 ? -9.741 2.292 -5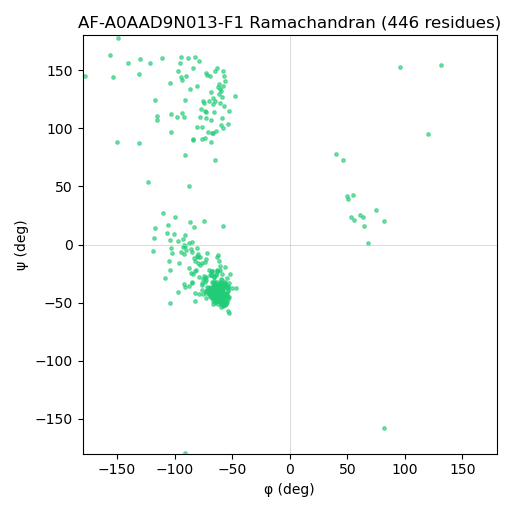.506 1.00 58.94 372 VAL A O 1
ATOM 3004 N N . GLU A 1 373 ? -8.424 1.918 -3.740 1.00 58.56 373 GLU A N 1
ATOM 3005 C CA . GLU A 1 373 ? -7.210 2.559 -4.251 1.00 58.56 373 GLU A CA 1
ATOM 3006 C C . GLU A 1 373 ? -6.625 1.821 -5.461 1.00 58.56 373 GLU A C 1
ATOM 3008 O O . GLU A 1 373 ? -6.212 2.464 -6.433 1.00 58.56 373 GLU A O 1
ATOM 3013 N N . ARG A 1 374 ? -6.658 0.480 -5.455 1.00 63.47 374 ARG A N 1
ATOM 3014 C CA . ARG A 1 374 ? -6.375 -0.334 -6.644 1.00 63.47 374 ARG A CA 1
ATOM 3015 C C . ARG A 1 374 ? -7.337 0.012 -7.772 1.00 63.47 374 ARG A C 1
ATOM 3017 O O . ARG A 1 374 ? -6.883 0.198 -8.892 1.00 63.47 374 ARG A O 1
ATOM 3024 N N . GLY A 1 375 ? -8.629 0.188 -7.486 1.00 63.62 375 GLY A N 1
ATOM 3025 C CA . GLY A 1 375 ? -9.623 0.646 -8.465 1.00 63.62 375 GLY A CA 1
ATOM 3026 C C . GLY A 1 375 ? -9.241 1.971 -9.135 1.00 63.62 375 GLY A C 1
ATOM 3027 O O . GLY A 1 375 ? -9.165 2.043 -10.360 1.00 63.62 375 GLY A O 1
ATOM 3028 N N . TYR A 1 376 ? -8.907 3.003 -8.353 1.00 64.62 376 TYR A N 1
ATOM 3029 C CA . TYR A 1 376 ? -8.463 4.293 -8.904 1.00 64.62 376 TYR A CA 1
ATOM 3030 C C . TYR A 1 376 ? -7.154 4.190 -9.691 1.00 64.62 376 TYR A C 1
ATOM 3032 O O . TYR A 1 376 ? -6.986 4.824 -10.734 1.00 64.62 376 TYR A O 1
ATOM 3040 N N . SER A 1 377 ? -6.219 3.372 -9.223 1.00 64.88 377 SER A N 1
ATOM 3041 C CA . SER A 1 377 ? -4.939 3.191 -9.902 1.00 64.88 377 SER A CA 1
ATOM 3042 C C . SER A 1 377 ? -5.086 2.403 -11.204 1.00 64.88 377 SER A C 1
ATOM 3044 O O . SER A 1 377 ? -4.439 2.738 -12.195 1.00 64.88 377 SER A O 1
ATOM 3046 N N . LEU A 1 378 ? -5.982 1.413 -11.241 1.00 66.44 378 LEU A N 1
ATOM 3047 C CA . LEU A 1 378 ? -6.394 0.716 -12.458 1.00 66.44 378 LEU A CA 1
ATOM 3048 C C . LEU A 1 378 ? -7.070 1.678 -13.434 1.00 66.44 378 LEU A C 1
ATOM 3050 O O . LEU A 1 378 ? -6.732 1.650 -14.616 1.00 66.44 378 LEU A O 1
ATOM 3054 N N . ASN A 1 379 ? -7.947 2.568 -12.952 1.00 71.12 379 ASN A N 1
ATOM 3055 C CA . ASN A 1 379 ? -8.537 3.626 -13.776 1.00 71.12 379 ASN A CA 1
ATOM 3056 C C . ASN A 1 379 ? -7.437 4.472 -14.422 1.00 71.12 379 ASN A C 1
ATOM 3058 O O . ASN A 1 379 ? -7.407 4.604 -15.637 1.00 71.12 379 ASN A O 1
ATOM 3062 N N . ARG A 1 380 ? -6.442 4.917 -13.651 1.00 68.81 380 ARG A N 1
ATOM 3063 C CA . ARG A 1 380 ? -5.286 5.660 -14.180 1.00 68.81 380 ARG A CA 1
ATOM 3064 C C . ARG A 1 380 ? -4.408 4.848 -15.145 1.00 68.81 380 ARG A C 1
ATOM 3066 O O . ARG A 1 380 ? -3.671 5.398 -15.971 1.00 68.81 380 ARG A O 1
ATOM 3073 N N . GLN A 1 381 ? -4.408 3.520 -15.041 1.00 69.44 381 GLN A N 1
ATOM 3074 C CA . GLN A 1 381 ? -3.698 2.677 -16.002 1.00 69.44 381 GLN A CA 1
ATOM 3075 C C . GLN A 1 381 ? -4.385 2.675 -17.367 1.00 69.44 381 GLN A C 1
ATOM 3077 O O . GLN A 1 381 ? -3.670 2.749 -18.371 1.00 69.44 381 GLN A O 1
ATOM 3082 N N . ILE A 1 382 ? -5.721 2.638 -17.381 1.00 70.12 382 ILE A N 1
ATOM 3083 C CA . ILE A 1 382 ? -6.543 2.606 -18.598 1.00 70.12 382 ILE A CA 1
ATOM 3084 C C . ILE A 1 382 ? -6.866 3.990 -19.152 1.00 70.12 382 ILE A C 1
ATOM 3086 O O . ILE A 1 382 ? -7.188 4.090 -20.331 1.00 70.12 382 ILE A O 1
ATOM 3090 N N . GLU A 1 383 ? -6.769 5.028 -18.321 1.00 69.75 383 GLU A N 1
ATOM 3091 C CA . GLU A 1 383 ? -7.047 6.414 -18.674 1.00 69.75 383 GLU A CA 1
ATOM 3092 C C . GLU A 1 383 ? -6.171 6.886 -19.846 1.00 69.75 383 GLU A C 1
ATOM 3094 O O . GLU A 1 383 ? -4.970 6.605 -19.927 1.00 69.75 383 GLU A O 1
ATOM 3099 N N . LYS A 1 384 ? -6.815 7.593 -20.771 1.00 71.62 384 LYS A N 1
ATOM 3100 C CA . LYS A 1 384 ? -6.286 8.179 -21.999 1.00 71.62 384 LYS A CA 1
ATOM 3101 C C . LYS A 1 384 ? -6.951 9.538 -22.157 1.00 71.62 384 LYS A C 1
ATOM 3103 O O . LYS A 1 384 ? -8.061 9.743 -21.659 1.00 71.62 384 LYS A O 1
ATOM 3108 N N . ASP A 1 385 ? -6.286 10.421 -22.886 1.00 72.19 385 ASP A N 1
ATOM 3109 C CA . ASP A 1 385 ? -6.788 11.763 -23.145 1.00 72.19 385 ASP A CA 1
ATOM 3110 C C . ASP A 1 385 ? -8.175 11.707 -23.803 1.00 72.19 385 ASP A C 1
ATOM 3112 O O . ASP A 1 385 ? -8.439 10.865 -24.665 1.00 72.19 385 ASP A O 1
ATOM 3116 N N . ASN A 1 386 ? -9.058 12.621 -23.394 1.00 73.62 386 ASN A N 1
ATOM 3117 C CA . ASN A 1 386 ? -10.411 12.787 -23.936 1.00 73.62 386 ASN A CA 1
ATOM 3118 C C . ASN A 1 386 ? -11.368 11.593 -23.735 1.00 73.62 386 ASN A C 1
ATOM 3120 O O . ASN A 1 386 ? -12.335 11.451 -24.487 1.00 73.62 386 ASN A O 1
ATOM 3124 N N . MET A 1 387 ? -11.148 10.736 -22.732 1.00 76.81 387 MET A N 1
ATOM 3125 C CA . MET A 1 387 ? -12.142 9.722 -22.365 1.00 76.81 387 MET A CA 1
ATOM 3126 C C . MET A 1 387 ? -13.261 10.297 -21.493 1.00 76.81 387 MET A C 1
ATOM 3128 O O . MET A 1 387 ? -13.014 11.039 -20.547 1.00 76.81 387 MET A O 1
ATOM 3132 N N . SER A 1 388 ? -14.502 9.916 -21.803 1.00 78.31 388 SER A N 1
ATOM 3133 C CA . SER A 1 388 ? -15.659 10.221 -20.960 1.00 78.31 388 SER A CA 1
ATOM 3134 C C . SER A 1 388 ? -15.737 9.272 -19.763 1.00 78.31 388 SER A C 1
ATOM 3136 O O . SER A 1 388 ? -15.241 8.144 -19.805 1.00 78.31 388 SER A O 1
ATOM 3138 N N . GLU A 1 389 ? -16.431 9.697 -18.708 1.00 72.56 389 GLU A N 1
ATOM 3139 C CA . GLU A 1 389 ? -16.716 8.859 -17.539 1.00 72.56 389 GLU A CA 1
ATOM 3140 C C . GLU A 1 389 ? -17.357 7.518 -17.933 1.00 72.56 389 GLU A C 1
ATOM 3142 O O . GLU A 1 389 ? -16.913 6.457 -17.494 1.00 72.56 389 GLU A O 1
ATOM 3147 N N . GLY A 1 390 ? -18.346 7.552 -18.835 1.00 77.94 390 GLY A N 1
ATOM 3148 C CA . GLY A 1 390 ? -19.023 6.348 -19.319 1.00 77.94 390 GLY A CA 1
ATOM 3149 C C . GLY A 1 390 ? -18.070 5.352 -19.987 1.00 77.94 390 GLY A C 1
ATOM 3150 O O . GLY A 1 390 ? -18.228 4.143 -19.820 1.00 77.94 390 GLY A O 1
ATOM 3151 N N . MET A 1 391 ? -17.035 5.843 -20.678 1.00 79.50 391 MET A N 1
ATOM 3152 C CA . MET A 1 391 ? -16.001 4.990 -21.265 1.00 79.50 391 MET A CA 1
ATOM 3153 C C . MET A 1 391 ? -15.134 4.325 -20.188 1.00 79.50 391 MET A C 1
ATOM 3155 O O . MET A 1 391 ? -14.828 3.138 -20.297 1.00 79.50 391 MET A O 1
ATOM 3159 N N . ILE A 1 392 ? -14.770 5.053 -19.126 1.00 77.00 392 ILE A N 1
ATOM 3160 C CA . ILE A 1 392 ? -13.994 4.502 -18.002 1.00 77.00 392 ILE A CA 1
ATOM 3161 C C . ILE A 1 392 ? -14.786 3.390 -17.304 1.00 77.00 392 ILE A C 1
ATOM 3163 O O . ILE A 1 392 ? -14.239 2.314 -17.052 1.00 77.00 392 ILE A O 1
ATOM 3167 N N . VAL A 1 393 ? -16.080 3.615 -17.046 1.00 79.12 393 VAL A N 1
ATOM 3168 C CA . VAL A 1 393 ? -16.968 2.613 -16.432 1.00 79.12 393 VAL A CA 1
ATOM 3169 C C . VAL A 1 393 ? -17.075 1.364 -17.310 1.00 79.12 393 VAL A C 1
ATOM 3171 O O . VAL A 1 393 ? -16.881 0.254 -16.813 1.00 79.12 393 VAL A O 1
ATOM 3174 N N . ALA A 1 394 ? -17.308 1.524 -18.616 1.00 81.38 394 ALA A N 1
ATOM 3175 C CA . ALA A 1 394 ? -17.40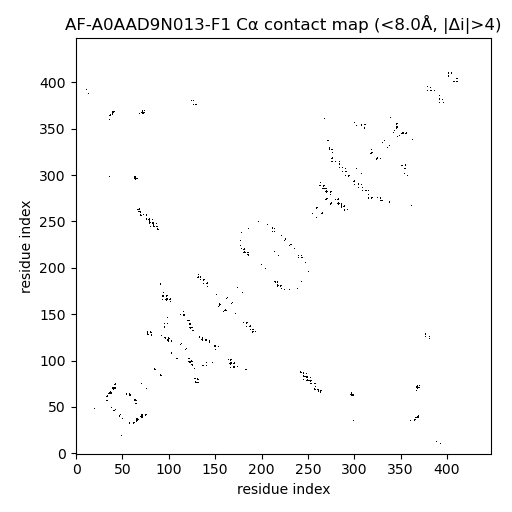5 0.400 -19.548 1.00 81.38 394 ALA A CA 1
ATOM 3176 C C . ALA A 1 394 ? -16.095 -0.407 -19.625 1.00 81.38 394 ALA A C 1
ATOM 3178 O O . ALA A 1 394 ? -16.108 -1.636 -19.549 1.00 81.38 394 ALA A O 1
ATOM 3179 N N . LEU A 1 395 ? -14.944 0.270 -19.707 1.00 82.06 395 LEU A N 1
ATOM 3180 C CA . LEU A 1 395 ? -13.635 -0.388 -19.691 1.00 82.06 395 LEU A CA 1
ATOM 3181 C C . LEU A 1 395 ? -13.384 -1.137 -18.380 1.00 82.06 395 LEU A C 1
ATOM 3183 O O . LEU A 1 395 ? -12.828 -2.238 -18.408 1.00 82.06 395 LEU A O 1
ATOM 3187 N N . ARG A 1 396 ? -13.799 -0.583 -17.231 1.00 81.69 396 ARG A N 1
ATOM 3188 C CA . ARG A 1 396 ? -13.674 -1.297 -15.957 1.00 81.69 396 ARG A CA 1
ATOM 3189 C C . ARG A 1 396 ? -14.504 -2.560 -15.913 1.00 81.69 396 ARG A C 1
ATOM 3191 O O . ARG A 1 396 ? -13.963 -3.583 -15.513 1.00 81.69 396 ARG A O 1
ATOM 3198 N N . GLN A 1 397 ? -15.744 -2.514 -16.386 1.00 83.31 397 GLN A N 1
ATOM 3199 C CA . GLN A 1 397 ? -16.597 -3.699 -16.465 1.00 83.31 397 GLN A CA 1
ATOM 3200 C C . GLN A 1 397 ? -15.956 -4.803 -17.316 1.00 83.31 397 GLN A C 1
ATOM 3202 O O . GLN A 1 397 ? -15.944 -5.963 -16.908 1.00 83.31 397 GLN A O 1
ATOM 3207 N N . ILE A 1 398 ? -15.366 -4.443 -18.461 1.00 84.50 398 ILE A N 1
ATOM 3208 C CA . ILE A 1 398 ? -14.667 -5.396 -19.335 1.00 84.50 398 ILE A CA 1
ATOM 3209 C C . ILE A 1 398 ? -13.467 -6.023 -18.614 1.00 84.50 398 ILE A C 1
ATOM 3211 O O . ILE A 1 398 ? -13.302 -7.241 -18.630 1.00 84.50 398 ILE A O 1
ATOM 3215 N N . ILE A 1 399 ? -12.631 -5.215 -17.959 1.00 80.06 399 ILE A N 1
ATOM 3216 C CA . ILE A 1 399 ? -11.432 -5.729 -17.283 1.00 80.06 399 ILE A CA 1
ATOM 3217 C C . ILE A 1 399 ? -11.801 -6.558 -16.052 1.00 80.06 399 ILE A C 1
ATOM 3219 O O . ILE A 1 399 ? -11.191 -7.601 -15.831 1.00 80.06 399 ILE A O 1
ATOM 3223 N N . ASP A 1 400 ? -12.790 -6.129 -15.266 1.00 79.31 400 ASP A N 1
ATOM 3224 C CA . ASP A 1 400 ? -13.294 -6.891 -14.119 1.00 79.31 400 ASP A CA 1
ATOM 3225 C C . ASP A 1 400 ? -13.805 -8.266 -14.577 1.00 79.31 400 ASP A C 1
ATOM 3227 O O . ASP A 1 400 ? -13.494 -9.283 -13.954 1.00 79.31 400 ASP A O 1
ATOM 3231 N N . TYR A 1 401 ? -14.500 -8.321 -15.718 1.00 83.31 401 TYR A N 1
ATOM 3232 C CA . TYR A 1 401 ? -14.925 -9.578 -16.330 1.00 83.31 401 TYR A CA 1
ATOM 3233 C C . TYR A 1 401 ? -13.741 -10.438 -16.796 1.00 83.31 401 TYR A C 1
ATOM 3235 O O . TYR A 1 401 ? -13.714 -11.631 -16.510 1.00 83.31 401 TYR A O 1
ATOM 3243 N N . PHE A 1 402 ? -12.721 -9.858 -17.442 1.00 83.31 402 PHE A N 1
ATOM 3244 C CA . PHE A 1 402 ? -11.513 -10.598 -17.842 1.00 83.31 402 PHE A CA 1
ATOM 3245 C C . PHE A 1 402 ? -10.775 -11.208 -16.651 1.00 83.31 402 PHE A C 1
ATOM 3247 O O . PHE A 1 402 ? -10.282 -12.331 -16.746 1.00 83.31 402 PHE A O 1
ATOM 3254 N N . VAL A 1 403 ? -10.701 -10.484 -15.532 1.00 76.75 403 VAL A N 1
ATOM 3255 C CA . VAL A 1 403 ? -10.121 -11.002 -14.287 1.00 76.75 403 VAL A CA 1
ATOM 3256 C C . VAL A 1 403 ? -10.964 -12.159 -13.753 1.00 76.75 403 VAL A C 1
ATOM 3258 O O . VAL A 1 403 ? -10.401 -13.192 -13.397 1.00 76.75 403 VAL A O 1
ATOM 3261 N N . LEU A 1 404 ? -12.294 -12.020 -13.757 1.00 79.38 404 LEU A N 1
ATOM 3262 C CA . LEU A 1 404 ? -13.221 -13.056 -13.298 1.00 79.38 404 LEU A CA 1
ATOM 3263 C C . LEU A 1 404 ? -13.069 -14.369 -14.079 1.00 79.38 404 LEU A C 1
ATOM 3265 O O . LEU A 1 404 ? -13.009 -15.432 -13.468 1.00 79.38 404 LEU A O 1
ATOM 3269 N N . VAL A 1 405 ? -12.977 -14.306 -15.411 1.00 85.12 405 VAL A N 1
ATOM 3270 C CA . VAL A 1 405 ? -12.827 -15.507 -16.257 1.00 85.12 405 VAL A CA 1
ATOM 3271 C C . VAL A 1 405 ? -11.385 -16.031 -16.318 1.00 85.12 405 VAL A C 1
ATOM 3273 O O . VAL A 1 405 ? -11.109 -17.061 -16.930 1.00 85.12 405 VAL A O 1
ATOM 3276 N N . GLY A 1 406 ? -10.437 -15.345 -15.671 1.00 80.62 406 GLY A N 1
ATOM 3277 C CA . GLY A 1 406 ? -9.034 -15.750 -15.628 1.00 80.62 406 GLY A CA 1
ATOM 3278 C C . GLY A 1 406 ? -8.267 -15.490 -16.928 1.00 80.62 406 GLY A C 1
ATOM 3279 O O . GLY A 1 406 ? -7.329 -16.231 -17.237 1.00 80.62 406 GLY A O 1
ATOM 3280 N N . GLY A 1 407 ? -8.662 -14.461 -17.685 1.00 81.06 407 GLY A N 1
ATOM 3281 C CA . GLY A 1 407 ? -7.954 -13.950 -18.859 1.00 81.06 407 GLY A CA 1
ATOM 3282 C C . GLY A 1 407 ? -8.836 -13.753 -20.095 1.00 81.06 407 GLY A C 1
ATOM 3283 O O . GLY A 1 407 ? -9.834 -14.437 -20.288 1.00 81.06 407 GLY A O 1
ATOM 3284 N N . MET A 1 408 ? -8.418 -12.847 -20.986 1.00 83.44 408 MET A N 1
ATOM 3285 C CA . MET A 1 408 ? -9.142 -12.517 -22.227 1.00 83.44 408 MET A CA 1
ATOM 3286 C C . MET A 1 408 ? -9.387 -13.738 -23.130 1.00 83.44 408 MET A C 1
ATOM 3288 O O . MET A 1 408 ? -10.426 -13.825 -23.770 1.00 83.44 408 MET A O 1
ATOM 3292 N N . LEU A 1 409 ? -8.453 -14.694 -23.165 1.00 86.19 409 LEU A N 1
ATOM 3293 C CA . LEU A 1 409 ? -8.569 -15.903 -23.994 1.00 86.19 409 LEU A CA 1
ATOM 3294 C C . LEU A 1 409 ? -9.597 -16.915 -23.467 1.00 86.19 409 LEU A C 1
ATOM 3296 O O . LEU A 1 409 ? -9.944 -17.849 -24.179 1.00 86.19 409 LEU A O 1
ATOM 3300 N N . LYS A 1 410 ? -10.069 -16.740 -22.229 1.00 86.62 410 LYS A N 1
ATOM 3301 C CA . LYS A 1 410 ? -11.091 -17.584 -21.593 1.00 86.62 410 LYS A CA 1
ATOM 3302 C C . LYS A 1 410 ? -12.478 -16.941 -21.629 1.00 86.62 410 LYS A C 1
ATOM 3304 O O . LYS A 1 410 ? -13.390 -17.398 -20.952 1.00 86.62 410 LYS A O 1
ATOM 3309 N N . VAL A 1 411 ? -12.624 -15.841 -22.365 1.00 88.25 411 VAL A N 1
ATOM 3310 C CA . VAL A 1 411 ? -13.915 -15.191 -22.568 1.00 88.25 411 VAL A CA 1
ATOM 3311 C C . VAL A 1 411 ? -14.703 -15.988 -23.595 1.00 88.25 411 VAL A C 1
ATOM 3313 O O . VAL A 1 411 ? -14.317 -16.053 -24.762 1.00 88.25 411 VAL A O 1
ATOM 3316 N N . ASP A 1 412 ? -15.831 -16.544 -23.166 1.00 87.75 412 ASP A N 1
ATOM 3317 C CA . ASP A 1 412 ? -16.750 -17.226 -24.069 1.00 87.75 412 ASP A CA 1
ATOM 3318 C C . ASP A 1 412 ? -17.348 -16.242 -25.082 1.00 87.75 412 ASP A C 1
ATOM 3320 O O . ASP A 1 412 ? -17.970 -15.234 -24.729 1.00 87.75 412 ASP A O 1
ATOM 3324 N N . ILE A 1 413 ? -17.170 -16.544 -26.369 1.00 89.50 413 ILE A N 1
ATOM 3325 C CA . ILE A 1 413 ? -17.750 -15.764 -27.463 1.00 89.50 413 ILE A CA 1
ATOM 3326 C C . ILE A 1 413 ? -19.185 -16.246 -27.680 1.00 89.50 413 ILE A C 1
ATOM 3328 O O . ILE A 1 413 ? -19.440 -17.184 -28.435 1.00 89.50 413 ILE A O 1
ATOM 3332 N N . THR A 1 414 ? -20.135 -15.610 -26.995 1.00 93.00 414 THR A N 1
ATOM 3333 C CA . THR A 1 414 ? -21.557 -15.955 -27.119 1.00 93.00 414 THR A CA 1
ATOM 3334 C C . THR A 1 414 ? -22.209 -15.292 -28.338 1.00 93.00 414 THR A C 1
ATOM 3336 O O . THR A 1 414 ? -21.717 -14.295 -28.880 1.00 93.00 414 THR A O 1
ATOM 3339 N N . LYS A 1 415 ? -23.363 -15.817 -28.773 1.00 93.31 415 LYS A N 1
ATOM 3340 C CA . LYS A 1 415 ? -24.141 -15.228 -29.879 1.00 93.31 415 LYS A CA 1
ATOM 3341 C C . LYS A 1 415 ? -24.611 -13.809 -29.552 1.00 93.31 415 LYS A C 1
ATOM 3343 O O . LYS A 1 415 ? -24.637 -12.950 -30.430 1.00 93.31 415 LYS A O 1
ATOM 3348 N N . GLU A 1 416 ? -24.936 -13.547 -28.291 1.00 91.62 416 GLU A N 1
ATOM 3349 C CA . GLU A 1 416 ? -25.335 -12.231 -27.795 1.00 91.62 416 GLU A CA 1
ATOM 3350 C C . GLU A 1 416 ? -24.175 -11.237 -27.885 1.00 91.62 416 GLU A C 1
ATOM 3352 O O . GLU A 1 416 ? -24.382 -10.095 -28.298 1.00 91.62 416 GLU A O 1
ATOM 3357 N N . LEU A 1 417 ? -22.947 -11.668 -27.563 1.00 88.62 417 LEU A N 1
ATOM 3358 C CA . LEU A 1 417 ? -21.755 -10.831 -27.692 1.00 88.62 417 LEU A CA 1
ATOM 3359 C C . LEU A 1 417 ? -21.489 -10.469 -29.160 1.00 88.62 417 LEU A C 1
ATOM 3361 O O . LEU A 1 417 ? -21.263 -9.298 -29.466 1.00 88.62 417 LEU A O 1
ATOM 3365 N N . LEU A 1 418 ? -21.595 -11.443 -30.071 1.00 91.50 418 LEU A N 1
ATOM 3366 C CA . LEU A 1 418 ? -21.455 -11.227 -31.517 1.00 91.50 418 LEU A CA 1
ATOM 3367 C C . LEU A 1 418 ? -22.531 -10.277 -32.064 1.00 91.50 418 LEU A C 1
ATOM 3369 O O . LEU A 1 418 ? -22.220 -9.331 -32.790 1.00 91.50 418 LEU A O 1
ATOM 3373 N N . SER A 1 419 ? -23.791 -10.475 -31.669 1.00 92.75 419 SER A N 1
ATOM 3374 C CA . SER A 1 419 ? -24.898 -9.590 -32.045 1.00 92.75 419 SER A CA 1
ATOM 3375 C C . SER A 1 419 ? -24.682 -8.164 -31.519 1.00 92.75 419 SER A C 1
ATOM 3377 O O . SER A 1 419 ? -24.790 -7.191 -32.273 1.00 92.75 419 SER A O 1
ATOM 3379 N N . SER A 1 420 ? -24.27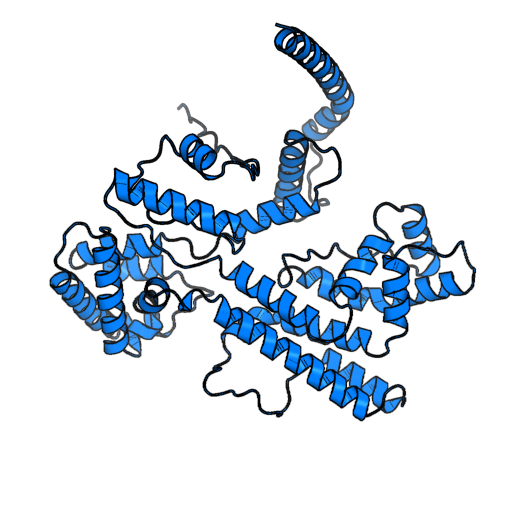1 -8.025 -30.255 1.00 89.25 420 SER A N 1
ATOM 3380 C CA . SER A 1 420 ? -23.944 -6.735 -29.640 1.00 89.25 420 SER A CA 1
ATOM 3381 C C . SER A 1 420 ? -22.797 -6.022 -30.368 1.00 89.25 420 SER A C 1
ATOM 3383 O O . SER A 1 420 ? -22.903 -4.827 -30.650 1.00 89.25 420 SER A O 1
ATOM 3385 N N . ALA A 1 421 ? -21.742 -6.755 -30.743 1.00 89.38 421 ALA A N 1
ATOM 3386 C CA . ALA A 1 421 ? -20.611 -6.224 -31.500 1.00 89.38 421 ALA A CA 1
ATOM 3387 C C . ALA A 1 421 ? -21.021 -5.773 -32.911 1.00 89.38 421 ALA A C 1
ATOM 3389 O O . ALA A 1 421 ? -20.667 -4.667 -33.320 1.00 89.38 421 ALA A O 1
ATOM 3390 N N . SER A 1 422 ? -21.829 -6.566 -33.625 1.00 91.38 422 SER A N 1
ATOM 3391 C CA . SER A 1 422 ? -22.332 -6.209 -34.963 1.00 91.38 422 SER A CA 1
ATOM 3392 C C . SER A 1 422 ? -23.188 -4.933 -34.956 1.00 91.38 422 SER A C 1
ATOM 3394 O O . SER A 1 422 ? -23.133 -4.134 -35.888 1.00 91.38 422 SER A O 1
ATOM 3396 N N . SER A 1 423 ? -23.905 -4.683 -33.855 1.00 92.31 423 SER A N 1
ATOM 3397 C CA . SER A 1 423 ? -24.760 -3.501 -33.673 1.00 92.31 423 SER A CA 1
ATOM 3398 C C . SER A 1 423 ? -24.015 -2.269 -33.140 1.00 92.31 423 SER A C 1
ATOM 3400 O O . SER A 1 423 ? -24.612 -1.200 -32.993 1.00 92.31 423 SER A O 1
ATOM 3402 N N . SER A 1 424 ? -22.721 -2.387 -32.820 1.00 87.38 424 SER A N 1
ATOM 3403 C CA . SER A 1 424 ? -21.948 -1.336 -32.141 1.00 87.38 424 SER A CA 1
ATOM 3404 C C . SER A 1 424 ? -21.898 -0.023 -32.926 1.00 87.38 424 SER A C 1
ATOM 3406 O O . SER A 1 424 ? -22.106 1.044 -32.349 1.00 87.38 424 SER A O 1
ATOM 3408 N N . ARG A 1 425 ? -21.709 -0.093 -34.251 1.00 88.19 425 ARG A N 1
ATOM 3409 C CA . ARG A 1 425 ? -21.686 1.085 -35.130 1.00 88.19 425 ARG A CA 1
ATOM 3410 C C . ARG A 1 425 ? -23.018 1.830 -35.126 1.00 88.19 425 ARG A C 1
ATOM 3412 O O . ARG A 1 425 ? -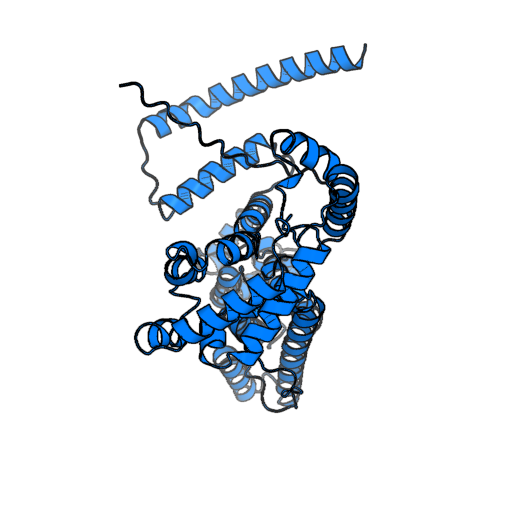23.030 3.053 -35.033 1.00 88.19 425 ARG A O 1
ATOM 3419 N N . TYR A 1 426 ? -24.129 1.100 -35.196 1.00 92.12 426 TYR A N 1
ATOM 3420 C CA . TYR A 1 426 ? -25.465 1.689 -35.140 1.00 92.12 426 TYR A CA 1
ATOM 3421 C C . TYR A 1 426 ? -25.700 2.405 -33.803 1.00 92.12 426 TYR A C 1
ATOM 3423 O O . TYR A 1 426 ? -26.054 3.581 -33.792 1.00 92.12 426 TYR A O 1
ATOM 3431 N N . ARG A 1 427 ? -25.392 1.743 -32.676 1.00 89.00 427 ARG A N 1
ATOM 3432 C CA . ARG A 1 427 ? -25.497 2.345 -31.333 1.00 89.00 427 ARG A CA 1
ATOM 3433 C C . ARG A 1 427 ? -24.611 3.584 -31.178 1.00 89.00 427 ARG A C 1
ATOM 3435 O O . ARG A 1 427 ? -25.023 4.554 -30.551 1.00 89.00 427 ARG A O 1
ATOM 3442 N N . TYR A 1 428 ? -23.412 3.572 -31.762 1.00 85.88 428 TYR A N 1
ATOM 3443 C CA . TYR A 1 428 ? -22.519 4.729 -31.755 1.00 85.88 428 TYR A CA 1
ATOM 3444 C C . TYR A 1 428 ? -23.109 5.920 -32.521 1.00 85.88 428 TYR A C 1
ATOM 3446 O O . TYR A 1 428 ? -23.085 7.040 -32.017 1.00 85.88 428 TYR A O 1
ATOM 3454 N N . HIS A 1 429 ? -23.688 5.691 -33.703 1.00 90.12 429 HIS A N 1
ATOM 3455 C CA . HIS A 1 429 ? -24.360 6.755 -34.451 1.00 90.12 429 HIS A CA 1
ATOM 3456 C C . HIS A 1 429 ? -25.565 7.324 -33.693 1.00 90.12 429 HIS A C 1
ATOM 3458 O O . HIS A 1 429 ? -25.679 8.544 -33.599 1.00 90.12 429 HIS A O 1
ATOM 3464 N N . GLN A 1 430 ? -26.392 6.473 -33.076 1.00 91.06 430 GLN A N 1
ATOM 3465 C CA . GLN A 1 430 ? -27.497 6.930 -32.224 1.00 91.06 430 GLN A CA 1
ATOM 3466 C C . GLN A 1 430 ? -27.003 7.800 -31.058 1.00 91.06 430 GLN A C 1
ATOM 3468 O O . GLN A 1 430 ? -27.545 8.876 -30.812 1.00 91.06 430 GLN A O 1
ATOM 3473 N N . TYR A 1 431 ? -25.929 7.383 -30.381 1.00 86.56 431 TYR A N 1
ATOM 3474 C CA . TYR A 1 431 ? -25.308 8.173 -29.317 1.00 86.56 431 TYR A CA 1
ATOM 3475 C C . TYR A 1 431 ? -24.846 9.556 -29.809 1.00 86.56 431 TYR A C 1
ATOM 3477 O O . TYR A 1 431 ? -25.085 10.558 -29.137 1.00 86.56 431 TYR A O 1
ATOM 3485 N N . LEU A 1 432 ? -24.211 9.638 -30.986 1.00 88.31 432 LEU A N 1
ATOM 3486 C CA . LEU A 1 432 ? -23.762 10.915 -31.553 1.00 88.31 432 LEU A CA 1
ATOM 3487 C C . LEU A 1 432 ? -24.926 11.861 -31.879 1.00 88.31 432 LEU A C 1
ATOM 3489 O O . LEU A 1 432 ? -24.793 13.075 -31.716 1.00 88.31 432 LEU A O 1
ATOM 3493 N N . GLU A 1 433 ? -26.053 11.330 -32.352 1.00 91.88 433 GLU A N 1
ATOM 3494 C CA . GLU A 1 433 ? -27.259 12.123 -32.609 1.00 91.88 433 GLU A CA 1
ATOM 3495 C C . GLU A 1 433 ? -27.864 12.666 -31.310 1.00 91.88 433 GLU A C 1
ATOM 3497 O O . GLU A 1 433 ? -28.190 13.854 -31.222 1.00 91.88 433 GLU A O 1
ATOM 3502 N N . GLU A 1 434 ? -27.948 11.832 -30.272 1.00 89.94 434 GLU A N 1
ATOM 3503 C CA . GLU A 1 434 ? -28.415 12.257 -28.952 1.00 89.94 434 GLU A CA 1
ATOM 3504 C C . GLU A 1 434 ? -27.499 13.309 -28.314 1.00 89.94 434 GLU A C 1
ATOM 3506 O O . GLU A 1 434 ? -27.995 14.290 -27.755 1.00 89.94 434 GLU A O 1
ATOM 3511 N N . ASP A 1 435 ? -26.178 13.140 -28.422 1.00 85.31 435 ASP A N 1
ATOM 3512 C CA . ASP A 1 435 ? -25.186 14.084 -27.897 1.00 85.31 435 ASP A CA 1
ATOM 3513 C C . ASP A 1 435 ? -25.279 15.449 -28.596 1.00 85.31 435 ASP A C 1
ATOM 3515 O O . ASP A 1 435 ? -25.309 16.492 -27.937 1.00 85.31 435 ASP A O 1
ATOM 3519 N N . LYS A 1 436 ? -25.434 15.461 -29.930 1.00 89.38 436 LYS A N 1
ATOM 3520 C CA . LYS A 1 436 ? -25.696 16.696 -30.690 1.00 89.38 436 LYS A CA 1
ATOM 3521 C C . LYS A 1 436 ? -26.961 17.399 -30.204 1.00 89.38 436 LYS A C 1
ATOM 3523 O O . LYS A 1 436 ? -26.952 18.618 -30.023 1.00 89.38 436 LYS A O 1
ATOM 3528 N N . ARG A 1 437 ? -28.038 16.643 -29.969 1.00 90.19 437 ARG A N 1
ATOM 3529 C CA . ARG A 1 437 ? -29.308 17.197 -29.486 1.00 90.19 437 ARG A CA 1
ATOM 3530 C C . ARG A 1 437 ? -29.162 17.813 -28.090 1.00 90.19 437 ARG A C 1
ATOM 3532 O O . ARG A 1 437 ? -29.639 18.926 -27.880 1.00 90.19 437 ARG A O 1
ATOM 3539 N N . LYS A 1 438 ? -28.472 17.134 -27.166 1.00 87.44 438 LYS A N 1
ATOM 3540 C CA . LYS A 1 438 ? -28.212 17.636 -25.803 1.00 87.44 438 LYS A CA 1
ATOM 3541 C C . LYS A 1 438 ? -27.378 18.916 -25.811 1.00 87.44 438 LYS A C 1
ATOM 3543 O O . LYS A 1 438 ? -27.795 19.910 -25.225 1.00 87.44 438 LYS A O 1
ATOM 3548 N N . LYS A 1 439 ? -26.268 18.944 -26.557 1.00 84.56 439 LYS A N 1
ATOM 3549 C CA . LYS A 1 439 ? -25.419 20.143 -26.690 1.00 84.56 439 LYS A CA 1
ATOM 3550 C C . LYS A 1 439 ? -26.174 21.336 -27.274 1.00 84.56 439 LYS A C 1
ATOM 3552 O O . LYS A 1 439 ? -25.970 22.466 -26.836 1.00 84.56 439 LYS A O 1
ATOM 3557 N N . GLY A 1 440 ? -27.070 21.093 -28.233 1.00 82.31 440 GLY A N 1
ATOM 3558 C CA . GLY A 1 440 ? -27.955 22.127 -28.771 1.00 82.31 440 GLY A CA 1
ATOM 3559 C C . GLY A 1 440 ? -28.886 22.720 -27.708 1.00 82.31 440 GLY A C 1
ATOM 3560 O O . GLY A 1 440 ? -29.023 23.938 -27.623 1.00 82.31 440 GLY A O 1
ATOM 3561 N N . GLN A 1 441 ? -29.479 21.878 -26.859 1.00 81.19 441 GLN A N 1
ATOM 3562 C CA . GLN A 1 441 ? -30.361 22.312 -25.769 1.00 81.19 441 GLN A CA 1
ATOM 3563 C C . GLN A 1 441 ? -29.606 23.076 -24.669 1.00 81.19 441 GLN A C 1
ATOM 3565 O O . GLN A 1 441 ? -30.068 24.129 -24.230 1.00 81.19 441 GLN A O 1
ATOM 3570 N N . GLU A 1 442 ? -28.419 22.610 -24.277 1.00 79.19 442 GLU A N 1
ATOM 3571 C CA . GLU A 1 442 ? -27.563 23.283 -23.289 1.00 79.19 442 GLU A CA 1
ATOM 3572 C C . GLU A 1 442 ? -27.069 24.652 -23.780 1.00 79.19 442 GLU A C 1
ATOM 3574 O O . GLU A 1 442 ? -27.029 25.616 -23.014 1.00 79.19 442 GLU A O 1
ATOM 3579 N N . ALA A 1 443 ? -26.740 24.780 -25.070 1.00 73.50 443 ALA A N 1
ATOM 3580 C CA . ALA A 1 443 ? -26.349 26.056 -25.670 1.00 73.50 443 ALA A CA 1
ATOM 3581 C C . ALA A 1 443 ? -27.501 27.076 -25.697 1.00 73.50 443 ALA A C 1
ATOM 3583 O O . ALA A 1 443 ? -27.259 28.278 -25.594 1.00 73.50 443 ALA A O 1
ATOM 3584 N N . ILE A 1 444 ? -28.748 26.608 -25.816 1.00 75.75 444 ILE A N 1
ATOM 3585 C CA . ILE A 1 444 ? -29.946 27.452 -25.714 1.00 75.75 444 ILE A CA 1
ATOM 3586 C C . ILE A 1 444 ? -30.180 27.876 -24.258 1.00 75.75 444 ILE A C 1
ATOM 3588 O O . ILE A 1 444 ? -30.508 29.033 -24.013 1.00 75.75 444 ILE A O 1
ATOM 3592 N N . GLN A 1 445 ? -29.969 26.975 -23.293 1.00 68.69 445 GLN A N 1
ATOM 3593 C CA . GLN A 1 445 ? -30.086 27.281 -21.863 1.00 68.69 445 GLN A CA 1
ATOM 3594 C C . GLN A 1 445 ? -29.019 28.254 -21.358 1.00 68.69 445 GLN A C 1
ATOM 3596 O O . GLN A 1 445 ? -29.349 29.098 -20.545 1.00 68.69 445 GLN A O 1
ATOM 3601 N N . ARG A 1 446 ? -27.773 28.183 -21.847 1.00 66.38 446 ARG A N 1
ATOM 3602 C CA . ARG A 1 446 ? -26.694 29.121 -21.463 1.00 66.38 446 ARG A CA 1
ATOM 3603 C C . ARG A 1 446 ? -26.832 30.525 -22.061 1.00 66.38 446 ARG A C 1
ATOM 3605 O O . ARG A 1 446 ? -26.102 31.424 -21.658 1.00 66.38 446 ARG A O 1
ATOM 3612 N N . LYS A 1 447 ? -27.683 30.692 -23.077 1.00 64.44 447 LYS A N 1
ATOM 3613 C CA . LYS A 1 447 ? -27.979 31.986 -23.720 1.00 64.44 447 LYS A CA 1
ATOM 3614 C C . LYS A 1 447 ? -29.214 32.679 -23.133 1.00 64.44 447 LYS A C 1
ATOM 3616 O O . LYS A 1 447 ? -29.513 33.797 -23.546 1.00 64.44 447 LYS A O 1
ATOM 3621 N N . ARG A 1 448 ? -29.938 32.004 -22.241 1.00 46.47 448 ARG A N 1
ATOM 3622 C CA . ARG A 1 448 ? -30.970 32.582 -21.377 1.00 46.47 448 ARG A CA 1
ATOM 3623 C C . ARG A 1 448 ? -30.353 32.869 -20.020 1.00 46.47 448 ARG A C 1
ATOM 3625 O O . ARG A 1 448 ? -30.833 33.831 -19.391 1.00 46.47 448 ARG A O 1
#

Organism: NCBI:txid53620

Secondary structure (DSSP, 8-state):
-----------------S-HHHHHHHHTTTS-GGG-------S-HHHHHHHHHHHHHHHHHHS-------S-HHHHHHHHHHHHHHHSSS-HHHHHHHHHHHHTT-HHHHHHHHHHH----------TT-TTTTHHHHHHHHHHHHHHHHHHHHHHTTSSPPP-SHHHHHHHHHHH-TTHHHHHHHHHHHHHTGGGGGS--TTT----SS-----HHHHHHHHHHHHTTSS-HHHHHHHHHHHHHHHHHHHHHHHHH-GGGSHHHHHGGGG-HHHHHH-HHHHHHHHHHHHHHHHHTT-S-S--HHHHHHHHHHHHHHHTSHHHHHHHHT--TTT--HHHHHIIIIIT-GGGHHHHHHHHHHHTS-S--HHHHHHHHHHHHH--TT--HHHHHHHHHHHHHHHHTTSGGG----HHHHHHHHTHHHHHHHHHHHHHHHHHHHHHHTT-

Mean predicted aligned error: 11.17 Å

Solvent-accessible surface area (backbone atoms only — not comparable to full-atom values): 25508 Å² total; per-residue (Å²): 139,82,82,77,76,75,79,77,76,78,73,79,74,76,89,63,89,67,64,55,58,60,54,47,49,67,75,42,63,90,53,64,69,84,73,56,54,59,83,80,46,60,79,56,66,68,56,52,54,42,48,59,51,49,40,49,52,41,32,74,76,57,66,27,49,59,62,65,47,67,35,22,54,65,54,30,52,19,52,8,50,50,49,8,52,67,69,38,78,70,56,54,67,49,66,52,31,15,60,21,60,56,47,55,98,34,66,72,56,48,52,48,42,25,73,73,52,74,47,90,78,77,61,45,84,54,50,91,76,41,55,53,77,33,53,66,37,46,57,44,50,68,72,44,42,66,47,53,48,54,42,51,54,41,36,73,71,60,77,49,88,61,78,85,47,71,32,43,52,51,47,54,55,43,72,70,40,86,57,45,67,30,54,45,38,27,49,36,51,50,40,76,44,49,70,57,67,74,67,60,63,63,90,79,47,68,84,58,93,74,74,80,83,53,45,72,66,16,50,51,46,53,51,52,34,45,76,69,64,74,47,54,73,67,56,55,50,51,53,52,51,32,55,44,50,21,52,54,41,21,52,52,38,34,64,76,52,36,32,69,79,26,66,57,49,54,19,53,51,36,69,35,49,41,39,35,60,76,37,48,67,63,19,46,55,22,41,45,53,35,53,54,50,34,49,78,24,53,68,53,93,79,70,60,65,68,60,43,44,50,49,50,51,51,48,38,59,58,40,60,35,78,88,44,31,56,64,26,58,69,61,42,84,89,84,50,55,67,69,60,57,48,33,65,68,28,62,72,31,77,90,29,44,71,51,32,64,54,51,51,59,61,70,67,51,70,77,54,54,63,71,61,51,47,49,55,52,51,48,62,69,72,58,58,90,94,66,52,70,70,54,54,54,53,52,47,55,52,50,54,48,27,60,72,54,72,32,74,91,58,57,81,88,45,71,67,55,54,52,52,58,72,44,42,66,60,55,50,52,53,50,53,53,52,50,53,52,50,52,54,53,51,58,54,58,77,74,105

pLDDT: mean 82.16, std 14.15, range [24.78, 94.94]